Protein AF-A0A9Q9ARF6-F1 (afdb_monomer)

Nearest PDB structures (foldseek):
  6hs5-assembly1_A  TM=1.690E-01  e=2.768E+00  Burkholderia cenocepacia H111

Sequence (495 aa):
MATTNLDMEIDGASKISEETKAEQLQQVAVNGGATDEGCEKIATLNAEITPTTAHSSDMQTEQVEELLLDKALMSLKTQPISKFRRRFLKEGDVMVVLDRSDLSITCRLRSEDLRRSTGASFLLAPAVKRSDAEGVNYLCVLEVVDGEGMPRLAGRSLSTKLSGYGPLYAQNSIDAARLKSENAAVETQKMDWIRAYESFFHVLSHVEPKHQLINRKDVHAAVPHIEAISRIIAAEAANTARSALTTAFKVLFAEYSDLWAAVATEPTRWLAIGQNLRHEPVFKEAMVHLAAQYPTVDSRGILDGTNLAVVQRLATQKHYHRLSIDQELLILTIDAKRSALAYSLLHYVLDWIRDHLREHGVHHGKNIEPNALCSHDTGDCTQPAGFYRLLDKGGDSYLPEGQVFDALGRFMGSKLSSEQRDSTRNNLKILKAKISSIVEPLLKSPLQYEKRAELTYLTNIYIEAGDLPWLRGAATAGTDDIKGAESDSDEDMED

Mean predicted aligned error: 12.72 Å

Organism: NCBI:txid215465

Structure (mmCIF, N/CA/C/O backbone):
data_AF-A0A9Q9ARF6-F1
#
_entry.id   AF-A0A9Q9ARF6-F1
#
loop_
_atom_site.group_PDB
_atom_site.id
_atom_site.type_symbol
_atom_site.label_atom_id
_atom_site.label_alt_id
_atom_site.label_comp_id
_atom_site.label_asym_id
_atom_site.label_entity_id
_atom_site.label_seq_id
_atom_site.pdbx_PDB_ins_code
_atom_site.Cartn_x
_atom_site.Cartn_y
_atom_site.Cartn_z
_atom_site.occupancy
_atom_site.B_iso_or_equiv
_atom_site.auth_seq_id
_atom_site.auth_comp_id
_atom_site.auth_asym_id
_atom_site.auth_atom_id
_atom_site.pdbx_PDB_model_num
ATOM 1 N N . MET A 1 1 ? 55.235 -27.134 -18.856 1.00 33.59 1 MET A N 1
ATOM 2 C CA . MET A 1 1 ? 56.331 -27.063 -17.867 1.00 33.59 1 MET A CA 1
ATOM 3 C C . MET A 1 1 ? 56.473 -25.615 -17.428 1.00 33.59 1 MET A C 1
ATOM 5 O O . MET A 1 1 ? 56.516 -24.762 -18.300 1.00 33.59 1 MET A O 1
ATOM 9 N N . ALA A 1 2 ? 56.537 -25.410 -16.108 1.00 33.97 2 ALA A N 1
ATOM 10 C CA . ALA A 1 2 ? 56.808 -24.174 -15.360 1.00 33.97 2 ALA A CA 1
ATOM 11 C C . ALA A 1 2 ? 55.704 -23.093 -15.308 1.00 33.97 2 ALA A C 1
ATOM 13 O O . ALA A 1 2 ? 55.577 -22.229 -16.167 1.00 33.97 2 ALA A O 1
ATOM 14 N N . THR A 1 3 ? 54.942 -23.184 -14.218 1.00 34.50 3 THR A N 1
ATOM 15 C CA . THR A 1 3 ? 54.043 -22.212 -13.580 1.00 34.50 3 THR A CA 1
ATOM 16 C C . THR A 1 3 ? 54.801 -21.336 -12.572 1.00 34.50 3 THR A C 1
ATOM 18 O O . THR A 1 3 ? 55.610 -21.872 -11.818 1.00 34.50 3 THR A O 1
ATOM 21 N N . THR A 1 4 ? 54.457 -20.049 -12.472 1.00 43.12 4 THR A N 1
ATOM 22 C CA . THR A 1 4 ? 54.714 -19.149 -11.317 1.00 43.12 4 THR A CA 1
ATOM 23 C C . THR A 1 4 ? 53.578 -18.114 -11.311 1.00 43.12 4 THR A C 1
ATOM 25 O O . THR A 1 4 ? 53.482 -17.345 -12.263 1.00 43.12 4 THR A O 1
ATOM 28 N N . ASN A 1 5 ? 52.524 -18.239 -10.496 1.00 33.06 5 ASN A N 1
ATOM 29 C CA . ASN A 1 5 ? 52.385 -17.906 -9.066 1.00 33.06 5 ASN A CA 1
ATOM 30 C C . ASN A 1 5 ? 52.967 -16.542 -8.673 1.00 33.06 5 ASN A C 1
ATOM 32 O O . ASN A 1 5 ? 54.182 -16.367 -8.629 1.00 33.06 5 ASN A O 1
ATOM 36 N N . LEU A 1 6 ? 52.063 -15.612 -8.358 1.00 40.25 6 LEU A N 1
ATOM 37 C CA . LEU A 1 6 ? 52.320 -14.377 -7.631 1.00 40.25 6 LEU A CA 1
ATOM 38 C C . LEU A 1 6 ? 51.208 -14.249 -6.586 1.00 40.25 6 LEU A C 1
ATOM 40 O O . LEU A 1 6 ? 50.057 -13.962 -6.913 1.00 40.25 6 LEU A O 1
ATOM 44 N N . ASP A 1 7 ? 51.590 -14.580 -5.356 1.00 34.81 7 ASP A N 1
ATOM 45 C CA . ASP A 1 7 ? 50.838 -14.392 -4.125 1.00 34.81 7 ASP A CA 1
ATOM 46 C C . ASP A 1 7 ? 50.700 -12.898 -3.813 1.00 34.81 7 ASP A C 1
ATOM 48 O O . ASP A 1 7 ? 51.631 -12.117 -4.026 1.00 34.81 7 ASP A O 1
ATOM 52 N N . MET A 1 8 ? 49.551 -12.509 -3.264 1.00 40.72 8 MET A N 1
ATOM 53 C CA . MET A 1 8 ? 49.392 -11.225 -2.595 1.00 40.72 8 MET A CA 1
ATOM 54 C C . MET A 1 8 ? 48.696 -11.469 -1.256 1.00 40.72 8 MET A C 1
ATOM 56 O O . MET A 1 8 ? 47.570 -11.962 -1.196 1.00 40.72 8 MET A O 1
ATOM 60 N N . GLU A 1 9 ? 49.452 -11.180 -0.202 1.00 33.81 9 GLU A N 1
ATOM 61 C CA . GLU A 1 9 ? 49.146 -11.356 1.213 1.00 33.81 9 GLU A CA 1
ATOM 62 C C . GLU A 1 9 ? 47.907 -10.554 1.643 1.00 33.81 9 GLU A C 1
ATOM 64 O O . GLU A 1 9 ? 47.764 -9.373 1.321 1.00 33.81 9 GLU A O 1
ATOM 69 N N . ILE A 1 10 ? 47.034 -11.190 2.427 1.00 34.44 10 ILE A N 1
ATOM 70 C CA . ILE A 1 10 ? 46.049 -10.523 3.281 1.00 34.44 10 ILE A CA 1
ATOM 71 C C . ILE A 1 10 ? 46.390 -10.931 4.707 1.00 34.44 10 ILE A C 1
ATOM 73 O O . ILE A 1 10 ? 46.263 -12.101 5.064 1.00 34.44 10 ILE A O 1
ATOM 77 N N . ASP A 1 11 ? 46.797 -9.952 5.507 1.00 34.62 11 ASP A N 1
ATOM 78 C CA . ASP A 1 11 ? 47.017 -10.096 6.938 1.00 34.62 11 ASP A CA 1
ATOM 79 C C . ASP A 1 11 ? 46.176 -9.040 7.665 1.00 34.62 11 ASP A C 1
ATOM 81 O O . ASP A 1 11 ? 46.112 -7.880 7.249 1.00 34.62 11 ASP A O 1
ATOM 85 N N . GLY A 1 12 ? 45.472 -9.449 8.721 1.00 30.55 12 GLY A N 1
ATOM 86 C CA . GLY A 1 12 ? 44.569 -8.559 9.454 1.00 30.55 12 GLY A CA 1
ATOM 87 C C . GLY A 1 12 ? 43.529 -9.274 10.309 1.00 30.55 12 GLY A C 1
ATOM 88 O O . GLY A 1 12 ? 42.329 -9.094 10.124 1.00 30.55 12 GLY A O 1
ATOM 89 N N . ALA A 1 13 ? 43.992 -10.096 11.249 1.00 32.44 13 ALA A N 1
ATOM 90 C CA . ALA A 1 13 ? 43.168 -10.720 12.275 1.00 32.44 13 ALA A CA 1
ATOM 91 C C . ALA A 1 13 ? 42.713 -9.716 13.354 1.00 32.44 13 ALA A C 1
ATOM 93 O O . ALA A 1 13 ? 43.516 -8.951 13.885 1.00 32.44 13 ALA A O 1
ATOM 94 N N . SER A 1 14 ? 41.452 -9.813 13.787 1.00 33.19 14 SER A N 1
ATOM 95 C CA . SER A 1 14 ? 41.076 -9.513 15.173 1.00 33.19 14 SER A CA 1
ATOM 96 C C . SER A 1 14 ? 39.902 -10.400 15.596 1.00 33.19 14 SER A C 1
ATOM 98 O O . SER A 1 14 ? 38.785 -10.271 15.101 1.00 33.19 14 SER A O 1
ATOM 100 N N . LYS A 1 15 ? 40.204 -11.359 16.478 1.00 34.56 15 LYS A N 1
ATOM 101 C CA . LYS A 1 15 ? 39.276 -12.241 17.196 1.00 34.56 15 LYS A CA 1
ATOM 102 C C . LYS A 1 15 ? 39.286 -11.818 18.667 1.00 34.56 15 LYS A C 1
ATOM 104 O O . LYS A 1 15 ? 40.344 -11.855 19.285 1.00 34.56 15 LYS A O 1
ATOM 109 N N . ILE A 1 16 ? 38.121 -11.493 19.221 1.00 37.09 16 ILE A N 1
ATOM 110 C CA . ILE A 1 16 ? 37.831 -11.462 20.668 1.00 37.09 16 ILE A CA 1
ATOM 111 C C . ILE A 1 16 ? 36.426 -12.076 20.802 1.00 37.09 16 ILE A C 1
ATOM 113 O O . ILE A 1 16 ? 35.447 -11.438 20.443 1.00 37.09 16 ILE A O 1
ATOM 117 N N . SER A 1 17 ? 36.330 -13.406 20.859 1.00 34.62 17 SER A N 1
ATOM 118 C CA . SER A 1 17 ? 36.007 -14.226 22.043 1.00 34.62 17 SER A CA 1
ATOM 119 C C . SER A 1 17 ? 34.672 -13.885 22.730 1.00 34.62 17 SER A C 1
ATOM 121 O O . SER A 1 17 ? 34.635 -13.182 23.739 1.00 34.62 17 SER A O 1
ATOM 123 N N . GLU A 1 18 ? 33.588 -14.464 22.212 1.00 34.19 18 GLU A N 1
ATOM 124 C CA . GLU A 1 18 ? 32.394 -14.807 22.985 1.00 34.19 18 GLU A CA 1
ATOM 125 C C . GLU A 1 18 ? 32.463 -16.299 23.323 1.00 34.19 18 GLU A C 1
ATOM 127 O O . GLU A 1 18 ? 32.377 -17.122 22.421 1.00 34.19 18 GLU A O 1
ATOM 132 N N . GLU A 1 19 ? 32.637 -16.651 24.596 1.00 33.28 19 GLU A N 1
ATOM 133 C CA . GLU A 1 19 ? 32.134 -17.907 25.167 1.00 33.28 19 GLU A CA 1
ATOM 134 C C . GLU A 1 19 ? 32.353 -17.909 26.684 1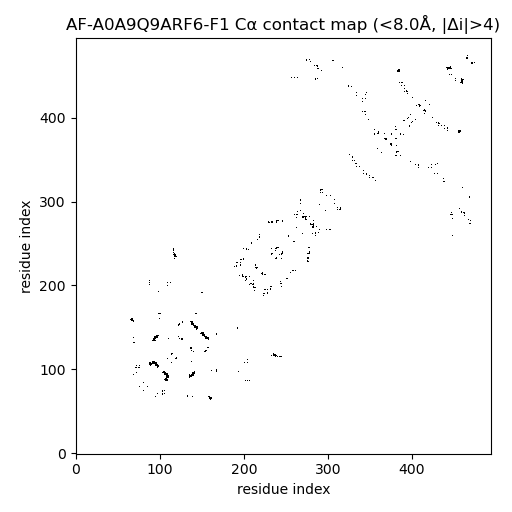.00 33.28 19 GLU A C 1
ATOM 136 O O . GLU A 1 19 ? 33.289 -17.287 27.175 1.00 33.28 19 GLU A O 1
ATOM 141 N N . THR A 1 20 ? 31.506 -18.641 27.413 1.00 33.31 20 THR A N 1
ATOM 142 C CA . THR A 1 20 ? 31.488 -18.875 28.877 1.00 33.31 20 THR A CA 1
ATOM 143 C C . THR A 1 20 ? 30.730 -17.880 29.769 1.00 33.31 20 THR A C 1
ATOM 145 O O . THR A 1 20 ? 31.305 -17.134 30.554 1.00 33.31 20 THR A O 1
ATOM 148 N N . LYS A 1 21 ? 29.392 -17.981 29.760 1.00 32.59 21 LYS A N 1
ATOM 149 C CA . LYS A 1 21 ? 28.548 -17.807 30.963 1.00 32.59 21 LYS A CA 1
ATOM 150 C C . LYS A 1 21 ? 27.341 -18.749 30.905 1.00 32.59 21 LYS A C 1
ATOM 152 O O . LYS A 1 21 ? 26.228 -18.349 30.585 1.00 32.59 21 LYS A O 1
ATOM 157 N N . ALA A 1 22 ? 27.578 -20.006 31.244 1.00 32.50 22 ALA A N 1
ATOM 158 C CA . ALA A 1 22 ? 26.554 -20.932 31.704 1.00 32.50 22 ALA A CA 1
ATOM 159 C C . ALA A 1 22 ? 27.199 -21.823 32.769 1.00 32.50 22 ALA A C 1
ATOM 161 O O . ALA A 1 22 ? 28.382 -22.123 32.666 1.00 32.50 22 ALA A O 1
ATOM 162 N N . GLU A 1 23 ? 26.403 -22.207 33.765 1.00 34.25 23 GLU A N 1
ATOM 163 C CA . GLU A 1 23 ? 26.751 -23.055 34.915 1.00 34.25 23 GLU A CA 1
ATOM 164 C C . GLU A 1 23 ? 27.473 -22.363 36.078 1.00 34.25 23 GLU A C 1
ATOM 166 O O . GLU A 1 23 ? 28.690 -22.235 36.112 1.00 34.25 23 GLU A O 1
ATOM 171 N N . GLN A 1 24 ? 26.688 -21.965 37.082 1.00 30.45 24 GLN A N 1
ATOM 172 C CA . GLN A 1 24 ? 26.865 -22.368 38.486 1.00 30.45 24 GLN A CA 1
ATOM 173 C C . GLN A 1 24 ? 25.902 -21.557 39.353 1.00 30.45 24 GLN A C 1
ATOM 175 O O . GLN A 1 24 ? 26.056 -20.346 39.464 1.00 30.45 24 GLN A O 1
ATOM 180 N N . LEU A 1 25 ? 24.925 -22.227 39.971 1.00 30.62 25 LEU A N 1
ATOM 181 C CA . LEU A 1 25 ? 24.462 -21.930 41.333 1.00 30.62 25 LEU A CA 1
ATOM 182 C C . LEU A 1 25 ? 23.437 -22.984 41.770 1.00 30.62 25 LEU A C 1
ATOM 184 O O . LEU A 1 25 ? 22.237 -22.859 41.538 1.00 30.62 25 LEU A O 1
ATOM 188 N N . GLN A 1 26 ? 23.934 -24.014 42.456 1.00 31.98 26 GLN A N 1
ATOM 189 C CA . GLN A 1 26 ? 23.144 -24.813 43.384 1.00 31.98 26 GLN A CA 1
ATOM 190 C C . GLN A 1 26 ? 23.972 -25.057 44.658 1.00 31.98 26 GLN A C 1
ATOM 192 O O . GLN A 1 26 ? 25.054 -25.624 44.599 1.00 31.98 26 GLN A O 1
ATOM 197 N N . GLN A 1 27 ? 23.425 -24.545 45.769 1.00 33.22 27 GLN A N 1
ATOM 198 C CA . GLN A 1 27 ? 23.538 -24.951 47.183 1.00 33.22 27 GLN A CA 1
ATOM 199 C C . GLN A 1 27 ? 24.902 -25.315 47.798 1.00 33.22 27 GLN A C 1
ATOM 201 O O . GLN A 1 27 ? 25.452 -26.350 47.461 1.00 33.22 27 GLN A O 1
ATOM 206 N N . VAL A 1 28 ? 25.279 -24.613 48.883 1.00 31.50 28 VAL A N 1
ATOM 207 C CA . VAL A 1 28 ? 25.649 -25.209 50.194 1.00 31.50 28 VAL A CA 1
ATOM 208 C C . VAL A 1 28 ? 25.276 -24.227 51.321 1.00 31.50 28 VAL A C 1
ATOM 210 O O . VAL A 1 28 ? 25.348 -23.012 51.161 1.00 31.50 28 VAL A O 1
ATOM 213 N N . ALA A 1 29 ? 24.821 -24.790 52.438 1.00 33.84 29 ALA A N 1
ATOM 214 C CA . ALA A 1 29 ? 24.241 -24.155 53.612 1.00 33.84 29 ALA A CA 1
ATOM 215 C C . ALA A 1 29 ? 25.240 -23.901 54.772 1.00 33.84 29 ALA A C 1
ATOM 217 O O . ALA A 1 29 ? 26.375 -24.365 54.747 1.00 33.84 29 ALA A O 1
ATOM 218 N N . VAL A 1 30 ? 24.686 -23.305 55.843 1.00 33.44 30 VAL A N 1
ATOM 219 C CA . VAL A 1 30 ? 25.049 -23.419 57.278 1.00 33.44 30 VAL A CA 1
ATOM 220 C C . VAL A 1 30 ? 26.064 -22.404 57.849 1.00 33.44 30 VAL A C 1
ATOM 222 O O . VAL A 1 30 ? 27.264 -22.557 57.663 1.00 33.44 30 VAL A O 1
ATOM 225 N N . ASN A 1 31 ? 25.591 -21.432 58.657 1.00 30.30 31 ASN A N 1
ATOM 226 C CA . ASN A 1 31 ? 25.861 -21.329 60.115 1.00 30.30 31 ASN A CA 1
ATOM 227 C C . ASN A 1 31 ? 25.426 -19.988 60.758 1.00 30.30 31 ASN A C 1
ATOM 229 O O . ASN A 1 31 ? 25.774 -18.932 60.246 1.00 30.30 31 ASN A O 1
ATOM 233 N N . GLY A 1 32 ? 24.793 -20.100 61.943 1.00 28.14 32 GLY A N 1
ATOM 234 C CA . GLY A 1 32 ? 24.821 -19.180 63.107 1.00 28.14 32 GLY A CA 1
ATOM 235 C C . GLY A 1 32 ? 24.090 -17.831 62.981 1.00 28.14 32 GLY A C 1
ATOM 236 O O . GLY A 1 32 ? 24.244 -17.137 61.994 1.00 28.14 32 GLY A O 1
ATOM 237 N N . GLY A 1 33 ? 23.311 -17.332 63.943 1.00 26.92 33 GLY A N 1
ATOM 238 C CA . GLY A 1 33 ? 22.983 -17.768 65.300 1.00 26.92 33 GLY A CA 1
ATOM 239 C C . GLY A 1 33 ? 22.526 -16.558 66.142 1.00 26.92 33 GLY A C 1
ATOM 240 O O . GLY A 1 33 ? 23.133 -15.502 66.014 1.00 26.92 33 GLY A O 1
ATOM 241 N N . ALA A 1 34 ? 21.523 -16.784 67.011 1.00 31.72 34 ALA A N 1
ATOM 242 C CA . ALA A 1 34 ? 21.160 -16.029 68.234 1.00 31.72 34 ALA A CA 1
ATOM 243 C C . ALA A 1 34 ? 20.613 -14.581 68.050 1.00 31.72 34 ALA A C 1
ATOM 245 O O . ALA A 1 34 ? 21.049 -13.874 67.154 1.00 31.72 34 ALA A O 1
ATOM 246 N N . THR A 1 35 ? 19.638 -14.032 68.789 1.00 33.78 35 THR A N 1
ATOM 247 C CA . THR A 1 35 ? 18.968 -14.254 70.100 1.00 33.78 35 THR A CA 1
ATOM 248 C C . THR A 1 35 ? 17.580 -13.559 70.028 1.00 33.78 35 THR A C 1
ATOM 250 O O . THR A 1 35 ? 17.468 -12.583 69.291 1.00 33.78 35 THR A O 1
ATOM 253 N N . ASP A 1 36 ? 16.481 -14.132 70.553 1.00 33.34 36 ASP A N 1
ATOM 254 C CA . ASP A 1 36 ? 15.867 -13.864 71.893 1.00 33.34 36 ASP A CA 1
ATOM 255 C C . ASP A 1 36 ? 15.242 -12.442 71.960 1.00 33.34 36 ASP A C 1
ATOM 257 O O . ASP A 1 36 ? 15.863 -11.498 71.493 1.00 33.34 36 ASP A O 1
ATOM 261 N N . GLU A 1 37 ? 14.023 -12.117 72.399 1.00 34.25 37 GLU A N 1
ATOM 262 C CA . GLU A 1 37 ? 13.020 -12.593 73.370 1.00 34.25 37 GLU A CA 1
ATOM 263 C C . GLU A 1 37 ? 11.661 -11.976 72.897 1.00 34.25 37 GLU A C 1
ATOM 265 O O . GLU A 1 37 ? 11.660 -11.033 72.110 1.00 34.25 37 GLU A O 1
ATOM 270 N N . GLY A 1 38 ? 10.438 -12.343 73.280 1.00 30.42 38 GLY A N 1
ATOM 271 C CA . GLY A 1 38 ? 9.916 -13.191 74.337 1.00 30.42 38 GLY A CA 1
ATOM 272 C C . GLY A 1 38 ? 8.382 -13.042 74.421 1.00 30.42 38 GLY A C 1
ATOM 273 O O . GLY A 1 38 ? 7.801 -12.151 73.804 1.00 30.42 38 GLY A O 1
ATOM 274 N N . CYS A 1 39 ? 7.791 -13.914 75.249 1.00 32.03 39 CYS A N 1
ATOM 275 C CA . CYS A 1 39 ? 6.516 -13.784 75.977 1.00 32.03 39 CYS A CA 1
ATOM 276 C C . CYS A 1 39 ? 5.201 -13.649 75.169 1.00 32.03 39 CYS A C 1
ATOM 278 O O . CYS A 1 39 ? 5.070 -12.826 74.282 1.00 32.03 39 CYS A O 1
ATOM 280 N N . GLU A 1 40 ? 4.099 -14.337 75.474 1.00 34.53 40 GLU A N 1
ATOM 281 C CA . GLU A 1 40 ? 3.732 -15.196 76.603 1.00 34.53 40 GLU A CA 1
ATOM 282 C C . GLU A 1 40 ? 2.325 -15.785 76.336 1.00 34.53 40 GLU A C 1
ATOM 284 O O . GLU A 1 40 ? 1.486 -15.093 75.765 1.00 34.53 40 GLU A O 1
ATOM 289 N N . LYS A 1 41 ? 2.060 -16.976 76.915 1.00 36.62 41 LYS A N 1
ATOM 290 C CA . LYS A 1 41 ? 0.769 -17.418 77.512 1.00 36.62 41 LYS A CA 1
ATOM 291 C C . LYS A 1 41 ? -0.396 -17.737 76.542 1.00 36.62 41 LYS A C 1
ATOM 293 O O . LYS A 1 41 ? -0.673 -16.996 75.620 1.00 36.62 41 LYS A O 1
ATOM 298 N N . ILE A 1 42 ? -1.193 -18.801 76.684 1.00 36.38 42 ILE A N 1
ATOM 299 C CA . ILE A 1 42 ? -1.510 -19.716 77.794 1.00 36.38 42 ILE A CA 1
ATOM 300 C C . ILE A 1 42 ? -2.108 -21.009 77.190 1.00 36.38 42 ILE A C 1
ATOM 302 O O . ILE A 1 42 ? -2.787 -20.974 76.165 1.00 36.38 42 ILE A O 1
ATOM 306 N N . ALA A 1 43 ? -1.839 -22.140 77.849 1.00 34.28 43 ALA A N 1
ATOM 307 C C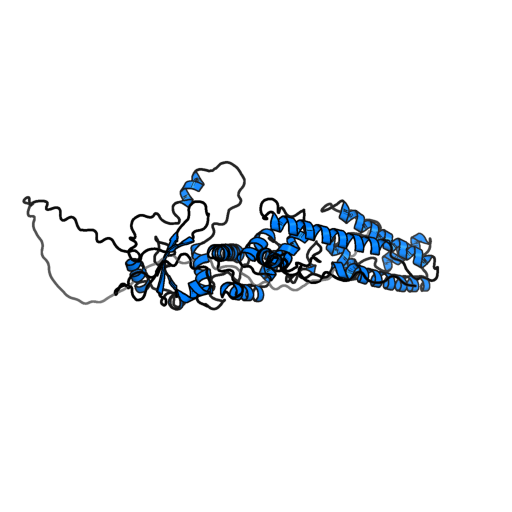A . ALA A 1 43 ? -2.449 -23.454 77.633 1.00 34.28 43 ALA A CA 1
ATOM 308 C C . ALA A 1 43 ? -3.988 -23.402 77.831 1.00 34.28 43 ALA A C 1
ATOM 310 O O . ALA A 1 43 ? -4.514 -22.488 78.449 1.00 34.28 43 ALA A O 1
ATOM 311 N N . THR A 1 44 ? -4.810 -24.351 77.397 1.00 33.03 44 THR A N 1
ATOM 312 C CA . THR A 1 44 ? -5.016 -25.617 78.110 1.00 33.03 44 THR A CA 1
ATOM 313 C C . THR A 1 44 ? -5.948 -26.508 77.286 1.00 33.03 44 THR A C 1
ATOM 315 O O . THR A 1 44 ? -6.919 -26.050 76.690 1.00 33.03 44 THR A O 1
ATOM 318 N N . LEU A 1 45 ? -5.615 -27.793 77.303 1.00 35.03 45 LEU A N 1
ATOM 319 C CA . LEU A 1 45 ? -6.385 -28.962 76.896 1.00 35.03 45 LEU A CA 1
ATOM 320 C C . LEU A 1 45 ? -7.784 -29.046 77.546 1.00 35.0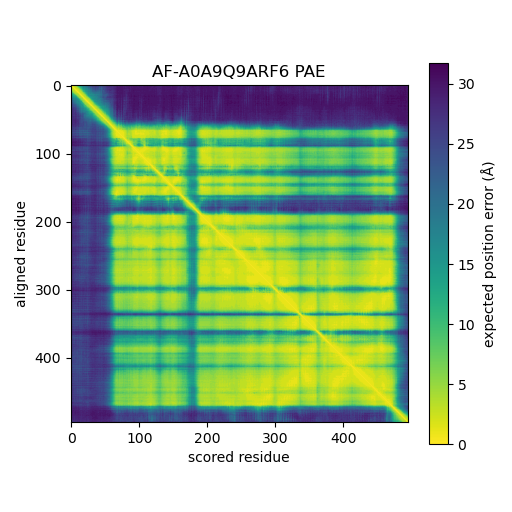3 45 LEU A C 1
ATOM 322 O O . LEU A 1 45 ? -7.910 -28.782 78.739 1.00 35.03 45 LEU A O 1
ATOM 326 N N . ASN A 1 46 ? -8.780 -29.536 76.797 1.00 32.97 46 ASN A N 1
ATOM 327 C CA . ASN A 1 46 ? -9.366 -30.890 76.910 1.00 32.97 46 ASN A CA 1
ATOM 328 C C . ASN A 1 46 ? -10.893 -30.972 76.712 1.00 32.97 46 ASN A C 1
ATOM 330 O O . ASN A 1 46 ? -11.652 -30.133 77.181 1.00 32.97 46 ASN A O 1
ATOM 334 N N . ALA A 1 47 ? -11.259 -32.136 76.161 1.00 35.66 47 ALA A N 1
ATOM 335 C CA . ALA A 1 47 ? -12.471 -32.928 76.386 1.00 35.66 47 ALA A CA 1
ATOM 336 C C . ALA A 1 47 ? -13.744 -32.611 75.577 1.00 35.66 47 ALA A C 1
ATOM 338 O O . ALA A 1 47 ? -14.533 -31.724 75.885 1.00 35.66 47 ALA A O 1
ATOM 339 N N . GLU A 1 48 ? -13.927 -33.453 74.553 1.00 40.28 48 GLU A N 1
ATOM 340 C CA . GLU A 1 48 ? -15.107 -34.299 74.314 1.00 40.28 48 GLU A CA 1
ATOM 341 C C . GLU A 1 48 ? -16.410 -33.930 75.040 1.00 40.28 48 GLU A C 1
ATOM 343 O O . GLU A 1 48 ? -16.590 -34.224 76.221 1.00 40.28 48 GLU A O 1
ATOM 348 N N . ILE A 1 49 ? -17.383 -33.452 74.259 1.00 36.88 49 ILE A N 1
ATOM 349 C CA . ILE A 1 49 ? -18.809 -33.679 74.505 1.00 36.88 49 ILE A CA 1
ATOM 350 C C . ILE A 1 49 ? -19.453 -34.088 73.174 1.00 36.88 49 ILE A C 1
ATOM 352 O O . ILE A 1 49 ? -19.296 -33.427 72.147 1.00 36.88 49 ILE A O 1
ATOM 356 N N . THR A 1 50 ? -20.137 -35.227 73.206 1.00 38.91 50 THR A N 1
ATOM 357 C CA . THR A 1 50 ? -20.929 -35.835 72.131 1.00 38.91 50 THR A CA 1
ATOM 358 C C . THR A 1 50 ? -22.172 -34.994 71.791 1.00 38.91 50 THR A C 1
ATOM 360 O O . THR A 1 50 ? -22.665 -34.253 72.641 1.00 38.91 50 THR A O 1
ATOM 363 N N . PRO A 1 51 ? -22.706 -35.085 70.558 1.00 40.62 51 PRO A N 1
ATOM 364 C CA . PRO A 1 51 ? -23.677 -34.129 70.048 1.00 40.62 51 PRO A CA 1
ATOM 365 C C . PRO A 1 51 ? -25.111 -34.514 70.421 1.00 40.62 51 PRO A C 1
ATOM 367 O O . PRO A 1 51 ? -25.575 -35.615 70.122 1.00 40.62 51 PRO A O 1
ATOM 370 N N . THR A 1 52 ? -25.843 -33.562 70.995 1.00 34.69 52 THR A N 1
ATOM 371 C CA . THR A 1 52 ? -27.300 -33.628 71.111 1.00 34.69 52 THR A CA 1
ATOM 372 C C . THR A 1 52 ? -27.909 -32.876 69.932 1.00 34.69 52 THR A C 1
ATOM 374 O O . THR A 1 52 ? -27.706 -31.677 69.763 1.00 34.69 52 THR A O 1
ATOM 377 N N . THR A 1 53 ? -28.635 -33.629 69.111 1.00 47.75 53 THR A N 1
ATOM 378 C CA . THR A 1 53 ? -29.604 -33.213 68.089 1.00 47.75 53 THR A CA 1
ATOM 379 C C . THR A 1 53 ? -30.217 -31.828 68.315 1.00 47.75 53 THR A C 1
ATOM 381 O O . THR A 1 53 ? -30.987 -31.637 69.257 1.00 47.75 53 THR A O 1
ATOM 384 N N . ALA A 1 54 ? -29.950 -30.902 67.392 1.00 39.22 54 ALA A N 1
ATOM 385 C CA . ALA A 1 54 ? -30.678 -29.647 67.247 1.00 39.22 54 ALA A CA 1
ATOM 386 C C . ALA A 1 54 ? -31.052 -29.433 65.775 1.00 39.22 54 ALA A C 1
ATOM 388 O O . ALA A 1 54 ? -30.270 -29.693 64.862 1.00 39.22 54 ALA A O 1
ATOM 389 N N . HIS A 1 55 ? -32.299 -29.017 65.586 1.00 46.00 55 HIS A N 1
ATOM 390 C CA . HIS A 1 55 ? -33.006 -28.864 64.327 1.00 46.00 55 HIS A CA 1
ATOM 391 C C . HIS A 1 55 ? -32.237 -28.079 63.254 1.00 46.00 55 HIS A C 1
ATOM 393 O O . HIS A 1 55 ? -31.848 -26.931 63.457 1.00 46.00 55 HIS A O 1
ATOM 399 N N . SER A 1 56 ? -32.123 -28.702 62.077 1.00 44.19 56 SER A N 1
ATOM 400 C CA . SER A 1 56 ? -31.892 -28.047 60.790 1.00 44.19 56 SER A CA 1
ATOM 401 C C . SER A 1 56 ? -33.003 -27.016 60.559 1.00 44.19 56 SER A C 1
ATOM 403 O O . SER A 1 56 ? -34.146 -27.351 60.258 1.00 44.19 56 SER A O 1
ATOM 405 N N . SER A 1 57 ? -32.660 -25.753 60.791 1.00 48.66 57 SER A N 1
ATOM 406 C CA . SER A 1 57 ? -33.348 -24.598 60.233 1.00 48.66 57 SER A CA 1
ATOM 407 C C . SER A 1 57 ? -32.551 -24.210 58.998 1.00 48.66 57 SER A C 1
ATOM 409 O O . SER A 1 57 ? -31.463 -23.648 59.131 1.00 48.66 57 SER A O 1
ATOM 411 N N . ASP A 1 58 ? -33.072 -24.544 57.818 1.00 49.97 58 ASP A N 1
ATOM 412 C CA . ASP A 1 58 ? -32.595 -24.048 56.527 1.00 49.97 58 ASP A CA 1
ATOM 413 C C . ASP A 1 58 ? -32.621 -22.510 56.529 1.00 49.97 58 ASP A C 1
ATOM 415 O O . ASP A 1 58 ? -33.599 -21.876 56.135 1.00 49.97 58 ASP A O 1
ATOM 419 N N . MET A 1 59 ? -31.535 -21.881 56.987 1.00 50.44 59 MET A N 1
ATOM 420 C CA . MET A 1 59 ? -31.212 -20.520 56.585 1.00 50.44 59 MET A CA 1
ATOM 421 C C . MET A 1 59 ? -30.722 -20.616 55.148 1.00 50.44 59 MET A C 1
ATOM 423 O O . MET A 1 59 ? -29.535 -20.818 54.895 1.00 50.44 59 MET A O 1
ATOM 427 N N . GLN A 1 60 ? -31.656 -20.511 54.204 1.00 53.34 60 GLN A N 1
ATOM 428 C CA . GLN A 1 60 ? -31.320 -20.148 52.837 1.00 53.34 60 GLN A CA 1
ATOM 429 C C . GLN A 1 60 ? -30.599 -18.803 52.919 1.00 53.34 60 GLN A C 1
ATOM 431 O O . GLN A 1 60 ? -31.220 -17.762 53.122 1.00 53.34 60 GLN A O 1
ATOM 436 N N . THR A 1 61 ? -29.270 -18.832 52.854 1.00 59.69 61 THR A N 1
ATOM 437 C CA . THR A 1 61 ? -28.458 -17.646 52.628 1.00 59.69 61 THR A CA 1
ATOM 438 C C . THR A 1 61 ? -28.947 -17.083 51.303 1.00 59.69 61 THR A C 1
ATOM 440 O O . THR A 1 61 ? -28.651 -17.658 50.255 1.00 59.69 61 THR A O 1
ATOM 443 N N . GLU A 1 62 ? -29.757 -16.020 51.340 1.00 66.12 62 GLU A N 1
ATOM 444 C CA . GLU A 1 62 ? -30.061 -15.228 50.153 1.00 66.12 62 GLU A CA 1
ATOM 445 C C . GLU A 1 62 ? -28.711 -14.856 49.542 1.00 66.12 62 GLU A C 1
ATOM 447 O O . GLU A 1 62 ? -27.963 -14.039 50.085 1.00 66.12 62 GLU A O 1
ATOM 452 N N . GLN A 1 63 ? -28.343 -15.540 48.457 1.00 73.88 63 GLN A N 1
ATOM 453 C CA . GLN A 1 63 ? -27.178 -15.178 47.674 1.00 73.88 63 GLN A CA 1
ATOM 454 C C . GLN A 1 63 ? -27.504 -13.818 47.080 1.00 73.88 63 GLN A C 1
ATOM 456 O O . GLN A 1 63 ? -28.231 -13.727 46.093 1.00 73.88 63 GLN A O 1
ATOM 461 N N . VAL A 1 64 ? -27.017 -12.764 47.735 1.00 81.94 64 VAL A N 1
ATOM 462 C CA . VAL A 1 64 ? -27.089 -11.399 47.228 1.00 81.94 64 VAL A CA 1
ATOM 463 C C . VAL A 1 64 ? -26.465 -11.433 45.841 1.00 81.94 64 VAL A C 1
ATOM 465 O O . VAL A 1 64 ? -25.263 -11.647 45.692 1.00 81.94 64 VAL A O 1
ATOM 468 N N . GLU A 1 65 ? -27.304 -11.321 44.815 1.00 85.06 65 GLU A N 1
ATOM 469 C CA . GLU A 1 65 ? -26.853 -11.422 43.437 1.00 85.06 65 GLU A CA 1
ATOM 470 C C . GLU A 1 65 ? -25.947 -10.234 43.129 1.00 85.06 65 GLU A C 1
ATOM 472 O O . GLU A 1 65 ? -26.388 -9.090 43.016 1.00 85.06 65 GLU A O 1
ATOM 477 N N . GLU A 1 66 ? -24.654 -10.510 43.000 1.00 91.31 66 GLU A N 1
ATOM 478 C CA . GLU A 1 66 ? -23.669 -9.471 42.749 1.00 91.31 66 GLU A CA 1
ATOM 479 C C . GLU A 1 66 ? -23.823 -8.914 41.328 1.00 91.31 66 GLU A C 1
ATOM 481 O O . GLU A 1 66 ? -23.772 -9.635 40.318 1.00 91.31 66 GLU A O 1
ATOM 486 N N . LEU A 1 67 ? -23.989 -7.595 41.250 1.00 93.56 67 LEU A N 1
ATOM 487 C CA . LEU A 1 67 ? -24.073 -6.881 39.987 1.00 93.56 67 LEU A CA 1
ATOM 488 C C . LEU A 1 67 ? -22.688 -6.781 39.344 1.00 93.56 67 LEU A C 1
ATOM 490 O O . LEU A 1 67 ? -21.673 -6.566 40.013 1.00 93.56 67 LEU A O 1
ATOM 494 N N . LEU A 1 68 ? -22.648 -6.894 38.015 1.00 94.50 68 LEU A N 1
ATOM 495 C CA . LEU A 1 68 ? -21.406 -6.817 37.243 1.00 94.50 68 LEU A CA 1
ATOM 496 C C . LEU A 1 68 ? -20.698 -5.468 37.447 1.00 94.50 68 LEU A C 1
ATOM 498 O O . LEU A 1 68 ? -19.477 -5.429 37.595 1.00 94.50 68 LEU A O 1
ATOM 502 N N . LEU A 1 69 ? -21.466 -4.375 37.487 1.00 94.56 69 LEU A N 1
ATOM 503 C CA . LEU A 1 69 ? -20.937 -3.026 37.686 1.00 94.56 69 LEU A CA 1
ATOM 504 C C . LEU A 1 69 ? -20.205 -2.891 39.028 1.00 94.56 69 LEU A C 1
ATOM 506 O O . LEU A 1 69 ? -19.114 -2.327 39.071 1.00 94.56 69 LEU A O 1
ATOM 510 N N . ASP A 1 70 ? -20.770 -3.443 40.100 1.00 94.44 70 ASP A N 1
ATOM 511 C CA . ASP A 1 70 ? -20.211 -3.309 41.446 1.00 94.44 70 ASP A CA 1
ATOM 512 C C . ASP A 1 70 ? -18.875 -4.056 41.549 1.00 94.44 70 ASP A C 1
ATOM 514 O O . ASP A 1 70 ? -17.889 -3.512 42.053 1.00 94.44 70 ASP A O 1
ATOM 518 N N . LYS A 1 71 ? -18.784 -5.259 40.964 1.00 94.31 71 LYS A N 1
ATOM 519 C CA . LYS A 1 71 ? -17.509 -5.990 40.868 1.00 94.31 71 LYS A CA 1
ATOM 520 C C . LYS A 1 71 ? -16.482 -5.284 39.998 1.00 94.31 71 LYS A C 1
ATOM 522 O O . LYS A 1 71 ? -15.307 -5.250 40.356 1.00 94.31 71 LYS A O 1
ATOM 527 N N . ALA A 1 72 ? -16.908 -4.725 38.869 1.00 93.44 72 ALA A N 1
ATOM 528 C CA . ALA A 1 72 ? -16.038 -3.971 37.978 1.00 93.44 72 ALA A CA 1
ATOM 529 C C . ALA A 1 72 ? -15.450 -2.738 38.690 1.00 93.44 72 ALA A C 1
ATOM 531 O O . ALA A 1 72 ? -14.239 -2.517 38.649 1.00 93.44 72 ALA A O 1
ATOM 532 N N . LEU A 1 73 ? -16.281 -1.986 39.421 1.00 92.88 73 LEU A N 1
ATOM 533 C CA . LEU A 1 73 ? -15.850 -0.851 40.242 1.00 92.88 73 LEU A CA 1
ATOM 534 C C . LEU A 1 73 ? -14.902 -1.285 41.366 1.00 92.88 73 LEU A C 1
ATOM 536 O O . LEU A 1 73 ? -13.879 -0.636 41.589 1.00 92.88 73 LEU A O 1
ATOM 540 N N . MET A 1 74 ? -15.200 -2.391 42.054 1.00 92.38 74 MET A N 1
ATOM 541 C CA . MET A 1 74 ? -14.307 -2.939 43.078 1.00 92.38 74 MET A CA 1
ATOM 542 C C . MET A 1 74 ? -12.952 -3.350 42.493 1.00 92.38 74 MET A C 1
ATOM 544 O O . MET A 1 74 ? -11.923 -2.960 43.040 1.00 92.38 74 MET A O 1
ATOM 548 N N . SER A 1 75 ? -12.935 -4.059 41.362 1.00 91.06 75 SER A N 1
ATOM 549 C CA . SER A 1 75 ? -11.712 -4.457 40.647 1.00 91.06 75 SER A CA 1
ATOM 550 C C . SER A 1 75 ? -10.848 -3.243 40.281 1.00 91.06 75 SER A C 1
ATOM 552 O O . SER A 1 75 ? -9.647 -3.211 40.553 1.00 91.06 75 SER A O 1
ATOM 554 N N . LEU A 1 76 ? -11.469 -2.180 39.760 1.00 88.12 76 LEU A N 1
ATOM 555 C CA . LEU A 1 76 ? -10.774 -0.946 39.381 1.00 88.12 76 LEU A CA 1
ATOM 556 C C . LEU A 1 76 ? -10.121 -0.228 40.581 1.00 88.12 76 LEU A C 1
ATOM 558 O O . LEU A 1 76 ? -9.117 0.474 40.425 1.00 88.12 76 LEU A O 1
ATOM 562 N N . LYS A 1 77 ? -10.694 -0.380 41.782 1.00 88.69 77 LYS A N 1
ATOM 563 C CA . LYS A 1 77 ? -10.173 0.206 43.028 1.00 88.69 77 LYS A CA 1
ATOM 564 C C . LYS A 1 77 ? -9.054 -0.623 43.645 1.00 88.69 77 LYS A C 1
ATOM 566 O O . LYS A 1 77 ? -8.089 -0.046 44.143 1.00 88.69 77 LYS A O 1
ATOM 571 N N . THR A 1 78 ? -9.201 -1.946 43.655 1.00 88.38 78 THR A N 1
ATOM 572 C CA . THR A 1 78 ? -8.293 -2.852 44.372 1.00 88.38 78 THR A CA 1
ATOM 573 C C . THR A 1 78 ? -7.026 -3.152 43.590 1.00 88.38 78 THR A C 1
ATOM 575 O O . THR A 1 78 ? -5.989 -3.435 44.190 1.00 88.38 78 THR A O 1
ATOM 578 N N . GLN A 1 79 ? -7.068 -3.079 42.262 1.00 77.94 79 GLN A N 1
ATOM 579 C CA . GLN A 1 79 ? -5.941 -3.538 41.475 1.00 77.94 79 GLN A CA 1
ATOM 580 C C . GLN A 1 79 ? -4.765 -2.558 41.436 1.00 77.94 79 GLN A C 1
ATOM 582 O O . GLN A 1 79 ? -4.944 -1.340 41.298 1.00 77.94 79 GLN A O 1
ATOM 587 N N . PRO A 1 80 ? -3.524 -3.082 41.448 1.00 74.62 80 PRO A N 1
ATOM 588 C CA . PRO A 1 80 ? -2.327 -2.316 41.146 1.00 74.62 80 PRO A CA 1
ATOM 589 C C . PRO A 1 80 ? -2.281 -2.018 39.641 1.00 74.62 80 PRO A C 1
ATOM 591 O O . PRO A 1 80 ? -1.468 -2.543 38.888 1.00 74.62 80 PRO A O 1
ATOM 594 N N . ILE A 1 81 ? -3.167 -1.136 39.188 1.00 68.06 81 ILE A N 1
ATOM 595 C CA . ILE A 1 81 ? -3.208 -0.672 37.807 1.00 68.06 81 ILE A CA 1
ATOM 596 C C . ILE A 1 81 ? -1.886 0.052 37.520 1.00 68.06 81 ILE A C 1
ATOM 598 O O . ILE A 1 81 ? -1.474 0.920 38.305 1.00 68.06 81 ILE A O 1
ATOM 602 N N . SER A 1 82 ? -1.222 -0.283 36.408 1.00 71.25 82 SER A N 1
ATOM 603 C CA . SER A 1 82 ? 0.003 0.405 35.989 1.00 71.25 82 SER A CA 1
ATOM 604 C C . SER A 1 82 ? -0.247 1.917 35.889 1.00 71.25 82 SER A C 1
ATOM 606 O O . SER A 1 82 ? -1.349 2.360 35.556 1.00 71.25 82 SER A O 1
ATOM 608 N N . LYS A 1 83 ? 0.761 2.745 36.202 1.00 67.88 83 LYS A N 1
ATOM 609 C CA . LYS A 1 83 ? 0.609 4.217 36.203 1.00 67.88 83 LYS A CA 1
ATOM 610 C C . LYS A 1 83 ? 0.029 4.748 34.884 1.00 67.88 83 LYS A C 1
ATOM 612 O O . LYS A 1 83 ? -0.730 5.712 34.909 1.00 67.88 83 LYS A O 1
ATOM 617 N N . PHE A 1 84 ? 0.361 4.099 33.767 1.00 60.53 84 PHE A N 1
ATOM 618 C CA . PHE A 1 84 ? -0.164 4.432 32.447 1.00 60.53 84 PHE A CA 1
ATOM 619 C C . PHE A 1 84 ? -1.644 4.101 32.314 1.00 60.53 84 PHE A C 1
ATOM 621 O O . PHE A 1 84 ? -2.427 5.000 32.028 1.00 60.53 84 PHE A O 1
ATOM 628 N N . ARG A 1 85 ? -2.058 2.867 32.625 1.00 67.75 85 ARG A N 1
ATOM 629 C CA . ARG A 1 85 ? -3.479 2.498 32.591 1.00 67.75 85 ARG A CA 1
ATOM 630 C C . ARG A 1 85 ? -4.313 3.390 33.532 1.00 67.75 85 ARG A C 1
ATOM 632 O O . ARG A 1 85 ? -5.405 3.806 33.173 1.00 67.75 85 ARG A O 1
ATOM 639 N N . ARG A 1 86 ? -3.799 3.796 34.704 1.00 67.56 86 ARG A N 1
ATOM 640 C CA . ARG A 1 86 ? -4.560 4.657 35.643 1.00 67.56 86 ARG A CA 1
ATOM 641 C C . ARG A 1 86 ? -5.015 5.989 35.055 1.00 67.56 86 ARG A C 1
ATOM 643 O O . ARG A 1 86 ? -6.064 6.468 35.470 1.00 67.56 86 ARG A O 1
ATOM 650 N N . ARG A 1 87 ? -4.236 6.598 34.154 1.00 64.94 87 ARG A N 1
ATOM 651 C CA . ARG A 1 87 ? -4.589 7.902 33.566 1.00 64.94 87 ARG A CA 1
ATOM 652 C C . ARG A 1 87 ? -5.762 7.809 32.595 1.00 64.94 87 ARG A C 1
ATOM 654 O O . ARG A 1 87 ? -6.473 8.789 32.437 1.00 64.94 87 ARG A O 1
ATOM 661 N N . PHE A 1 88 ? -5.974 6.642 31.993 1.00 64.94 88 PHE A N 1
ATOM 662 C CA . PHE A 1 88 ? -6.977 6.446 30.946 1.00 64.94 88 PHE A CA 1
ATOM 663 C C . PHE A 1 88 ? -8.232 5.725 31.439 1.00 64.94 88 PHE A C 1
ATOM 665 O O . PHE A 1 88 ? -9.271 5.838 30.809 1.00 64.94 88 PHE A O 1
ATOM 672 N N . LEU A 1 89 ? -8.148 4.999 32.561 1.00 66.25 89 LEU A N 1
ATOM 673 C CA . LEU A 1 89 ? -9.213 4.102 33.023 1.00 66.25 89 LEU A CA 1
ATOM 674 C C . LEU A 1 89 ? -10.071 4.641 34.181 1.00 66.25 89 LEU A C 1
ATOM 676 O O . LEU A 1 89 ? -10.981 3.941 34.621 1.00 66.25 89 LEU A O 1
ATOM 680 N N . LYS A 1 90 ? -9.765 5.817 34.745 1.00 69.31 90 LYS A N 1
ATOM 681 C CA . LYS A 1 90 ? -10.431 6.297 35.974 1.00 69.31 90 LYS A CA 1
ATOM 682 C C . LYS A 1 90 ? -11.515 7.343 35.758 1.00 69.31 90 LYS A C 1
ATOM 684 O O . LYS A 1 90 ? -12.360 7.504 36.634 1.00 69.31 90 LYS A O 1
ATOM 689 N N . GLU A 1 91 ? -11.506 8.031 34.626 1.00 83.31 91 GLU A N 1
ATOM 690 C CA . GLU A 1 91 ? -12.451 9.108 34.349 1.00 83.31 91 GLU A CA 1
ATOM 691 C C . GLU A 1 91 ? -13.415 8.708 33.239 1.00 83.31 91 GLU A C 1
ATOM 693 O O . GLU A 1 91 ? -13.031 8.054 32.275 1.00 83.31 91 GLU A O 1
ATOM 698 N N . GLY A 1 92 ? -14.671 9.124 33.374 1.00 91.88 92 GLY A N 1
ATOM 699 C CA . GLY A 1 92 ? -15.703 8.867 32.379 1.00 91.88 92 GLY A CA 1
ATOM 700 C C . GLY A 1 92 ? -16.950 8.230 32.966 1.00 91.88 92 GLY A C 1
ATOM 701 O O . GLY A 1 92 ? -16.932 7.633 34.041 1.00 91.88 92 GLY A O 1
ATOM 702 N N . ASP A 1 93 ? -18.054 8.387 32.260 1.00 94.00 93 ASP A N 1
ATOM 703 C CA . ASP A 1 93 ? -19.386 7.939 32.646 1.00 94.00 93 ASP A CA 1
ATOM 704 C C . ASP A 1 93 ? -19.810 6.631 31.961 1.00 94.00 93 ASP A C 1
ATOM 706 O O . ASP A 1 93 ? -20.900 6.128 32.222 1.00 94.00 93 ASP A O 1
ATOM 710 N N . VAL A 1 94 ? -18.957 6.050 31.118 1.00 94.69 94 VAL A N 1
ATOM 711 C CA . VAL A 1 94 ? -19.164 4.737 30.499 1.00 94.69 94 VAL A CA 1
ATOM 712 C C . VAL A 1 94 ? -18.198 3.741 31.118 1.00 94.69 94 VAL A C 1
ATOM 714 O O . VAL A 1 94 ? -16.987 3.921 31.021 1.00 94.69 94 VAL A O 1
ATOM 717 N N . MET A 1 95 ? -18.721 2.683 31.729 1.00 95.12 95 MET A N 1
ATOM 718 C CA . MET A 1 95 ? -17.940 1.523 32.152 1.00 95.12 95 MET A CA 1
ATOM 719 C C . MET A 1 95 ? -17.920 0.499 31.020 1.00 95.12 95 MET A C 1
ATOM 721 O O . MET A 1 95 ? -18.983 0.094 30.556 1.00 95.12 95 MET A O 1
ATOM 725 N N . VAL A 1 96 ? -16.739 0.060 30.590 1.00 95.31 96 VAL A N 1
ATOM 726 C CA . VAL A 1 96 ? -16.585 -0.961 29.550 1.00 95.31 96 VAL A CA 1
ATOM 727 C C . VAL A 1 96 ? -15.889 -2.189 30.121 1.00 95.31 96 VAL A C 1
ATOM 729 O O . VAL A 1 96 ? -14.731 -2.130 30.536 1.00 95.31 96 VAL A O 1
ATOM 732 N N . VAL A 1 97 ? -16.595 -3.316 30.106 1.00 95.06 97 VAL A N 1
ATOM 733 C CA . VAL A 1 97 ? -16.081 -4.625 30.521 1.00 95.06 97 VAL A CA 1
ATOM 734 C C . VAL A 1 97 ? -15.603 -5.378 29.282 1.00 95.06 97 VAL A C 1
ATOM 736 O O . VAL A 1 97 ? -16.422 -5.828 28.481 1.00 95.06 97 VAL A O 1
ATOM 739 N N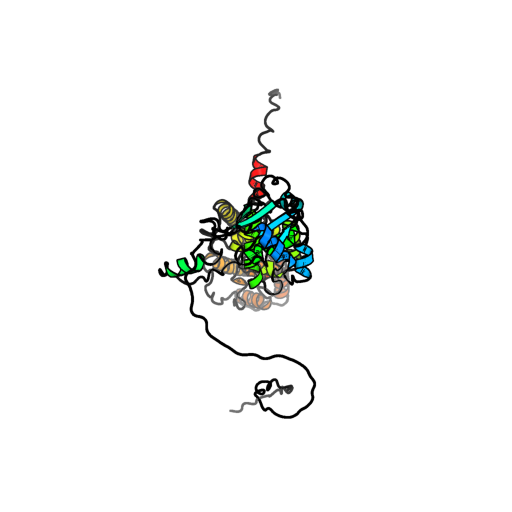 . LEU A 1 98 ? -14.283 -5.497 29.121 1.00 93.94 98 LEU A N 1
ATOM 740 C CA . LEU A 1 98 ? -13.653 -6.186 27.986 1.00 93.94 98 LEU A CA 1
ATOM 741 C C . LEU A 1 98 ? -13.612 -7.711 28.151 1.00 93.94 98 LEU A C 1
ATOM 743 O O . LEU A 1 98 ? -13.740 -8.434 27.169 1.00 93.94 98 LEU A O 1
ATOM 747 N N . ASP A 1 99 ? -13.472 -8.201 29.383 1.00 92.81 99 ASP A N 1
ATOM 748 C CA . ASP A 1 99 ? -13.581 -9.620 29.716 1.00 92.81 99 ASP A CA 1
ATOM 749 C C . ASP A 1 99 ? -14.345 -9.769 31.031 1.00 92.81 99 ASP A C 1
ATOM 751 O O . ASP A 1 99 ? -14.040 -9.121 32.030 1.00 92.81 99 ASP A O 1
ATOM 755 N N . ARG A 1 100 ? -15.374 -10.616 31.028 1.00 91.06 100 ARG A N 1
ATOM 756 C CA . ARG A 1 100 ? -16.174 -10.922 32.224 1.00 91.06 100 ARG A CA 1
ATOM 757 C C . ARG A 1 100 ? -15.428 -11.821 33.203 1.00 91.06 100 ARG A C 1
ATOM 759 O O . ARG A 1 100 ? -15.706 -11.781 34.398 1.00 91.06 100 ARG A O 1
ATOM 766 N N . SER A 1 101 ? -14.518 -12.634 32.678 1.00 90.12 101 SER A N 1
ATOM 767 C CA . SER A 1 101 ? -13.676 -13.572 33.424 1.00 90.12 101 SER A CA 1
ATOM 768 C C . SER A 1 101 ? -12.550 -12.830 34.139 1.00 90.12 101 SER A C 1
ATOM 770 O O . SER A 1 101 ? -12.168 -13.199 35.247 1.00 90.12 101 SER A O 1
ATOM 772 N N . ASP A 1 102 ? -12.055 -11.762 33.512 1.00 91.38 102 ASP A N 1
ATOM 773 C CA . ASP A 1 102 ? -11.003 -10.911 34.040 1.00 91.38 102 ASP A CA 1
ATOM 774 C C . ASP A 1 102 ? -11.449 -9.445 34.080 1.00 91.38 102 ASP A C 1
ATOM 776 O O . ASP A 1 102 ? -11.201 -8.649 33.179 1.00 91.38 102 ASP A O 1
ATOM 780 N N . LEU A 1 103 ? -12.066 -9.041 35.191 1.00 91.75 103 LEU A N 1
ATOM 781 C CA . LEU A 1 103 ? -12.458 -7.645 35.389 1.00 91.75 103 LEU A CA 1
ATOM 782 C C . LEU A 1 103 ? -11.252 -6.707 35.582 1.00 91.75 103 LEU A C 1
ATOM 784 O O . LEU A 1 103 ? -11.461 -5.500 35.753 1.00 91.75 103 LEU A O 1
ATOM 788 N N . SER A 1 104 ? -10.007 -7.210 35.562 1.00 87.75 104 SER A N 1
ATOM 789 C CA . SER A 1 104 ? -8.797 -6.381 35.627 1.00 87.75 104 SER A CA 1
ATOM 790 C C . SER A 1 104 ? -8.646 -5.444 34.445 1.00 87.75 104 SER A C 1
ATOM 792 O O . SER A 1 104 ? -8.016 -4.390 34.551 1.00 87.75 104 SER A O 1
ATOM 794 N N . ILE A 1 105 ? -9.221 -5.831 33.310 1.00 88.88 105 ILE A N 1
ATOM 795 C CA . ILE A 1 105 ? -9.079 -5.116 32.050 1.00 88.88 105 ILE A CA 1
ATOM 796 C C . ILE A 1 105 ? -10.234 -4.157 31.755 1.00 88.88 105 ILE A C 1
ATOM 798 O O . ILE A 1 105 ? -10.320 -3.591 30.671 1.00 88.88 105 ILE A O 1
ATOM 802 N N . THR A 1 106 ? -11.108 -3.943 32.736 1.00 91.75 106 THR A N 1
ATOM 803 C CA . THR A 1 106 ? -12.220 -2.995 32.638 1.00 91.75 106 THR A CA 1
ATOM 804 C C . THR A 1 106 ? -11.709 -1.554 32.528 1.00 91.75 106 THR A C 1
ATOM 806 O O . THR A 1 106 ? -10.773 -1.159 33.231 1.00 91.75 106 THR A O 1
ATOM 809 N N . CYS A 1 107 ? -12.353 -0.743 31.684 1.00 92.31 107 CYS A N 1
ATOM 810 C CA . CYS A 1 107 ? -12.035 0.672 31.505 1.00 92.31 107 CYS A CA 1
ATOM 811 C C . CYS A 1 107 ? -13.225 1.607 31.745 1.00 92.31 107 CYS A C 1
ATOM 813 O O . CYS A 1 107 ? -14.381 1.211 31.607 1.00 92.31 107 CYS A O 1
ATOM 815 N N . ARG A 1 108 ? -12.932 2.869 32.090 1.00 93.12 108 ARG A N 1
ATOM 816 C CA . ARG A 1 108 ? -13.901 3.972 32.033 1.00 93.12 108 ARG A CA 1
ATOM 817 C C . ARG A 1 108 ? -13.569 4.887 30.864 1.00 93.12 108 ARG A C 1
ATOM 819 O O . ARG A 1 108 ? -12.401 5.190 30.643 1.00 93.12 108 ARG A O 1
ATOM 826 N N . LEU A 1 109 ? -14.599 5.307 30.137 1.00 93.00 109 LEU A N 1
ATOM 827 C CA . LEU A 1 109 ? -14.517 6.234 29.008 1.00 93.00 109 LEU A CA 1
ATOM 828 C C . LEU A 1 109 ? -15.579 7.320 29.150 1.00 93.00 109 LEU A C 1
ATOM 830 O O . LEU A 1 109 ? -16.608 7.125 29.803 1.00 93.00 109 LEU A O 1
ATOM 834 N N . ARG A 1 110 ? -15.349 8.473 28.522 1.00 92.69 110 ARG A N 1
ATOM 835 C CA . ARG A 1 110 ? -16.359 9.530 28.431 1.00 92.69 110 ARG A CA 1
ATOM 836 C C . ARG A 1 110 ? -17.331 9.187 27.307 1.00 92.69 110 ARG A C 1
ATOM 838 O O . ARG A 1 110 ? -16.922 8.887 26.185 1.00 92.69 110 ARG A O 1
ATOM 845 N N . SER A 1 111 ? -18.627 9.253 27.593 1.00 93.00 111 SER A N 1
ATOM 846 C CA . SER A 1 111 ? -19.684 9.021 26.606 1.00 93.00 111 SER A CA 1
ATOM 847 C C . SER A 1 111 ? -19.602 10.018 25.450 1.00 93.00 111 SER A C 1
ATOM 849 O O . SER A 1 111 ? -19.909 9.661 24.315 1.00 93.00 111 SER A O 1
ATOM 851 N N . GLU A 1 112 ? -19.127 11.237 25.716 1.00 91.31 112 GLU A N 1
ATOM 852 C CA . GLU A 1 112 ? -18.858 12.259 24.704 1.00 91.31 112 GLU A CA 1
ATOM 853 C C . GLU A 1 112 ? -17.818 11.799 23.671 1.00 91.31 112 GLU A C 1
ATOM 855 O O . GLU A 1 112 ? -18.071 11.917 22.472 1.00 91.31 112 GLU A O 1
ATOM 860 N N . ASP A 1 113 ? -16.693 11.225 24.109 1.00 90.31 113 ASP A N 1
ATOM 861 C CA . ASP A 1 113 ? -15.610 10.788 23.216 1.00 90.31 113 ASP A CA 1
ATOM 862 C C . ASP A 1 113 ? -16.063 9.623 22.325 1.00 90.31 113 ASP A C 1
ATOM 864 O O . ASP A 1 113 ? -15.781 9.609 21.121 1.00 90.31 113 ASP A O 1
ATOM 868 N N . LEU A 1 114 ? -16.836 8.689 22.897 1.00 91.00 114 LEU A N 1
ATOM 869 C CA . LEU A 1 114 ? -17.463 7.594 22.155 1.00 91.00 114 LEU A CA 1
ATOM 870 C C . LEU A 1 114 ? -18.461 8.128 21.124 1.00 91.00 114 LEU A C 1
ATOM 872 O O . LEU A 1 114 ? -18.324 7.823 19.947 1.00 91.00 114 LEU A O 1
ATOM 876 N N . ARG A 1 115 ? -19.414 8.980 21.520 1.00 90.88 115 ARG A N 1
ATOM 877 C CA . ARG A 1 115 ? -20.426 9.544 20.603 1.00 90.88 115 ARG A CA 1
ATOM 878 C C . ARG A 1 115 ? -19.830 10.412 19.502 1.00 90.88 115 ARG A C 1
ATOM 880 O O . ARG A 1 115 ? -20.371 10.462 18.405 1.00 90.88 115 ARG A O 1
ATOM 887 N N . ARG A 1 116 ? -18.744 11.132 19.791 1.00 88.69 116 ARG A N 1
ATOM 888 C CA . ARG A 1 116 ? -18.053 11.963 18.798 1.00 88.69 116 ARG A CA 1
ATOM 889 C C . ARG A 1 116 ? -17.329 11.111 17.759 1.00 88.69 116 ARG A C 1
ATOM 891 O O . ARG A 1 116 ? -17.213 11.527 16.608 1.00 88.69 116 ARG A O 1
ATOM 898 N N . SER A 1 117 ? -16.798 9.966 18.177 1.00 87.00 117 SER A N 1
ATOM 899 C CA . SER A 1 117 ? -15.843 9.204 17.374 1.00 87.00 117 SER A CA 1
ATOM 900 C C . SER A 1 117 ? -16.412 7.932 16.769 1.00 87.00 117 SER A C 1
ATOM 902 O O . SER A 1 117 ? -15.817 7.426 15.825 1.00 87.00 117 SER A O 1
ATOM 904 N N . THR A 1 118 ? -17.521 7.414 17.292 1.00 88.75 118 THR A N 1
ATOM 905 C CA . THR A 1 118 ? -18.177 6.176 16.861 1.00 88.75 118 THR A CA 1
ATOM 906 C C . THR A 1 118 ? -19.658 6.438 16.587 1.00 88.75 118 THR A C 1
ATOM 908 O O . THR A 1 118 ? -20.197 7.479 16.963 1.00 88.75 118 THR A O 1
ATOM 911 N N . GLY A 1 119 ? -20.349 5.485 15.957 1.00 85.62 119 GLY A N 1
ATOM 912 C CA . GLY A 1 119 ? -21.808 5.549 15.828 1.00 85.62 119 GLY A CA 1
ATOM 913 C C . GLY A 1 119 ? -22.540 5.449 17.173 1.00 85.62 119 GLY A C 1
ATOM 914 O O . GLY A 1 119 ? -23.711 5.810 17.253 1.00 85.62 119 GLY A O 1
ATOM 915 N N . ALA A 1 120 ? -21.854 4.961 18.218 1.00 83.50 120 ALA A N 1
ATOM 916 C CA . ALA A 1 120 ? -22.311 4.827 19.602 1.00 83.50 120 ALA A CA 1
ATOM 917 C C . ALA A 1 120 ? -23.732 4.257 19.774 1.00 83.50 120 ALA A C 1
ATOM 919 O O . ALA A 1 120 ? -24.390 4.525 20.778 1.00 83.50 120 ALA A O 1
ATOM 920 N N . SER A 1 121 ? -24.200 3.439 18.826 1.00 84.50 121 SER A N 1
ATOM 921 C CA . SER A 1 121 ? -25.545 2.848 18.835 1.00 84.50 121 SER A CA 1
ATOM 922 C C . SER A 1 121 ? -25.762 1.905 20.020 1.00 84.50 121 SER A C 1
ATOM 924 O O . SER A 1 121 ? -26.893 1.698 20.451 1.00 84.50 121 SER A O 1
ATOM 926 N N . PHE A 1 122 ? -24.675 1.376 20.585 1.00 86.06 122 PHE A N 1
ATOM 927 C CA . PHE A 1 122 ? -24.683 0.553 21.789 1.00 86.06 122 PHE A CA 1
ATOM 928 C C . PHE A 1 122 ? -24.872 1.360 23.084 1.00 86.06 122 PHE A C 1
ATOM 930 O O . PHE A 1 122 ? -25.178 0.771 24.118 1.00 86.06 122 PHE A O 1
ATOM 937 N N . LEU A 1 123 ? -24.704 2.689 23.083 1.00 88.75 123 LEU A N 1
ATOM 938 C CA . LEU A 1 123 ? -24.990 3.503 24.267 1.00 88.75 123 LEU A CA 1
ATOM 939 C C . LEU A 1 123 ? -26.506 3.693 24.397 1.00 88.75 123 LEU A C 1
ATOM 941 O O . LEU A 1 123 ? -27.089 4.598 23.803 1.00 88.75 123 LEU A O 1
ATOM 945 N N . LEU A 1 124 ? -27.134 2.834 25.202 1.00 83.75 124 LEU A N 1
ATOM 946 C CA . LEU A 1 124 ? -28.548 2.944 25.572 1.00 83.75 124 LEU A CA 1
ATOM 947 C C . LEU A 1 124 ? -28.850 4.295 26.237 1.00 83.75 124 LEU A C 1
ATOM 949 O O . LEU A 1 124 ? -27.944 4.979 26.712 1.00 83.75 124 LEU A O 1
ATOM 953 N N . ALA A 1 125 ? -30.130 4.674 26.311 1.00 81.69 125 ALA A N 1
ATOM 954 C CA . ALA A 1 125 ? -30.539 5.850 27.076 1.00 81.69 125 ALA A CA 1
ATOM 955 C C . ALA A 1 125 ? -29.986 5.767 28.514 1.00 81.69 125 ALA A C 1
ATOM 957 O O . ALA A 1 125 ? -30.008 4.680 29.101 1.00 81.69 125 ALA A O 1
ATOM 958 N N . PRO A 1 126 ? -29.471 6.880 29.075 1.00 76.06 126 PRO A N 1
ATOM 959 C CA . PRO A 1 126 ? -28.872 6.866 30.401 1.00 76.06 126 PRO A CA 1
ATOM 960 C C . PRO A 1 126 ? -29.879 6.312 31.403 1.00 76.06 126 PRO A C 1
ATOM 962 O O . PRO A 1 126 ? -31.022 6.771 31.471 1.00 76.06 126 PRO A O 1
ATOM 965 N N . ALA A 1 127 ? -29.456 5.303 32.161 1.00 70.88 127 ALA A N 1
ATOM 966 C CA . ALA A 1 127 ? -30.291 4.735 33.204 1.00 70.88 127 ALA A CA 1
ATOM 967 C C . ALA A 1 127 ? -30.598 5.801 34.270 1.00 70.88 127 ALA A C 1
ATOM 969 O O . ALA A 1 127 ? -29.859 6.777 34.434 1.00 70.88 127 ALA A O 1
ATOM 970 N N . VAL A 1 128 ? -31.691 5.605 35.016 1.00 73.88 128 VAL A N 1
ATOM 971 C CA . VAL A 1 128 ? -32.008 6.437 36.185 1.00 73.88 128 VAL A CA 1
ATOM 972 C C . VAL A 1 128 ? -30.771 6.499 37.081 1.00 73.88 128 VAL A C 1
ATOM 974 O O . VAL A 1 128 ? -30.200 5.460 37.416 1.00 73.88 128 VAL A O 1
ATOM 977 N N . LYS A 1 129 ? -30.341 7.722 37.419 1.00 73.94 129 LYS A N 1
ATOM 978 C CA . LYS A 1 129 ? -29.112 7.971 38.179 1.00 73.94 129 LYS A CA 1
ATOM 979 C C . LYS A 1 129 ? -29.104 7.127 39.450 1.00 73.94 129 LYS A C 1
ATOM 981 O O . LYS A 1 129 ? -29.871 7.377 40.377 1.00 73.94 129 LYS A O 1
ATOM 986 N N . ARG A 1 130 ? -28.201 6.153 39.487 1.00 77.38 130 ARG A N 1
ATOM 987 C CA . ARG A 1 130 ? -27.847 5.411 40.689 1.00 77.38 130 ARG A CA 1
ATOM 988 C C . ARG A 1 130 ? -26.918 6.279 41.527 1.00 77.38 130 ARG A C 1
ATOM 990 O O . ARG A 1 130 ? -25.865 6.698 41.048 1.00 77.38 130 ARG A O 1
ATOM 997 N N . SER A 1 131 ? -27.314 6.588 42.760 1.00 73.62 131 SER A N 1
ATOM 998 C CA . SER A 1 131 ? -26.499 7.395 43.679 1.00 73.62 131 SER A CA 1
ATOM 999 C C . SER A 1 131 ? -25.168 6.722 44.035 1.00 73.62 131 SER A C 1
ATOM 1001 O O . SER A 1 131 ? -24.224 7.401 44.422 1.00 73.62 131 SER A O 1
ATOM 1003 N N . ASP A 1 132 ? -25.091 5.400 43.879 1.00 78.31 132 ASP A N 1
ATOM 1004 C CA . ASP A 1 132 ? -23.965 4.527 44.209 1.00 78.31 132 ASP A CA 1
ATOM 1005 C C . ASP A 1 132 ? -23.017 4.232 43.029 1.00 78.31 132 ASP A C 1
ATOM 1007 O O . ASP A 1 132 ? -21.922 3.721 43.242 1.00 78.31 132 ASP A O 1
ATOM 1011 N N . ALA A 1 133 ? -23.365 4.602 41.792 1.00 78.06 133 ALA A N 1
ATOM 1012 C CA . ALA A 1 133 ? -22.613 4.202 40.594 1.00 78.06 133 ALA A CA 1
ATOM 1013 C C . ALA A 1 133 ? -21.328 5.017 40.313 1.00 78.06 133 ALA A C 1
ATOM 1015 O O . ALA A 1 133 ? -20.784 4.943 39.215 1.00 78.06 133 ALA A O 1
ATOM 1016 N N . GLU A 1 134 ? -20.841 5.829 41.257 1.00 88.00 134 GLU A N 1
ATOM 1017 C CA . GLU A 1 134 ? -19.612 6.642 41.120 1.00 88.00 134 GLU A CA 1
ATOM 1018 C C . GLU A 1 134 ? -19.520 7.458 39.813 1.00 88.00 134 GLU A C 1
ATOM 1020 O O . GLU A 1 134 ? -18.452 7.598 39.203 1.00 88.00 134 GLU A O 1
ATOM 1025 N N . GLY A 1 135 ? -20.659 7.975 39.347 1.00 90.12 135 GLY A N 1
ATOM 1026 C CA . GLY A 1 135 ? -20.760 8.746 38.105 1.00 90.12 135 GLY A CA 1
ATOM 1027 C C . GLY A 1 135 ? -20.775 7.912 36.818 1.00 90.12 135 GLY A C 1
ATOM 1028 O O . GLY A 1 135 ? -20.673 8.489 35.739 1.00 90.12 135 GLY A O 1
ATOM 1029 N N . VAL A 1 136 ? -20.891 6.583 36.900 1.00 93.50 136 VAL A N 1
ATOM 1030 C CA . VAL A 1 136 ? -21.140 5.708 35.745 1.00 93.50 136 VAL A CA 1
ATOM 1031 C C . VAL A 1 136 ? -22.620 5.781 35.363 1.00 93.50 136 VAL A C 1
ATOM 1033 O O . VAL A 1 136 ? -23.497 5.432 36.149 1.00 93.50 136 VAL A O 1
ATOM 1036 N N . ASN A 1 137 ? -22.886 6.206 34.131 1.00 93.44 137 ASN A N 1
ATOM 1037 C CA . ASN A 1 137 ? -24.221 6.311 33.542 1.00 93.44 137 ASN A CA 1
ATOM 1038 C C . ASN A 1 137 ? -24.513 5.189 32.535 1.00 93.44 137 ASN A C 1
ATOM 1040 O O . ASN A 1 137 ? -25.679 4.890 32.275 1.00 93.44 137 ASN A O 1
ATOM 1044 N N . TYR A 1 138 ? -23.471 4.572 31.970 1.00 95.00 138 TYR A N 1
ATOM 1045 C CA . TYR A 1 138 ? -23.589 3.549 30.933 1.00 95.00 138 TYR A CA 1
ATOM 1046 C C . TYR A 1 138 ? -22.693 2.351 31.249 1.00 95.00 138 TYR A C 1
ATOM 1048 O O . TYR A 1 138 ? -21.567 2.518 31.719 1.00 95.00 138 TYR A O 1
ATOM 1056 N N . LEU A 1 139 ? -23.180 1.147 30.949 1.00 95.12 139 LEU A N 1
ATOM 1057 C CA . LEU A 1 139 ? -22.407 -0.089 31.012 1.00 95.12 139 LEU A CA 1
ATOM 1058 C C . LEU A 1 139 ? -22.362 -0.710 29.617 1.00 95.12 139 LEU A C 1
ATOM 1060 O O . LEU A 1 139 ? -23.401 -1.027 29.041 1.00 95.12 139 LEU A O 1
ATOM 1064 N N . CYS A 1 140 ? -21.156 -0.906 29.102 1.00 95.69 140 CYS A N 1
ATOM 1065 C CA . CYS A 1 140 ? -20.896 -1.637 27.873 1.00 95.69 140 CYS A CA 1
ATOM 1066 C C . CYS A 1 140 ? -20.144 -2.917 28.209 1.00 95.69 140 CYS A C 1
ATOM 1068 O O . CYS A 1 140 ? -19.244 -2.920 29.051 1.00 95.69 140 CYS A O 1
ATOM 1070 N N . VAL A 1 141 ? -20.488 -4.006 27.536 1.00 95.25 141 VAL A N 1
ATOM 1071 C CA . VAL A 1 141 ? -19.801 -5.281 27.709 1.00 95.25 141 VAL A CA 1
ATOM 1072 C C . VAL A 1 141 ? -19.414 -5.827 26.351 1.00 95.25 141 VAL A C 1
ATOM 1074 O O . VAL A 1 141 ? -20.224 -5.810 25.428 1.00 95.25 141 VAL A O 1
ATOM 1077 N N . LEU A 1 142 ? -18.172 -6.282 26.232 1.00 95.19 142 LEU A N 1
ATOM 1078 C CA . LEU A 1 142 ? -17.695 -6.944 25.034 1.00 95.19 142 LEU A CA 1
ATOM 1079 C C . LEU A 1 142 ? -18.285 -8.358 24.973 1.00 95.19 142 LEU A C 1
ATOM 1081 O O . LEU A 1 142 ? -18.150 -9.141 25.915 1.00 95.19 142 LEU A O 1
ATOM 1085 N N . GLU A 1 143 ? -18.973 -8.668 23.881 1.00 93.44 143 GLU A N 1
ATOM 1086 C CA . GLU A 1 143 ? -19.699 -9.923 23.701 1.00 93.44 143 GLU A CA 1
ATOM 1087 C C . GLU A 1 143 ? -19.396 -10.536 22.339 1.00 93.44 143 GLU A C 1
ATOM 1089 O O . GLU A 1 143 ? -19.303 -9.830 21.338 1.00 93.44 143 GLU A O 1
ATOM 1094 N N . VAL A 1 144 ? -19.253 -11.859 22.285 1.00 90.50 144 VAL A N 1
ATOM 1095 C CA . VAL A 1 144 ? -19.180 -12.573 21.007 1.00 90.50 144 VAL A CA 1
ATOM 1096 C C . VAL A 1 144 ? -20.590 -12.650 20.434 1.00 90.50 144 VAL A C 1
ATOM 1098 O O . VAL A 1 144 ? -21.491 -13.184 21.076 1.00 90.50 144 VAL A O 1
ATOM 1101 N N . VAL A 1 145 ? -20.771 -12.104 19.234 1.00 86.88 145 VAL A N 1
ATOM 1102 C CA . VAL A 1 145 ? -22.007 -12.252 18.464 1.00 86.88 145 VAL A CA 1
ATOM 1103 C C . VAL A 1 145 ? -21.874 -13.504 17.603 1.00 86.88 145 VAL A C 1
ATOM 1105 O O . VAL A 1 145 ? -20.885 -13.654 16.877 1.00 86.88 145 VAL A O 1
ATOM 1108 N N . ASP A 1 146 ? -22.852 -14.405 17.693 1.00 84.75 146 ASP A N 1
ATOM 1109 C CA . ASP A 1 146 ? -22.853 -15.655 16.934 1.00 84.75 146 ASP A CA 1
ATOM 1110 C C . ASP A 1 146 ? -22.704 -15.380 15.430 1.00 84.75 146 ASP A C 1
ATOM 1112 O O . ASP A 1 146 ? -23.458 -14.612 14.835 1.00 84.75 146 ASP A O 1
ATOM 1116 N N . GLY A 1 147 ? -21.700 -16.008 14.813 1.00 82.75 147 GLY A N 1
ATOM 1117 C CA . GLY A 1 147 ? -21.435 -15.919 13.374 1.00 82.75 147 GLY A CA 1
ATOM 1118 C C . GLY A 1 147 ? -20.562 -14.746 12.908 1.00 82.75 147 GLY A C 1
ATOM 1119 O O . GLY A 1 147 ? -20.083 -14.792 11.778 1.00 82.75 147 GLY A O 1
ATOM 1120 N N . GLU A 1 148 ? -20.279 -13.730 13.732 1.00 77.25 148 GLU A N 1
ATOM 1121 C CA . GLU A 1 148 ? -19.528 -12.545 13.266 1.00 77.25 148 GLU A CA 1
ATOM 1122 C C . GLU A 1 148 ? -17.996 -12.662 13.382 1.00 77.25 148 GLU A C 1
ATOM 1124 O O . GLU A 1 148 ? -17.260 -11.825 12.853 1.00 77.25 148 GLU A O 1
ATOM 1129 N N . GLY A 1 149 ? -17.472 -13.696 14.049 1.00 86.31 149 GLY A N 1
ATOM 1130 C CA . GLY A 1 149 ? -16.025 -13.946 14.179 1.00 86.31 149 GLY A CA 1
ATOM 1131 C C . GLY A 1 149 ? -15.228 -12.843 14.903 1.00 86.31 149 GLY A C 1
ATOM 1132 O O . GLY A 1 149 ? -14.007 -12.944 15.028 1.00 86.31 149 GLY A O 1
ATOM 1133 N N . MET A 1 150 ? -15.905 -11.796 15.378 1.00 92.19 150 MET A N 1
ATOM 1134 C CA . MET A 1 150 ? -15.370 -10.643 16.093 1.00 92.19 150 MET A CA 1
ATOM 1135 C C . MET A 1 150 ? -16.363 -10.252 17.196 1.00 92.19 150 MET A C 1
ATOM 1137 O O . MET A 1 150 ? -17.560 -10.158 16.920 1.00 92.19 150 MET A O 1
ATOM 1141 N N . PRO A 1 151 ? -15.906 -10.021 18.437 1.00 93.94 151 PRO A N 1
ATOM 1142 C CA . PRO A 1 151 ? -16.784 -9.561 19.499 1.00 93.94 151 PRO A CA 1
ATOM 1143 C C . PRO A 1 151 ? -17.184 -8.093 19.296 1.00 93.94 151 PRO A C 1
ATOM 1145 O O . PRO A 1 151 ? -16.438 -7.324 18.693 1.00 93.94 151 PRO A O 1
ATOM 1148 N N . ARG A 1 152 ? -18.348 -7.703 19.821 1.00 93.88 152 ARG A N 1
ATOM 1149 C CA . ARG A 1 152 ? -18.896 -6.343 19.744 1.00 93.88 152 ARG A CA 1
ATOM 1150 C C . ARG A 1 152 ? -19.240 -5.776 21.106 1.00 93.88 152 ARG A C 1
ATOM 1152 O O . ARG A 1 152 ? -19.540 -6.513 22.045 1.00 93.88 152 ARG A O 1
ATOM 1159 N N . LEU A 1 153 ? -19.227 -4.450 21.204 1.00 94.44 153 LEU A N 1
ATOM 1160 C CA . LEU A 1 153 ? -19.697 -3.758 22.396 1.00 94.44 153 LEU A CA 1
ATOM 1161 C C . LEU A 1 153 ? -21.225 -3.783 22.448 1.00 94.44 153 LEU A C 1
ATOM 1163 O O . LEU A 1 153 ? -21.904 -3.245 21.577 1.00 94.44 153 LEU A O 1
ATOM 1167 N N . ALA A 1 154 ? -21.764 -4.373 23.509 1.00 94.00 154 ALA A N 1
ATOM 1168 C CA . ALA A 1 154 ? -23.189 -4.392 23.795 1.00 94.00 154 ALA A CA 1
ATOM 1169 C C . ALA A 1 154 ? -23.508 -3.471 24.976 1.00 94.00 154 ALA A C 1
ATOM 1171 O O . ALA A 1 154 ? -22.928 -3.595 26.059 1.00 94.00 154 ALA A O 1
ATOM 1172 N N . GLY A 1 155 ? -24.466 -2.564 24.784 1.00 94.31 155 GLY A N 1
ATOM 1173 C CA . GLY A 1 155 ? -25.041 -1.777 25.870 1.00 94.31 155 GLY A CA 1
ATOM 1174 C C . GLY A 1 155 ? -25.850 -2.655 26.814 1.00 94.31 155 GLY A C 1
ATOM 1175 O O . GLY A 1 155 ? -26.697 -3.438 26.381 1.00 94.31 155 GLY A O 1
ATOM 1176 N N . ARG A 1 156 ? -25.611 -2.524 28.116 1.00 94.50 156 ARG A N 1
ATOM 1177 C CA . ARG A 1 156 ? -26.268 -3.310 29.161 1.00 94.50 156 ARG A CA 1
ATOM 1178 C C . ARG A 1 156 ? -26.835 -2.398 30.246 1.00 94.50 156 ARG A C 1
ATOM 1180 O O . ARG A 1 156 ? -26.358 -1.288 30.471 1.00 94.50 156 ARG A O 1
ATOM 1187 N N . SER A 1 157 ? -27.873 -2.876 30.931 1.00 92.75 157 SER A N 1
ATOM 1188 C CA . SER A 1 157 ? -28.424 -2.172 32.094 1.00 92.75 157 SER A CA 1
ATOM 1189 C C . SER A 1 157 ? -27.381 -2.106 33.214 1.00 92.75 157 SER A C 1
ATOM 1191 O O . SER A 1 157 ? -26.652 -3.075 33.430 1.00 92.75 157 SER A O 1
ATOM 1193 N N . LEU A 1 158 ? -27.359 -1.027 34.002 1.00 92.69 158 LEU A N 1
ATOM 1194 C CA . LEU A 1 158 ? -26.513 -0.941 35.203 1.00 92.69 158 LEU A CA 1
ATOM 1195 C C . LEU A 1 158 ? -26.870 -2.007 36.260 1.00 92.69 158 LEU A C 1
ATOM 1197 O O . LEU A 1 158 ? -26.078 -2.273 37.159 1.00 92.69 158 LEU A O 1
ATOM 1201 N N . SER A 1 159 ? -28.052 -2.623 36.152 1.00 91.81 159 SER A N 1
ATOM 1202 C CA . SER A 1 159 ? -28.508 -3.748 36.980 1.00 91.81 159 SER A CA 1
ATOM 1203 C C .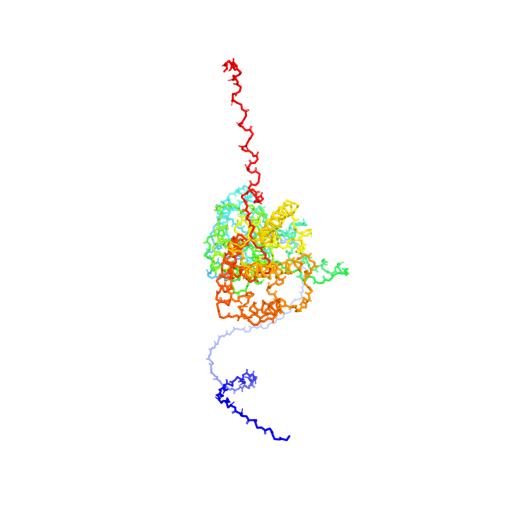 SER A 1 159 ? -28.158 -5.128 36.405 1.00 91.81 159 SER A C 1
ATOM 1205 O O . SER A 1 159 ? -28.709 -6.138 36.839 1.00 91.81 159 SER A O 1
ATOM 1207 N N . THR A 1 160 ? -27.271 -5.200 35.408 1.00 92.88 160 THR A N 1
ATOM 1208 C CA . THR A 1 160 ? -26.877 -6.479 34.802 1.00 92.88 160 THR A CA 1
ATOM 1209 C C . THR A 1 160 ? -26.138 -7.344 35.819 1.00 92.88 160 THR A C 1
ATOM 1211 O O . THR A 1 160 ? -25.110 -6.947 36.374 1.00 92.88 160 THR A O 1
ATOM 1214 N N . LYS A 1 161 ? -26.674 -8.543 36.052 1.00 92.19 161 LYS A N 1
ATOM 1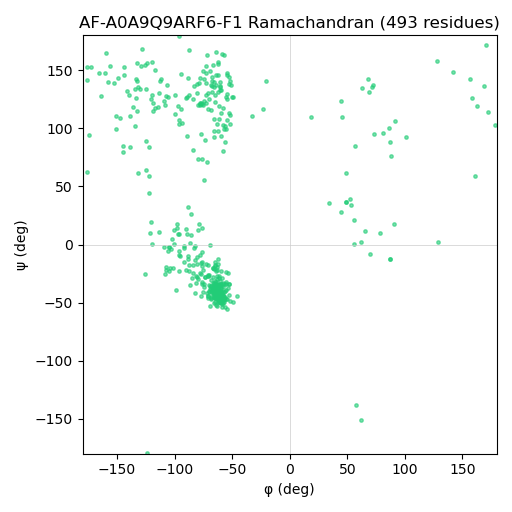215 C CA . LYS A 1 161 ? -26.089 -9.552 36.938 1.00 92.19 161 LYS A CA 1
ATOM 1216 C C . LYS A 1 161 ? -24.894 -10.220 36.260 1.00 92.19 161 LYS A C 1
ATOM 1218 O O . LYS A 1 161 ? -24.872 -10.365 35.039 1.00 92.19 161 LYS A O 1
ATOM 1223 N N . LEU A 1 162 ? -23.918 -10.655 37.054 1.00 86.56 162 LEU A N 1
ATOM 1224 C CA . LEU A 1 162 ? -22.764 -11.406 36.543 1.00 86.56 162 LEU A CA 1
ATOM 1225 C C . LEU A 1 162 ? -23.139 -12.833 36.089 1.00 86.56 162 LEU A C 1
ATOM 1227 O O . LEU A 1 162 ? -22.481 -13.406 35.226 1.00 86.56 162 LEU A O 1
ATOM 1231 N N . SER A 1 163 ? -24.192 -13.404 36.678 1.00 77.50 163 SER A N 1
ATOM 1232 C CA . SER A 1 163 ? -24.624 -14.785 36.446 1.00 77.50 163 SER A CA 1
ATOM 1233 C C . SER A 1 163 ? -25.264 -14.963 35.062 1.00 77.50 163 SER A C 1
ATOM 1235 O O . SER A 1 163 ? -26.181 -14.223 34.708 1.00 77.50 163 SER A O 1
ATOM 1237 N N . GLY A 1 164 ? -24.794 -15.955 34.293 1.00 66.38 164 GLY A N 1
ATOM 1238 C CA . GLY A 1 164 ? -25.469 -16.429 33.076 1.00 66.38 164 GLY A CA 1
ATOM 1239 C C . GLY A 1 164 ? -24.627 -16.533 31.802 1.00 66.38 164 GLY A C 1
ATOM 1240 O O . GLY A 1 164 ? -25.179 -16.888 30.766 1.00 66.38 164 GLY A O 1
ATOM 1241 N N . TYR A 1 165 ? -23.321 -16.244 31.836 1.00 61.06 165 TYR A N 1
ATOM 1242 C CA . TYR A 1 165 ? -22.508 -16.202 30.614 1.00 61.06 165 TYR A CA 1
ATOM 1243 C C . TYR A 1 165 ? -21.168 -16.922 30.773 1.00 61.06 165 TYR A C 1
ATOM 1245 O O . TYR A 1 165 ? -20.473 -16.741 31.771 1.00 61.06 165 TYR A O 1
ATOM 1253 N N . GLY A 1 166 ? -20.822 -17.746 29.780 1.00 62.44 166 GLY A N 1
ATOM 1254 C CA . GLY A 1 166 ? -19.547 -18.460 29.720 1.00 62.44 166 GLY A CA 1
ATOM 1255 C C . GLY A 1 166 ? -18.359 -17.536 29.402 1.00 62.44 166 GLY A C 1
ATOM 1256 O O . GLY A 1 166 ? -18.562 -16.416 28.926 1.00 62.44 166 GLY A O 1
ATOM 1257 N N . PRO A 1 167 ? -17.114 -17.984 29.652 1.00 63.22 167 PRO A N 1
ATOM 1258 C CA . PRO A 1 167 ? -15.913 -17.227 29.303 1.00 63.22 167 PRO A CA 1
ATOM 1259 C C . PRO A 1 167 ? -15.849 -16.982 27.790 1.00 63.22 167 PRO A C 1
ATOM 1261 O O . PRO A 1 167 ? -15.973 -17.936 27.020 1.00 63.22 167 PRO A O 1
ATOM 1264 N N . LEU A 1 168 ? -15.560 -15.743 27.364 1.00 59.62 168 LEU A N 1
ATOM 1265 C CA . LEU A 1 168 ? -15.451 -15.352 25.942 1.00 59.62 168 LEU A CA 1
ATOM 1266 C C . LEU A 1 168 ? -14.474 -16.239 25.144 1.00 59.62 168 LEU A C 1
ATOM 1268 O O . LEU A 1 168 ? -14.600 -16.375 23.930 1.00 59.62 168 LEU A O 1
ATOM 1272 N N . TYR A 1 169 ? -13.506 -16.862 25.824 1.00 58.16 169 TYR A N 1
ATOM 1273 C CA . TYR A 1 169 ? -12.443 -17.654 25.206 1.00 58.16 169 TYR A CA 1
ATOM 1274 C C . TYR A 1 169 ? -12.542 -19.167 25.426 1.00 58.16 169 TYR A C 1
ATOM 1276 O O . TYR A 1 169 ? -11.713 -19.894 24.877 1.00 58.16 169 TYR A O 1
ATOM 1284 N N . ALA A 1 170 ? -13.530 -19.664 26.180 1.00 50.59 170 ALA A N 1
ATOM 1285 C CA . ALA A 1 170 ? -13.673 -21.104 26.412 1.00 50.59 170 ALA A CA 1
ATOM 1286 C C . ALA A 1 170 ? -14.338 -21.836 25.230 1.00 50.59 170 ALA A C 1
ATOM 1288 O O . ALA A 1 170 ? -14.006 -22.992 24.970 1.00 50.59 170 ALA A O 1
ATOM 1289 N N . GLN A 1 171 ? -15.215 -21.166 24.471 1.00 46.50 171 GLN A N 1
ATOM 1290 C CA . GLN A 1 171 ? -15.967 -21.791 23.372 1.00 46.50 171 GLN A CA 1
ATOM 1291 C C . GLN A 1 171 ? -15.083 -22.195 22.173 1.00 46.50 171 GLN A C 1
ATOM 1293 O O . GLN A 1 171 ? -15.254 -23.275 21.614 1.00 46.50 171 GLN A O 1
ATOM 1298 N N . ASN A 1 172 ? -14.067 -21.399 21.821 1.00 45.41 172 ASN A N 1
ATOM 1299 C CA . ASN A 1 172 ? -13.283 -21.628 20.594 1.00 45.41 172 ASN A CA 1
ATOM 1300 C C . ASN A 1 172 ? -12.273 -22.790 20.693 1.00 45.41 172 ASN A C 1
ATOM 1302 O O . ASN A 1 172 ? -11.642 -23.140 19.699 1.00 45.41 172 ASN A O 1
ATOM 1306 N N . SER A 1 173 ? -12.096 -23.386 21.877 1.00 46.00 173 SER A N 1
ATOM 1307 C CA . SER A 1 173 ? -11.256 -24.579 22.067 1.00 46.00 173 SER A CA 1
ATOM 1308 C C . SER A 1 173 ? -11.988 -25.871 21.673 1.00 46.00 173 SER A C 1
ATOM 1310 O O . SER A 1 173 ? -11.364 -26.845 21.254 1.00 46.00 173 SER A O 1
ATOM 1312 N N . ILE A 1 174 ? -13.322 -25.886 21.771 1.00 46.59 174 ILE A N 1
ATOM 1313 C CA . ILE A 1 174 ? -14.116 -27.114 21.623 1.00 46.59 174 ILE A CA 1
ATOM 1314 C C . ILE A 1 174 ? -14.459 -27.387 20.148 1.00 46.59 174 ILE A C 1
ATOM 1316 O O . ILE A 1 174 ? -14.408 -28.539 19.716 1.00 46.59 174 ILE A O 1
ATOM 1320 N N . ASP A 1 175 ? -14.688 -26.351 19.335 1.00 43.47 175 ASP A N 1
ATOM 1321 C CA . ASP A 1 175 ? -15.008 -26.528 17.908 1.00 43.47 175 ASP A CA 1
ATOM 1322 C C . ASP A 1 175 ? -13.781 -26.839 17.034 1.00 43.47 175 ASP A C 1
ATOM 1324 O O . ASP A 1 175 ? -13.891 -27.544 16.028 1.00 43.47 175 ASP A O 1
ATOM 1328 N N . ALA A 1 176 ? -12.579 -26.444 17.468 1.00 44.94 176 ALA A N 1
ATOM 1329 C CA . ALA A 1 176 ? -11.323 -26.825 16.814 1.00 44.94 176 ALA A CA 1
ATOM 1330 C C . ALA A 1 176 ? -11.034 -28.340 16.903 1.00 44.94 176 ALA A C 1
ATOM 1332 O O . ALA A 1 176 ? -10.293 -28.890 16.087 1.00 44.94 176 ALA A O 1
ATOM 1333 N N . ALA A 1 177 ? -11.638 -29.043 17.867 1.00 43.38 177 ALA A N 1
ATOM 1334 C CA . ALA A 1 177 ? -11.489 -30.488 18.010 1.00 43.38 177 ALA A CA 1
ATOM 1335 C C . ALA A 1 177 ? -12.443 -31.292 17.106 1.00 43.38 177 ALA A C 1
ATOM 1337 O O . ALA A 1 177 ? -12.196 -32.477 16.879 1.00 43.38 177 ALA A O 1
ATOM 1338 N N . ARG A 1 178 ? -13.513 -30.680 16.570 1.00 44.78 178 ARG A N 1
ATOM 1339 C CA . ARG A 1 178 ? -14.592 -31.404 15.870 1.00 44.78 178 ARG A CA 1
ATOM 1340 C C . ARG A 1 178 ? -14.588 -31.263 14.342 1.00 44.78 178 ARG A C 1
ATOM 1342 O O . ARG A 1 178 ? -15.332 -31.976 13.678 1.00 44.78 178 ARG A O 1
ATOM 1349 N N . LEU A 1 179 ? -13.708 -30.429 13.786 1.00 43.97 179 LEU A N 1
ATOM 1350 C CA . LEU A 1 179 ? -13.526 -30.213 12.341 1.00 43.97 179 LEU A CA 1
ATOM 1351 C C . LEU A 1 179 ? -12.085 -30.507 11.886 1.00 43.97 179 LEU A C 1
ATOM 1353 O O . LEU A 1 179 ? -11.501 -29.784 11.086 1.00 43.97 179 LEU A O 1
ATOM 1357 N N . LYS A 1 180 ? -11.500 -31.615 12.359 1.00 42.78 180 LYS A N 1
ATOM 1358 C CA . LYS A 1 180 ? -10.338 -32.228 11.692 1.00 42.78 180 LYS A CA 1
ATOM 1359 C C . LYS A 1 180 ? -10.812 -32.976 10.442 1.00 42.78 180 LYS A C 1
ATOM 1361 O O . LYS A 1 180 ? -10.894 -34.198 10.435 1.00 42.78 180 LYS A O 1
ATOM 1366 N N . SER A 1 181 ? -11.167 -32.215 9.412 1.00 43.66 181 SER A N 1
ATOM 1367 C CA . SER A 1 181 ? -11.294 -32.685 8.034 1.00 43.66 181 SER A CA 1
ATOM 1368 C C . SER A 1 181 ? -10.223 -31.968 7.226 1.00 43.66 181 SER A C 1
ATOM 1370 O O . SER A 1 181 ? -10.195 -30.744 7.169 1.00 43.66 181 SER A O 1
ATOM 1372 N N . GLU A 1 182 ? -9.328 -32.773 6.672 1.00 45.25 182 GLU A N 1
ATOM 1373 C CA . GLU A 1 182 ? -8.166 -32.455 5.848 1.00 45.25 182 GLU A CA 1
ATOM 1374 C C . GLU A 1 182 ? -8.341 -31.216 4.955 1.00 45.25 182 GLU A C 1
ATOM 1376 O O . GLU A 1 182 ? -9.101 -31.239 3.992 1.00 45.25 182 GLU A O 1
ATOM 1381 N N . ASN A 1 183 ? -7.614 -30.140 5.274 1.00 39.62 183 ASN A N 1
ATOM 1382 C CA . ASN A 1 183 ? -6.926 -29.276 4.313 1.00 39.62 183 ASN A CA 1
ATOM 1383 C C . ASN A 1 183 ? -5.923 -28.369 5.047 1.00 39.62 183 ASN A C 1
ATOM 1385 O O . ASN A 1 183 ? -6.091 -28.043 6.219 1.00 39.62 183 ASN A O 1
ATOM 1389 N N . ALA A 1 184 ? -4.828 -28.068 4.354 1.00 36.50 184 ALA A N 1
ATOM 1390 C CA . ALA A 1 184 ? -3.549 -27.626 4.893 1.00 36.50 184 ALA A CA 1
ATOM 1391 C C . ALA A 1 184 ? -3.586 -26.391 5.814 1.00 36.50 184 ALA A C 1
ATOM 1393 O O . ALA A 1 184 ? -4.362 -25.456 5.637 1.00 36.50 184 ALA A O 1
ATOM 1394 N N . ALA A 1 185 ? -2.662 -26.413 6.776 1.00 37.28 185 ALA A N 1
ATOM 1395 C CA . ALA A 1 185 ? -2.407 -25.400 7.783 1.00 37.28 185 ALA A CA 1
ATOM 1396 C C . ALA A 1 185 ? -2.130 -24.009 7.185 1.00 37.28 185 ALA A C 1
ATOM 1398 O O . ALA A 1 185 ? -1.005 -23.681 6.818 1.00 37.28 185 ALA A O 1
ATOM 1399 N N . VAL A 1 186 ? -3.154 -23.161 7.176 1.00 41.72 186 VAL A N 1
ATOM 1400 C CA . VAL A 1 186 ? -2.970 -21.744 7.479 1.00 41.72 186 VAL A CA 1
ATOM 1401 C C . VAL A 1 186 ? -3.253 -21.639 8.968 1.00 41.72 186 VAL A C 1
ATOM 1403 O O . VAL A 1 186 ? -4.403 -21.761 9.387 1.00 41.72 186 VAL A O 1
ATOM 1406 N N . GLU A 1 187 ? -2.213 -21.492 9.790 1.00 42.03 187 GLU A N 1
ATOM 1407 C CA . GLU A 1 187 ? -2.403 -21.055 11.171 1.00 42.03 187 GLU A CA 1
ATOM 1408 C C . GLU A 1 187 ? -3.069 -19.679 11.110 1.00 42.03 187 GLU A C 1
ATOM 1410 O O . GLU A 1 187 ? -2.414 -18.653 10.941 1.00 42.03 187 GLU A O 1
ATOM 1415 N N . THR A 1 188 ? -4.400 -19.643 11.179 1.00 53.78 188 THR A N 1
ATOM 1416 C CA . THR A 1 188 ? -5.141 -18.402 11.366 1.00 53.78 188 THR A CA 1
ATOM 1417 C C . THR A 1 188 ? -4.709 -17.852 12.711 1.00 53.78 188 THR A C 1
ATOM 1419 O O . THR A 1 188 ? -5.162 -18.320 13.758 1.00 53.78 188 THR A O 1
ATOM 1422 N N . GLN A 1 189 ? -3.771 -16.908 12.676 1.00 64.50 189 GLN A N 1
ATOM 1423 C CA . GLN A 1 189 ? -3.252 -16.240 13.853 1.00 64.50 189 GLN A CA 1
ATOM 1424 C C . GLN A 1 189 ? -4.443 -15.702 14.645 1.00 64.50 189 GLN A C 1
ATOM 1426 O O . GLN A 1 189 ? -5.198 -14.852 14.168 1.00 64.50 189 GLN A O 1
ATOM 1431 N N . LYS A 1 190 ? -4.663 -16.267 15.835 1.00 80.62 190 LYS A N 1
ATOM 1432 C CA . LYS A 1 190 ? -5.801 -15.913 16.681 1.00 80.62 190 LYS A CA 1
ATOM 1433 C C . LYS A 1 190 ? -5.701 -14.424 17.011 1.00 80.62 190 LYS A C 1
ATOM 1435 O O . LYS A 1 190 ? -4.769 -14.010 17.695 1.00 80.62 190 LYS A O 1
ATOM 1440 N N . MET A 1 191 ? -6.647 -13.630 16.510 1.00 86.62 191 MET A N 1
ATOM 1441 C CA . MET A 1 191 ? -6.689 -12.195 16.784 1.00 86.62 191 MET A CA 1
ATOM 1442 C C . MET A 1 191 ? -6.948 -11.950 18.275 1.00 86.62 191 MET A C 1
ATOM 1444 O O . MET A 1 191 ? -7.899 -12.482 18.855 1.00 86.62 191 MET A O 1
ATOM 1448 N N . ASP A 1 192 ? -6.103 -11.125 18.890 1.00 92.62 192 ASP A N 1
ATOM 1449 C CA . ASP A 1 192 ? -6.279 -10.654 20.262 1.00 92.62 192 ASP A CA 1
ATOM 1450 C C . ASP A 1 192 ? -7.225 -9.445 20.277 1.00 92.62 192 ASP A C 1
ATOM 1452 O O . ASP A 1 192 ? -6.816 -8.280 20.270 1.00 92.62 192 ASP A O 1
ATOM 1456 N N . TRP A 1 193 ? -8.525 -9.741 20.242 1.00 93.50 193 TRP A N 1
ATOM 1457 C CA . TRP A 1 193 ? -9.576 -8.726 20.207 1.00 93.50 193 TRP A CA 1
ATOM 1458 C C . TRP A 1 193 ? -9.575 -7.807 21.427 1.00 93.50 193 TRP A C 1
ATOM 1460 O O . TRP A 1 193 ? -9.839 -6.617 21.272 1.00 93.50 193 TRP A O 1
ATOM 1470 N N . ILE A 1 194 ? -9.246 -8.323 22.618 1.00 93.38 194 ILE A N 1
ATOM 1471 C CA . ILE A 1 194 ? -9.156 -7.507 23.835 1.00 93.38 194 ILE A CA 1
ATOM 1472 C C . ILE A 1 194 ? -8.123 -6.411 23.624 1.00 93.38 194 ILE A C 1
ATOM 1474 O O . ILE A 1 194 ? -8.432 -5.227 23.762 1.00 93.38 194 ILE A O 1
ATOM 1478 N N . ARG A 1 195 ? -6.907 -6.795 23.231 1.00 92.75 195 ARG A N 1
ATOM 1479 C CA . ARG A 1 195 ? -5.822 -5.837 23.037 1.00 92.75 195 ARG A CA 1
ATOM 1480 C C . ARG A 1 195 ? -6.130 -4.857 21.904 1.00 92.75 195 ARG A C 1
ATOM 1482 O O . ARG A 1 195 ? -5.731 -3.696 21.972 1.00 92.75 195 ARG A O 1
ATOM 1489 N N . ALA A 1 196 ? -6.833 -5.298 20.859 1.00 94.94 196 ALA A N 1
ATOM 1490 C CA . ALA A 1 196 ? -7.273 -4.422 19.775 1.00 94.94 196 ALA A CA 1
ATOM 1491 C C . ALA A 1 196 ? -8.292 -3.373 20.261 1.00 94.94 196 ALA A C 1
ATOM 1493 O O . ALA A 1 196 ? -8.150 -2.193 19.935 1.00 94.94 196 ALA A O 1
ATOM 1494 N N . TYR A 1 197 ? -9.262 -3.763 21.099 1.00 94.69 197 TYR A N 1
ATOM 1495 C CA . TYR A 1 197 ? -10.194 -2.830 21.742 1.00 94.69 197 TYR A CA 1
ATOM 1496 C C . TYR A 1 197 ? -9.486 -1.873 22.712 1.00 94.69 197 TYR A C 1
ATOM 1498 O O . TYR A 1 197 ? -9.801 -0.685 22.732 1.00 94.69 197 TYR A O 1
ATOM 1506 N N . GLU A 1 198 ? -8.486 -2.338 23.466 1.00 92.44 198 GLU A N 1
ATOM 1507 C CA . GLU A 1 198 ? -7.666 -1.456 24.307 1.00 92.44 198 GLU A CA 1
ATOM 1508 C C . GLU A 1 198 ? -6.942 -0.388 23.479 1.00 92.44 198 GLU A C 1
ATOM 1510 O O . GLU A 1 198 ? -7.012 0.798 23.807 1.00 92.44 198 GLU A O 1
ATOM 1515 N N . SER A 1 199 ? -6.292 -0.781 22.377 1.00 92.69 199 SER A N 1
ATOM 1516 C CA . SER A 1 199 ? -5.678 0.161 21.434 1.00 92.69 199 SER A CA 1
ATOM 1517 C C . SER A 1 199 ? -6.696 1.146 20.869 1.00 92.69 199 SER A C 1
ATOM 1519 O O . SER A 1 199 ? -6.433 2.346 20.836 1.00 92.69 199 SER A O 1
ATOM 1521 N N . PHE A 1 200 ? -7.862 0.655 20.449 1.00 93.81 200 PHE A N 1
ATOM 1522 C CA . PHE A 1 200 ? -8.951 1.483 19.940 1.00 93.81 200 PHE A CA 1
ATOM 1523 C C . PHE A 1 200 ? -9.372 2.541 20.970 1.00 93.81 200 PHE A C 1
ATOM 1525 O O . PHE A 1 200 ? -9.417 3.729 20.651 1.00 93.81 200 PHE A O 1
ATOM 1532 N N . PHE A 1 201 ? -9.574 2.151 22.230 1.00 92.12 201 PHE A N 1
ATOM 1533 C CA . PHE A 1 201 ? -9.924 3.079 23.305 1.00 92.12 201 PHE A CA 1
ATOM 1534 C C . PHE A 1 201 ? -8.797 4.041 23.672 1.00 92.12 201 PHE A C 1
ATOM 1536 O O . PHE A 1 201 ? -9.067 5.207 23.943 1.00 92.12 201 PHE A O 1
ATOM 1543 N N . HIS A 1 202 ? -7.537 3.606 23.629 1.00 89.94 202 HIS A N 1
ATOM 1544 C CA . HIS A 1 202 ? -6.401 4.513 23.797 1.00 89.94 202 HIS A CA 1
ATOM 1545 C C . HIS A 1 202 ? -6.415 5.608 22.724 1.00 89.94 202 HIS A C 1
ATOM 1547 O O . HIS A 1 202 ? -6.205 6.784 23.014 1.00 89.94 202 HIS A O 1
ATOM 1553 N N . VAL A 1 203 ? -6.709 5.254 21.477 1.00 90.31 203 VAL A N 1
ATOM 1554 C CA . VAL A 1 203 ? -6.793 6.250 20.409 1.00 90.31 203 VAL A CA 1
ATOM 1555 C C . VAL A 1 203 ? -7.971 7.209 20.628 1.00 90.31 203 VAL A C 1
ATOM 1557 O O . VAL A 1 203 ? -7.808 8.416 20.446 1.00 90.31 203 VAL A O 1
ATOM 1560 N N . LEU A 1 204 ? -9.130 6.701 21.062 1.00 89.44 204 LEU A N 1
ATOM 1561 C CA . LEU A 1 204 ? -10.305 7.527 21.364 1.00 89.44 204 LEU A CA 1
ATOM 1562 C C . LEU A 1 204 ? -10.074 8.505 22.516 1.00 89.44 204 LEU A C 1
ATOM 1564 O O . LEU A 1 204 ? -10.472 9.660 22.421 1.00 89.44 204 LEU A O 1
ATOM 1568 N N . SER A 1 205 ? -9.377 8.074 23.564 1.00 86.19 205 SER A N 1
ATOM 1569 C CA . SER A 1 205 ? -9.048 8.908 24.725 1.00 86.19 205 SER A CA 1
ATOM 1570 C C . SER A 1 205 ? -7.870 9.861 24.477 1.00 86.19 205 SER A C 1
ATOM 1572 O O . SER A 1 205 ? -7.264 10.349 25.431 1.00 86.19 205 SER A O 1
ATOM 1574 N N . HIS A 1 206 ? -7.509 10.103 23.211 1.00 84.94 206 HIS A N 1
ATOM 1575 C CA . HIS A 1 206 ? -6.409 10.981 22.797 1.00 84.94 206 HIS A CA 1
ATOM 1576 C C . HIS A 1 206 ? -5.066 10.646 23.462 1.00 84.94 206 HIS A C 1
ATOM 1578 O O . HIS A 1 206 ? -4.244 11.524 23.738 1.00 84.94 206 HIS A O 1
ATOM 1584 N N . VAL A 1 207 ? -4.827 9.359 23.718 1.00 82.12 207 VAL A N 1
ATOM 1585 C CA . VAL A 1 207 ? -3.558 8.893 24.265 1.00 82.12 207 VAL A CA 1
ATOM 1586 C C . VAL A 1 207 ? -2.455 9.077 23.228 1.00 82.12 207 VAL A C 1
ATOM 1588 O O . VAL A 1 207 ? -2.633 8.770 22.047 1.00 82.12 207 VAL A O 1
ATOM 1591 N N . GLU A 1 208 ? -1.291 9.549 23.685 1.00 78.19 208 GLU A N 1
ATOM 1592 C CA . GLU A 1 208 ? -0.138 9.759 22.813 1.00 78.19 208 GLU A CA 1
ATOM 1593 C C . GLU A 1 208 ? 0.199 8.497 21.990 1.00 78.19 208 GLU A C 1
ATOM 1595 O O . GLU A 1 208 ? 0.192 7.385 22.537 1.00 78.19 208 GLU A O 1
ATOM 1600 N N . PRO A 1 209 ? 0.575 8.644 20.703 1.00 77.62 209 PRO A N 1
ATOM 1601 C CA . PRO A 1 209 ? 0.803 7.522 19.791 1.00 77.62 209 PRO A CA 1
ATOM 1602 C C . PRO A 1 209 ? 1.763 6.440 20.298 1.00 77.62 209 PRO A C 1
ATOM 1604 O O . PRO A 1 209 ? 1.552 5.248 20.066 1.00 77.62 209 PRO A O 1
ATOM 1607 N N . LYS A 1 210 ? 2.780 6.833 21.073 1.00 77.44 210 LYS A N 1
ATOM 1608 C CA . LYS A 1 210 ? 3.762 5.919 21.680 1.00 77.44 210 LYS A CA 1
ATOM 1609 C C . LYS A 1 210 ? 3.160 4.914 22.675 1.00 77.44 210 LYS A C 1
ATOM 1611 O O . LYS A 1 210 ? 3.830 3.964 23.067 1.00 77.44 210 LYS A O 1
ATOM 1616 N N . HIS A 1 211 ? 1.908 5.111 23.086 1.00 79.06 211 HIS A N 1
ATOM 1617 C CA . HIS A 1 211 ? 1.190 4.258 24.032 1.00 79.06 211 HIS A CA 1
ATOM 1618 C C . HIS A 1 211 ? 0.001 3.512 23.401 1.00 79.06 211 HIS A C 1
ATOM 1620 O O . HIS A 1 211 ? -0.781 2.899 24.125 1.00 79.06 211 HIS A O 1
ATOM 1626 N N . GLN A 1 212 ? -0.140 3.511 22.071 1.00 76.75 212 GLN A N 1
ATOM 1627 C CA . GLN A 1 212 ? -1.270 2.879 21.367 1.00 76.75 212 GLN A CA 1
ATOM 1628 C C . GLN A 1 212 ? -1.188 1.337 21.270 1.00 76.75 212 GLN A C 1
ATOM 1630 O O . GLN A 1 212 ? -1.938 0.727 20.518 1.00 76.75 212 GLN A O 1
ATOM 1635 N N . LEU A 1 213 ? -0.310 0.681 22.040 1.00 84.88 213 LEU A N 1
ATOM 1636 C CA . LEU A 1 213 ? -0.091 -0.782 22.123 1.00 84.88 213 LEU A CA 1
ATOM 1637 C C . LEU A 1 213 ? 0.228 -1.517 20.800 1.00 84.88 213 LEU A C 1
ATOM 1639 O O . LEU A 1 213 ? 0.460 -2.730 20.831 1.00 84.88 213 LEU A O 1
ATOM 1643 N N . ILE A 1 214 ? 0.299 -0.799 19.676 1.00 88.31 214 ILE A N 1
ATOM 1644 C CA . ILE A 1 214 ? 0.757 -1.289 18.372 1.00 88.31 214 ILE A CA 1
ATOM 1645 C C . ILE A 1 214 ? 2.270 -1.518 18.441 1.00 88.31 214 ILE A C 1
ATOM 1647 O O . ILE A 1 214 ? 3.020 -0.642 18.883 1.00 88.31 214 ILE A O 1
ATOM 1651 N N . ASN A 1 215 ? 2.727 -2.697 18.011 1.00 88.81 215 ASN A N 1
ATOM 1652 C CA . ASN A 1 215 ? 4.154 -2.989 17.932 1.00 88.81 215 ASN A CA 1
ATOM 1653 C C . ASN A 1 215 ? 4.789 -2.140 16.820 1.00 88.81 215 ASN A C 1
ATOM 1655 O O . ASN A 1 215 ? 4.445 -2.285 15.658 1.00 88.81 215 ASN A O 1
ATOM 1659 N N . ARG A 1 216 ? 5.702 -1.235 17.180 1.00 88.06 216 ARG A N 1
ATOM 1660 C CA . ARG A 1 216 ? 6.405 -0.357 16.225 1.00 88.06 216 ARG A CA 1
ATOM 1661 C C . ARG A 1 216 ? 7.776 -0.889 15.802 1.00 88.06 216 ARG A C 1
ATOM 1663 O O . ARG A 1 216 ? 8.454 -0.254 15.009 1.00 88.06 216 ARG A O 1
ATOM 1670 N N . LYS A 1 217 ? 8.227 -1.988 16.411 1.00 88.94 217 LYS A N 1
ATOM 1671 C CA . LYS A 1 217 ? 9.546 -2.581 16.150 1.00 88.94 217 LYS A CA 1
ATOM 1672 C C . LYS A 1 217 ? 9.482 -3.714 15.135 1.00 88.94 217 LYS A C 1
ATOM 1674 O O . LYS A 1 217 ? 10.500 -4.044 14.546 1.00 88.94 217 LYS A O 1
ATOM 1679 N N . ASP A 1 218 ? 8.312 -4.320 14.983 1.00 91.75 218 ASP A N 1
ATOM 1680 C CA . ASP A 1 218 ? 8.094 -5.474 14.125 1.00 91.75 218 ASP A CA 1
ATOM 1681 C C . ASP A 1 218 ? 6.764 -5.318 13.384 1.00 91.75 218 ASP A C 1
ATOM 1683 O O . ASP A 1 218 ? 5.689 -5.397 13.991 1.00 91.75 218 ASP A O 1
ATOM 1687 N N . VAL A 1 219 ? 6.854 -5.100 12.069 1.00 92.44 219 VAL A N 1
ATOM 1688 C CA . VAL A 1 219 ? 5.694 -4.939 11.188 1.00 92.44 219 VAL A CA 1
ATOM 1689 C C . VAL A 1 219 ? 4.847 -6.204 11.182 1.00 92.44 219 VAL A C 1
ATOM 1691 O O . VAL A 1 219 ? 3.624 -6.108 11.227 1.00 92.44 219 VAL A O 1
ATOM 1694 N N . HIS A 1 220 ? 5.460 -7.388 11.184 1.00 91.25 220 HIS A N 1
ATOM 1695 C CA . HIS A 1 220 ? 4.721 -8.648 11.118 1.00 91.25 220 HIS A CA 1
ATOM 1696 C C . HIS A 1 220 ? 3.852 -8.852 12.359 1.00 91.25 220 HIS A C 1
ATOM 1698 O O . HIS A 1 220 ? 2.718 -9.312 12.249 1.00 91.25 220 HIS A O 1
ATOM 1704 N N . ALA A 1 221 ? 4.329 -8.426 13.530 1.00 91.62 221 ALA A N 1
ATOM 1705 C CA . ALA A 1 221 ? 3.516 -8.384 14.742 1.00 91.62 221 ALA A CA 1
ATOM 1706 C C . ALA A 1 221 ? 2.481 -7.239 14.743 1.00 91.62 221 ALA A C 1
ATOM 1708 O O . ALA A 1 221 ? 1.446 -7.346 15.401 1.00 91.62 221 ALA A O 1
ATOM 1709 N N . ALA A 1 222 ? 2.747 -6.133 14.041 1.00 92.88 222 ALA A N 1
ATOM 1710 C CA . ALA A 1 222 ? 1.866 -4.967 13.982 1.00 92.88 222 ALA A CA 1
ATOM 1711 C C . ALA A 1 222 ? 0.640 -5.184 13.086 1.00 92.88 222 ALA A C 1
ATOM 1713 O O . ALA A 1 222 ? -0.459 -4.765 13.449 1.00 92.88 222 ALA A O 1
ATOM 1714 N N . VAL A 1 223 ? 0.817 -5.826 11.925 1.00 93.44 223 VAL A N 1
ATOM 1715 C CA . VAL A 1 223 ? -0.223 -5.948 10.888 1.00 93.44 223 VAL A CA 1
ATOM 1716 C C . VAL A 1 223 ? -1.495 -6.631 11.409 1.00 93.44 223 VAL A C 1
ATOM 1718 O O . VAL A 1 223 ? -2.559 -6.029 11.261 1.00 93.44 223 VAL A O 1
ATOM 1721 N N . PRO A 1 224 ? -1.449 -7.809 12.071 1.00 93.88 224 PRO A N 1
ATOM 1722 C CA . PRO A 1 224 ? -2.659 -8.449 12.597 1.00 93.88 224 PRO A CA 1
ATOM 1723 C C . PRO A 1 224 ? -3.400 -7.568 13.606 1.00 93.88 224 PRO A C 1
ATOM 1725 O O . PRO A 1 224 ? -4.629 -7.560 13.660 1.00 93.88 224 PRO A O 1
ATOM 1728 N N . HIS A 1 225 ? -2.651 -6.788 14.387 1.00 93.94 225 HIS A N 1
ATOM 1729 C CA . HIS A 1 225 ? -3.206 -5.872 15.377 1.00 93.94 225 HIS A CA 1
ATOM 1730 C C . HIS A 1 225 ? -3.889 -4.667 14.719 1.00 93.94 225 HIS A C 1
ATOM 1732 O O . HIS A 1 225 ? -5.006 -4.307 15.083 1.00 93.94 225 HIS A O 1
ATOM 1738 N N . ILE A 1 226 ? -3.248 -4.069 13.710 1.00 95.38 226 ILE A N 1
ATOM 1739 C CA . ILE A 1 226 ? -3.811 -2.984 12.891 1.00 95.38 226 ILE A CA 1
ATOM 1740 C C . ILE A 1 226 ? -5.072 -3.458 12.165 1.00 95.38 226 ILE A C 1
ATOM 1742 O O . ILE A 1 226 ? -6.070 -2.739 12.126 1.00 95.38 226 ILE A O 1
ATOM 1746 N N . GLU A 1 227 ? -5.050 -4.675 11.628 1.00 95.25 227 GLU A N 1
ATOM 1747 C CA . GLU A 1 227 ? -6.200 -5.286 10.977 1.00 95.25 227 GLU A CA 1
ATOM 1748 C C . GLU A 1 227 ? -7.378 -5.431 11.942 1.00 95.25 227 GLU A C 1
ATOM 1750 O O . GLU A 1 227 ? -8.478 -4.967 11.629 1.00 95.25 227 GLU A O 1
ATOM 1755 N N . ALA A 1 228 ? -7.146 -5.991 13.132 1.00 95.12 228 ALA A N 1
ATOM 1756 C CA . ALA A 1 228 ? -8.170 -6.126 14.163 1.00 95.12 228 ALA A CA 1
ATOM 1757 C C . ALA A 1 228 ? -8.761 -4.761 14.558 1.00 95.12 228 ALA A C 1
ATOM 1759 O O . ALA A 1 228 ? -9.983 -4.602 14.577 1.00 95.12 228 ALA A O 1
ATOM 1760 N N . ILE A 1 229 ? -7.915 -3.745 14.777 1.00 95.44 229 ILE A N 1
ATOM 1761 C CA . ILE A 1 229 ? -8.370 -2.375 15.064 1.00 95.44 229 ILE A CA 1
ATOM 1762 C C . ILE A 1 229 ? -9.204 -1.822 13.901 1.00 95.44 229 ILE A C 1
ATOM 1764 O O . ILE A 1 229 ? -10.254 -1.229 14.137 1.00 95.44 229 ILE A O 1
ATOM 1768 N N . SER A 1 230 ? -8.787 -2.027 12.646 1.00 95.25 230 SER A N 1
ATOM 1769 C CA . SER A 1 230 ? -9.538 -1.547 11.478 1.00 95.25 230 SER A CA 1
ATOM 1770 C C . SER A 1 230 ? -10.947 -2.143 11.427 1.00 95.25 230 SER A C 1
ATOM 1772 O O . SER A 1 230 ? -11.913 -1.421 11.185 1.00 95.25 230 SER A O 1
ATOM 1774 N N . ARG A 1 231 ? -11.089 -3.437 11.738 1.00 94.81 231 ARG A N 1
ATOM 1775 C CA . ARG A 1 231 ? -12.385 -4.125 11.769 1.00 94.81 231 ARG A CA 1
ATOM 1776 C C . ARG A 1 231 ? -13.285 -3.576 12.871 1.00 94.81 231 ARG A C 1
ATOM 1778 O O . ARG A 1 231 ? -14.452 -3.311 12.598 1.00 94.81 231 ARG A O 1
ATOM 1785 N N . ILE A 1 232 ? -12.735 -3.323 14.062 1.00 94.88 232 ILE A N 1
ATOM 1786 C CA . ILE A 1 232 ? -13.457 -2.654 15.157 1.00 94.88 232 ILE A CA 1
ATOM 1787 C C . ILE A 1 232 ? -13.928 -1.268 14.702 1.00 94.88 232 ILE A C 1
ATOM 1789 O O . ILE A 1 232 ? -15.098 -0.931 14.842 1.00 94.88 232 ILE A O 1
ATOM 1793 N N . ILE A 1 233 ? -13.047 -0.477 14.087 1.00 93.94 233 ILE A N 1
ATOM 1794 C CA . ILE A 1 233 ? -13.378 0.863 13.589 1.00 93.94 233 ILE A CA 1
ATOM 1795 C C . ILE A 1 233 ? -14.535 0.816 12.585 1.00 93.94 233 ILE A C 1
ATOM 1797 O O . ILE A 1 233 ? -15.447 1.637 12.668 1.00 93.94 233 ILE A O 1
ATOM 1801 N N . ALA A 1 234 ? -14.517 -0.127 11.643 1.00 92.88 234 ALA A N 1
ATOM 1802 C CA . ALA A 1 234 ? -15.598 -0.286 10.677 1.00 92.88 234 ALA A CA 1
ATOM 1803 C C . ALA A 1 234 ? -16.910 -0.718 11.354 1.00 92.88 234 ALA A C 1
ATOM 1805 O O . ALA A 1 234 ? -17.961 -0.141 11.077 1.00 92.88 234 ALA A O 1
ATOM 1806 N N . ALA A 1 235 ? -16.843 -1.689 12.268 1.00 92.06 235 ALA A N 1
ATOM 1807 C CA . ALA A 1 235 ? -18.000 -2.242 12.967 1.00 92.06 235 ALA A CA 1
ATOM 1808 C C . ALA A 1 235 ? -18.691 -1.233 13.893 1.00 92.06 235 ALA A C 1
ATOM 1810 O O . ALA A 1 235 ? -19.918 -1.221 13.971 1.00 92.06 235 ALA A O 1
ATOM 1811 N N . GLU A 1 236 ? -17.912 -0.369 14.543 1.00 91.19 236 GLU A N 1
ATOM 1812 C CA . GLU A 1 236 ? -18.398 0.690 15.434 1.00 91.19 236 GLU A CA 1
ATOM 1813 C C . GLU A 1 236 ? -18.674 2.013 14.685 1.00 91.19 236 GLU A C 1
ATOM 1815 O O . GLU A 1 236 ? -18.919 3.050 15.308 1.00 91.19 236 GLU A O 1
ATOM 1820 N N . ALA A 1 237 ? -18.622 2.006 13.344 1.00 90.75 237 ALA A N 1
ATOM 1821 C CA . ALA A 1 237 ? -18.807 3.177 12.480 1.00 90.75 237 ALA A CA 1
ATOM 1822 C C . ALA A 1 237 ? -17.906 4.377 12.854 1.00 90.75 237 ALA A C 1
ATOM 1824 O O . ALA A 1 237 ? -18.318 5.535 12.803 1.00 90.75 237 ALA A O 1
ATOM 1825 N N . ALA A 1 238 ? -16.657 4.098 13.236 1.00 89.31 238 ALA A N 1
ATOM 1826 C CA . ALA A 1 238 ? -15.697 5.068 13.762 1.00 89.31 238 ALA A CA 1
ATOM 1827 C C . ALA A 1 238 ? -14.701 5.618 12.713 1.00 89.31 238 ALA A C 1
ATOM 1829 O O . ALA A 1 238 ? -13.737 6.323 13.028 1.00 89.31 238 ALA A O 1
ATOM 1830 N N . ASN A 1 239 ? -14.929 5.308 11.436 1.00 86.88 239 ASN A N 1
ATOM 1831 C CA . ASN A 1 239 ? -14.082 5.680 10.296 1.00 86.88 239 ASN A CA 1
ATOM 1832 C C . ASN A 1 239 ? -14.426 7.045 9.680 1.00 86.88 239 ASN A C 1
ATOM 1834 O O . ASN A 1 239 ? -14.289 7.251 8.474 1.00 86.88 239 ASN A O 1
ATOM 1838 N N . THR A 1 240 ? -14.892 8.007 10.479 1.00 84.94 240 THR A N 1
ATOM 1839 C CA . THR A 1 240 ? -15.164 9.355 9.964 1.00 84.94 240 THR A CA 1
ATOM 1840 C C . THR A 1 240 ? -13.857 10.104 9.675 1.00 84.94 240 THR A C 1
ATOM 1842 O O . THR A 1 240 ? -12.850 9.940 10.365 1.00 84.94 240 THR A O 1
ATOM 1845 N N . ALA A 1 241 ? -13.858 10.977 8.662 1.00 76.25 241 ALA A N 1
ATOM 1846 C CA . ALA A 1 241 ? -12.653 11.704 8.238 1.00 76.25 241 ALA A CA 1
ATOM 1847 C C . ALA A 1 241 ? -12.041 12.593 9.343 1.00 76.25 241 ALA A C 1
ATOM 1849 O O . ALA A 1 241 ? -10.855 12.918 9.292 1.00 76.25 241 ALA A O 1
ATOM 1850 N N . ARG A 1 242 ? -12.854 12.985 10.334 1.00 78.38 242 ARG A N 1
ATOM 1851 C CA . ARG A 1 242 ? -12.461 13.817 11.480 1.00 78.38 242 ARG A CA 1
ATOM 1852 C C . ARG A 1 242 ? -12.250 13.017 12.769 1.00 78.38 242 ARG A C 1
ATOM 1854 O O . ARG A 1 242 ? -12.034 13.630 13.811 1.00 78.38 242 ARG A O 1
ATOM 1861 N N . SER A 1 243 ? -12.328 11.684 12.737 1.00 82.62 243 SER A N 1
ATOM 1862 C CA . SER A 1 243 ? -12.152 10.894 13.956 1.00 82.62 243 SER A CA 1
ATOM 1863 C C . SER A 1 243 ? -10.704 10.950 14.456 1.00 82.62 243 SER A C 1
ATOM 1865 O O . SER A 1 243 ? -9.740 11.055 13.683 1.00 82.62 243 SER A O 1
ATOM 1867 N N . ALA A 1 244 ? -10.544 10.848 15.778 1.00 84.25 244 ALA A N 1
ATOM 1868 C CA . ALA A 1 244 ? -9.238 10.696 16.417 1.00 84.25 244 ALA A CA 1
ATOM 1869 C C . ALA A 1 244 ? -8.477 9.482 15.855 1.00 84.25 244 ALA A C 1
ATOM 1871 O O . ALA A 1 244 ? -7.260 9.528 15.697 1.00 84.25 244 ALA A O 1
ATOM 1872 N N . LEU A 1 245 ? -9.217 8.436 15.470 1.00 85.50 245 LEU A N 1
ATOM 1873 C CA . LEU A 1 245 ? -8.698 7.208 14.873 1.00 85.50 245 LEU A CA 1
ATOM 1874 C C . LEU A 1 245 ? -8.044 7.471 13.523 1.00 85.50 245 LEU A C 1
ATOM 1876 O O . LEU A 1 245 ? -6.872 7.148 13.344 1.00 85.50 245 LEU A O 1
ATOM 1880 N N . THR A 1 246 ? -8.747 8.141 12.611 1.00 81.81 246 THR A N 1
ATOM 1881 C CA . THR A 1 246 ? -8.188 8.527 11.309 1.00 81.81 246 THR A CA 1
ATOM 1882 C C . THR A 1 246 ? -6.909 9.353 11.478 1.00 81.81 246 THR A C 1
ATOM 1884 O O . THR A 1 246 ? -5.935 9.151 10.756 1.00 81.81 246 THR A O 1
ATOM 1887 N N . THR A 1 247 ? -6.877 10.255 12.463 1.00 85.06 247 THR A N 1
ATOM 1888 C CA . THR A 1 247 ? -5.695 11.083 12.756 1.00 85.06 247 THR A CA 1
ATOM 1889 C C . THR A 1 247 ? -4.535 10.256 13.310 1.00 85.06 247 THR A C 1
ATOM 1891 O O . THR A 1 247 ? -3.405 10.403 12.850 1.00 85.06 247 THR A O 1
ATOM 1894 N N . ALA A 1 248 ? -4.798 9.349 14.252 1.00 88.44 248 ALA A N 1
ATOM 1895 C CA . ALA A 1 248 ? -3.779 8.472 14.819 1.00 88.44 248 ALA A CA 1
ATOM 1896 C C . ALA A 1 248 ? -3.160 7.548 13.765 1.00 88.44 248 ALA A C 1
ATOM 1898 O O . ALA A 1 248 ? -1.942 7.398 13.734 1.00 88.44 248 ALA A O 1
ATOM 1899 N N . PHE A 1 249 ? -3.970 6.987 12.862 1.00 88.56 249 PHE A N 1
ATOM 1900 C CA . PHE A 1 249 ? -3.458 6.163 11.767 1.00 88.56 249 PHE A CA 1
ATOM 1901 C C . PHE A 1 249 ? -2.636 6.977 10.764 1.00 88.56 249 PHE A C 1
ATOM 1903 O O . PHE A 1 249 ? -1.579 6.511 10.352 1.00 88.56 249 PHE A O 1
ATOM 1910 N N . LYS A 1 250 ? -3.027 8.219 10.444 1.00 86.94 250 LYS A N 1
ATOM 1911 C CA . LYS A 1 250 ? -2.182 9.112 9.628 1.00 86.94 250 LYS A CA 1
ATOM 1912 C C . LYS A 1 250 ? -0.796 9.306 10.247 1.00 86.94 250 LYS A C 1
ATOM 1914 O O . LYS A 1 250 ? 0.203 9.198 9.545 1.00 86.94 250 LYS A O 1
ATOM 1919 N N . VAL A 1 251 ? -0.737 9.553 11.558 1.00 89.19 251 VAL A N 1
ATOM 1920 C CA . VAL A 1 251 ? 0.535 9.687 12.288 1.00 89.19 251 VAL A CA 1
ATOM 1921 C C . VAL A 1 251 ? 1.308 8.369 12.290 1.00 89.19 251 VAL A C 1
ATOM 1923 O O . VAL A 1 251 ? 2.506 8.376 12.038 1.00 89.19 251 VAL A O 1
ATOM 1926 N N . LEU A 1 252 ? 0.636 7.234 12.503 1.00 90.31 252 LEU A N 1
ATOM 1927 C CA . LEU A 1 252 ? 1.268 5.913 12.483 1.00 90.31 252 LEU A CA 1
ATOM 1928 C C . LEU A 1 252 ? 1.973 5.634 11.147 1.00 90.31 252 LEU A C 1
ATOM 1930 O O . LEU A 1 252 ? 3.125 5.215 11.154 1.00 90.31 252 LEU A O 1
ATOM 1934 N N . PHE A 1 253 ? 1.310 5.897 10.019 1.00 89.62 253 PHE A N 1
ATOM 1935 C CA . PHE A 1 253 ? 1.890 5.703 8.684 1.00 89.62 253 PHE A CA 1
ATOM 1936 C C . PHE A 1 253 ? 2.982 6.718 8.333 1.00 89.62 253 PHE A C 1
ATOM 1938 O O . PHE A 1 253 ? 3.862 6.409 7.533 1.00 89.62 253 PHE A O 1
ATOM 1945 N N . ALA A 1 254 ? 2.941 7.915 8.921 1.00 88.81 254 ALA A N 1
ATOM 1946 C CA . ALA A 1 254 ? 4.005 8.904 8.769 1.00 88.81 254 ALA A CA 1
ATOM 1947 C C . ALA A 1 254 ? 5.255 8.541 9.591 1.00 88.81 254 ALA A C 1
ATOM 1949 O O . ALA A 1 254 ? 6.372 8.784 9.148 1.00 88.81 254 ALA A O 1
ATOM 1950 N N . GLU A 1 255 ? 5.076 7.964 10.783 1.00 89.12 255 GLU A N 1
ATOM 1951 C CA . GLU A 1 255 ? 6.176 7.576 11.675 1.00 89.12 255 GLU A CA 1
ATOM 1952 C C . GLU A 1 255 ? 6.776 6.206 11.333 1.00 89.12 255 GLU A C 1
ATOM 1954 O O . GLU A 1 255 ? 7.927 5.953 11.689 1.00 89.12 255 GLU A O 1
ATOM 1959 N N . TYR A 1 256 ? 6.014 5.316 10.686 1.00 89.00 256 TYR A N 1
ATOM 1960 C CA . TYR A 1 256 ? 6.432 3.939 10.427 1.00 89.00 256 TYR A CA 1
ATOM 1961 C C . TYR A 1 256 ? 6.427 3.592 8.935 1.00 89.00 256 TYR A C 1
ATOM 1963 O O . TYR A 1 256 ? 5.478 3.008 8.411 1.00 89.00 256 TYR A O 1
ATOM 1971 N N . SER A 1 257 ? 7.521 3.945 8.253 1.00 89.06 257 SER A N 1
ATOM 1972 C CA . SER A 1 257 ? 7.681 3.768 6.804 1.00 89.06 257 SER A CA 1
ATOM 1973 C C . SER A 1 257 ? 7.625 2.305 6.349 1.00 89.06 257 SER A C 1
ATOM 1975 O O . SER A 1 257 ? 7.141 2.029 5.250 1.00 89.06 257 SER A O 1
ATOM 1977 N N . ASP A 1 258 ? 8.029 1.356 7.198 1.00 93.19 258 ASP A N 1
ATOM 1978 C CA . ASP A 1 258 ? 7.994 -0.077 6.877 1.00 93.19 258 ASP A CA 1
ATOM 1979 C C . ASP A 1 258 ? 6.566 -0.606 6.643 1.00 93.19 258 ASP A C 1
ATOM 1981 O O . ASP A 1 258 ? 6.381 -1.631 5.982 1.00 93.19 258 ASP A O 1
ATOM 1985 N N . LEU A 1 259 ? 5.529 0.104 7.112 1.00 95.00 259 LEU A N 1
ATOM 1986 C CA . LEU A 1 259 ? 4.142 -0.247 6.799 1.00 95.00 259 LEU A CA 1
ATOM 1987 C C . LEU A 1 259 ? 3.861 -0.174 5.296 1.00 95.00 259 LEU A C 1
ATOM 1989 O O . LEU A 1 259 ? 3.121 -1.011 4.787 1.00 95.00 259 LEU A O 1
ATOM 1993 N N . TRP A 1 260 ? 4.479 0.760 4.566 1.00 96.12 260 TRP A N 1
ATOM 1994 C CA . TRP A 1 260 ? 4.328 0.846 3.109 1.00 96.12 260 TRP A CA 1
ATOM 1995 C C . TRP A 1 260 ? 4.921 -0.377 2.404 1.00 96.12 260 TRP A C 1
ATOM 1997 O O . TRP A 1 260 ? 4.338 -0.880 1.446 1.00 96.12 260 TRP A O 1
ATOM 2007 N N . ALA A 1 261 ? 6.023 -0.925 2.930 1.00 95.38 261 ALA A N 1
ATOM 2008 C CA . ALA A 1 261 ? 6.576 -2.187 2.443 1.00 95.38 261 ALA A CA 1
ATOM 2009 C C . ALA A 1 261 ? 5.597 -3.350 2.668 1.00 95.38 261 ALA A C 1
ATOM 2011 O O . ALA A 1 261 ? 5.403 -4.182 1.785 1.00 95.38 261 ALA A O 1
ATOM 2012 N N . ALA A 1 262 ? 4.931 -3.392 3.826 1.00 95.94 262 ALA A N 1
ATOM 2013 C CA . ALA A 1 262 ? 3.907 -4.400 4.088 1.00 95.94 262 ALA A CA 1
ATOM 2014 C C . ALA A 1 262 ? 2.678 -4.252 3.180 1.00 95.94 262 ALA A C 1
ATOM 2016 O O . ALA A 1 262 ? 2.110 -5.272 2.789 1.00 95.94 262 ALA A O 1
ATOM 2017 N N . VAL A 1 263 ? 2.294 -3.025 2.800 1.00 97.00 263 VAL A N 1
ATOM 2018 C CA . VAL A 1 263 ? 1.233 -2.791 1.803 1.00 97.00 263 VAL A CA 1
ATOM 2019 C C . VAL A 1 263 ? 1.610 -3.390 0.450 1.00 97.00 263 VAL A C 1
ATOM 2021 O O . VAL A 1 263 ? 0.777 -4.052 -0.164 1.00 97.00 263 VAL A O 1
ATOM 2024 N N . ALA A 1 264 ? 2.858 -3.226 0.007 1.00 95.44 264 ALA A N 1
ATOM 2025 C CA . ALA A 1 264 ? 3.336 -3.816 -1.242 1.00 95.44 264 ALA A CA 1
ATOM 2026 C C . ALA A 1 264 ? 3.342 -5.358 -1.215 1.00 95.44 264 ALA A C 1
ATOM 2028 O O . ALA A 1 264 ? 3.058 -5.987 -2.237 1.00 95.44 264 ALA A O 1
ATOM 2029 N N . THR A 1 265 ? 3.641 -5.957 -0.056 1.00 94.06 265 THR A N 1
ATOM 2030 C CA . THR A 1 265 ? 3.712 -7.417 0.138 1.00 94.06 265 THR A CA 1
ATOM 2031 C C . THR A 1 265 ? 2.334 -8.076 0.240 1.00 94.06 265 THR A C 1
ATOM 2033 O O . THR A 1 265 ? 2.102 -9.104 -0.391 1.00 94.06 265 THR A O 1
ATOM 2036 N N . GLU A 1 266 ? 1.403 -7.497 1.006 1.00 94.44 266 GLU A N 1
ATOM 2037 C CA . GLU A 1 266 ? 0.057 -8.054 1.234 1.00 94.44 266 GLU A CA 1
ATOM 2038 C C . GLU A 1 266 ? -1.057 -7.074 0.806 1.00 94.44 266 GLU A C 1
ATOM 2040 O O . GLU A 1 266 ? -1.907 -6.691 1.622 1.00 94.44 266 GLU A O 1
ATOM 2045 N N . PRO A 1 267 ? -1.110 -6.643 -0.467 1.00 96.00 267 PRO A N 1
ATOM 2046 C CA . PRO A 1 267 ? -1.950 -5.518 -0.865 1.00 96.00 267 PRO A CA 1
ATOM 2047 C C . PRO A 1 267 ? -3.447 -5.806 -0.703 1.00 96.00 267 PRO A C 1
ATOM 2049 O O . PRO A 1 267 ? -4.204 -4.910 -0.348 1.00 96.00 267 PRO A O 1
ATOM 2052 N N . THR A 1 268 ? -3.895 -7.055 -0.862 1.00 94.12 268 THR A N 1
ATOM 2053 C CA . THR A 1 268 ? -5.301 -7.436 -0.646 1.00 94.12 268 THR A CA 1
ATOM 2054 C C . THR A 1 268 ? -5.747 -7.198 0.799 1.00 94.12 268 THR A C 1
ATOM 2056 O O . THR A 1 268 ? -6.809 -6.625 1.046 1.00 94.12 268 THR A O 1
ATOM 2059 N N . ARG A 1 269 ? -4.910 -7.594 1.764 1.00 93.75 269 ARG A N 1
ATOM 2060 C CA . ARG A 1 269 ? -5.167 -7.409 3.196 1.00 93.75 269 ARG A CA 1
ATOM 2061 C C . ARG A 1 269 ? -5.197 -5.925 3.549 1.00 93.75 269 ARG A C 1
ATOM 2063 O O . ARG A 1 269 ? -6.113 -5.451 4.219 1.00 93.75 269 ARG A O 1
ATOM 2070 N N . TRP A 1 270 ? -4.227 -5.173 3.037 1.00 96.31 270 TRP A N 1
ATOM 2071 C CA . TRP A 1 270 ? -4.133 -3.736 3.265 1.00 96.31 270 TRP A CA 1
ATOM 2072 C C . TRP A 1 270 ? -5.216 -2.922 2.564 1.00 96.31 270 TRP A C 1
ATOM 2074 O O . TRP A 1 270 ? -5.597 -1.871 3.079 1.00 96.31 270 TRP A O 1
ATOM 2084 N N . LEU A 1 271 ? -5.781 -3.415 1.460 1.00 96.31 271 LEU A N 1
ATOM 2085 C CA . LEU A 1 271 ? -6.955 -2.809 0.842 1.00 96.31 271 LEU A CA 1
ATOM 2086 C C . LEU A 1 271 ? -8.150 -2.842 1.803 1.00 96.31 271 LEU A C 1
ATOM 2088 O O . LEU A 1 271 ? -8.791 -1.811 2.016 1.00 96.31 271 LEU A O 1
ATOM 2092 N N . ALA A 1 272 ? -8.405 -3.992 2.438 1.00 94.38 272 ALA A N 1
ATOM 2093 C CA . ALA A 1 272 ? -9.470 -4.134 3.431 1.00 94.38 272 ALA A CA 1
ATOM 2094 C C . ALA A 1 272 ? -9.233 -3.228 4.651 1.00 94.38 272 ALA A C 1
ATOM 2096 O O . ALA A 1 272 ? -10.151 -2.540 5.096 1.00 94.38 272 ALA A O 1
ATOM 2097 N N . ILE A 1 273 ? -7.991 -3.154 5.145 1.00 95.12 273 ILE A N 1
ATOM 2098 C CA . ILE A 1 273 ? -7.605 -2.229 6.224 1.00 95.12 273 ILE A CA 1
ATOM 2099 C C . ILE A 1 273 ? -7.870 -0.777 5.807 1.00 95.12 273 ILE A C 1
ATOM 2101 O O . ILE A 1 273 ? -8.543 -0.038 6.526 1.00 95.12 273 ILE A O 1
ATOM 2105 N N . GLY A 1 274 ? -7.387 -0.364 4.633 1.00 95.31 274 GLY A N 1
ATOM 2106 C CA . GLY A 1 274 ? -7.577 0.984 4.097 1.00 95.31 274 GLY A CA 1
ATOM 2107 C C . GLY A 1 274 ? -9.054 1.347 3.939 1.00 95.31 274 GLY A C 1
ATOM 2108 O O . GLY A 1 274 ? -9.448 2.460 4.286 1.00 95.31 274 GLY A O 1
ATOM 2109 N N . GLN A 1 275 ? -9.882 0.398 3.497 1.00 94.25 275 GLN A N 1
ATOM 2110 C CA . GLN A 1 275 ? -11.330 0.560 3.366 1.00 94.25 275 GLN A CA 1
ATOM 2111 C C . GLN A 1 275 ? -12.031 0.686 4.717 1.00 94.25 275 GLN A C 1
ATOM 2113 O O . GLN A 1 275 ? -12.819 1.613 4.916 1.00 94.25 275 GLN A O 1
ATOM 2118 N N . ASN A 1 276 ? -11.707 -0.190 5.665 1.00 93.88 276 ASN A N 1
ATOM 2119 C CA . ASN A 1 276 ? -12.262 -0.161 7.013 1.00 93.88 276 ASN A CA 1
ATOM 2120 C C . ASN A 1 276 ? -11.945 1.157 7.729 1.00 93.88 276 ASN A C 1
ATOM 2122 O O . ASN A 1 276 ? -12.831 1.759 8.335 1.00 93.88 276 ASN A O 1
ATOM 2126 N N . LEU A 1 277 ? -10.703 1.634 7.599 1.00 93.06 277 LEU A N 1
ATOM 2127 C CA . LEU A 1 277 ? -10.239 2.904 8.160 1.00 93.06 277 LEU A CA 1
ATOM 2128 C C . LEU A 1 277 ? -10.704 4.134 7.366 1.00 93.06 277 LEU A C 1
ATOM 2130 O O . LEU A 1 277 ? -10.578 5.249 7.866 1.00 93.06 277 LEU A O 1
ATOM 2134 N N . ARG A 1 278 ? -11.181 3.954 6.125 1.00 93.00 278 ARG A N 1
ATOM 2135 C CA . ARG A 1 278 ? -11.329 5.020 5.112 1.00 93.00 278 ARG A CA 1
ATOM 2136 C C . ARG A 1 278 ? -10.058 5.867 4.962 1.00 93.00 278 ARG A C 1
ATOM 2138 O O . ARG A 1 278 ? -10.109 7.082 4.759 1.00 93.00 278 ARG A O 1
ATOM 2145 N N . HIS A 1 279 ? -8.900 5.221 5.080 1.00 93.25 279 HIS A N 1
ATOM 2146 C CA . HIS A 1 279 ? -7.600 5.870 4.981 1.00 93.25 279 HIS A CA 1
ATOM 2147 C C . HIS A 1 279 ? -7.134 5.871 3.522 1.00 93.25 279 HIS A C 1
ATOM 2149 O O . HIS A 1 279 ? -6.518 4.916 3.045 1.00 93.25 279 HIS A O 1
ATOM 2155 N N . GLU A 1 280 ? -7.446 6.959 2.815 1.00 94.38 280 GLU A N 1
ATOM 2156 C CA . GLU A 1 280 ? -7.219 7.102 1.373 1.00 94.38 280 GLU A CA 1
ATOM 2157 C C . GLU A 1 280 ? -5.795 6.729 0.919 1.00 94.38 280 GLU A C 1
ATOM 2159 O O . GLU A 1 280 ? -5.699 5.909 0.008 1.00 94.38 280 GLU A O 1
ATOM 2164 N N . PRO A 1 281 ? -4.698 7.216 1.535 1.00 95.69 281 PRO A N 1
ATOM 2165 C CA . PRO A 1 281 ? -3.351 6.858 1.086 1.00 95.69 281 PRO A CA 1
ATOM 2166 C C . PRO A 1 281 ? -3.078 5.349 1.084 1.00 95.69 281 PRO A C 1
ATOM 2168 O O . PRO A 1 281 ? -2.511 4.829 0.133 1.00 95.69 281 PRO A O 1
ATOM 2171 N N . VAL A 1 282 ? -3.542 4.632 2.112 1.00 96.19 282 VAL A N 1
ATOM 2172 C CA . VAL A 1 282 ? -3.316 3.180 2.254 1.00 96.19 282 VAL A CA 1
ATOM 2173 C C . VAL A 1 282 ? -4.151 2.407 1.249 1.00 96.19 282 VAL A C 1
ATOM 2175 O O . VAL A 1 282 ? -3.663 1.475 0.617 1.00 96.19 282 VAL A O 1
ATOM 2178 N N . PHE A 1 283 ? -5.404 2.825 1.066 1.00 96.81 283 PHE A N 1
ATOM 2179 C CA . PHE A 1 283 ? -6.280 2.228 0.069 1.00 96.81 283 PHE A CA 1
ATOM 2180 C C . PHE A 1 283 ? -5.730 2.420 -1.349 1.00 96.81 283 PHE A C 1
ATOM 2182 O O . PHE A 1 283 ? -5.686 1.465 -2.120 1.00 96.81 283 PHE A O 1
ATOM 2189 N N . LYS A 1 284 ? -5.279 3.635 -1.690 1.00 97.69 284 LYS A N 1
ATOM 2190 C CA . LYS A 1 284 ? -4.696 3.940 -3.002 1.00 97.69 284 LYS A CA 1
ATOM 2191 C C . LYS A 1 284 ? -3.422 3.141 -3.252 1.00 97.69 284 LYS A C 1
ATOM 2193 O O . LYS A 1 284 ? -3.306 2.542 -4.316 1.00 97.69 284 LYS A O 1
ATOM 2198 N N . GLU A 1 285 ? -2.520 3.085 -2.274 1.00 97.88 285 GLU A N 1
ATOM 2199 C CA . GLU A 1 285 ? -1.292 2.287 -2.345 1.00 97.88 285 GLU A CA 1
ATOM 2200 C C . GLU A 1 285 ? -1.613 0.817 -2.663 1.00 97.88 285 GLU A C 1
ATOM 2202 O O . GLU A 1 285 ? -1.174 0.278 -3.680 1.00 97.88 285 GLU A O 1
ATOM 2207 N N . ALA A 1 286 ? -2.467 0.191 -1.846 1.00 97.56 286 ALA A N 1
ATOM 2208 C CA . ALA A 1 286 ? -2.886 -1.197 -2.015 1.00 97.56 286 ALA A CA 1
ATOM 2209 C C . ALA A 1 286 ? -3.552 -1.447 -3.380 1.00 97.56 286 ALA A C 1
ATOM 2211 O O . ALA A 1 286 ? -3.245 -2.428 -4.060 1.00 97.56 286 ALA A O 1
ATOM 2212 N N . MET A 1 287 ? -4.432 -0.539 -3.813 1.00 97.69 287 MET A N 1
ATOM 2213 C CA . MET A 1 287 ? -5.130 -0.639 -5.096 1.00 97.69 287 MET A CA 1
ATOM 2214 C C . MET A 1 287 ? -4.163 -0.584 -6.285 1.00 97.69 287 MET A C 1
ATOM 2216 O O . MET A 1 287 ? -4.313 -1.360 -7.231 1.00 97.69 287 MET A O 1
ATOM 2220 N N . VAL A 1 288 ? -3.148 0.287 -6.234 1.00 98.12 288 VAL A N 1
ATOM 2221 C CA . VAL A 1 288 ? -2.108 0.359 -7.270 1.00 98.12 288 VAL A CA 1
ATOM 2222 C C . VAL A 1 288 ? -1.347 -0.959 -7.348 1.00 98.12 288 VAL A C 1
ATOM 2224 O O . VAL A 1 288 ? -1.192 -1.484 -8.446 1.00 98.12 288 VAL A O 1
ATOM 2227 N N . HIS A 1 289 ? -0.932 -1.542 -6.219 1.00 97.38 289 HIS A N 1
ATOM 2228 C CA . HIS A 1 289 ? -0.241 -2.837 -6.213 1.00 97.38 289 HIS A CA 1
ATOM 2229 C C . HIS A 1 289 ? -1.099 -3.977 -6.780 1.00 97.38 289 HIS A C 1
ATOM 2231 O O . HIS A 1 289 ? -0.584 -4.805 -7.535 1.00 97.38 289 HIS A O 1
ATOM 2237 N N . LEU A 1 290 ? -2.400 -4.008 -6.469 1.00 96.75 290 LEU A N 1
ATOM 2238 C CA . LEU A 1 290 ? -3.334 -5.004 -7.008 1.00 96.75 290 LEU A CA 1
ATOM 2239 C C . LEU A 1 290 ? -3.521 -4.851 -8.521 1.00 96.75 290 LEU A C 1
ATOM 2241 O O . LEU A 1 290 ? -3.364 -5.818 -9.264 1.00 96.75 290 LEU A O 1
ATOM 2245 N N . ALA A 1 291 ? -3.806 -3.640 -9.004 1.00 96.44 291 ALA A N 1
ATOM 2246 C CA . ALA A 1 291 ? -3.980 -3.373 -10.435 1.00 96.44 291 ALA A CA 1
ATOM 2247 C C . ALA A 1 291 ? -2.668 -3.518 -11.230 1.00 96.44 291 ALA A C 1
ATOM 2249 O O . ALA A 1 291 ? -2.661 -3.920 -12.400 1.00 96.44 291 ALA A O 1
ATOM 2250 N N . ALA A 1 292 ? -1.526 -3.237 -10.603 1.00 95.94 292 ALA A N 1
ATOM 2251 C CA . ALA A 1 292 ? -0.217 -3.412 -11.214 1.00 95.94 292 ALA A CA 1
ATOM 2252 C C . ALA A 1 292 ? 0.115 -4.888 -11.473 1.00 95.94 292 ALA A C 1
ATOM 2254 O O . ALA A 1 292 ? 0.750 -5.190 -12.485 1.00 95.94 292 ALA A O 1
ATOM 2255 N N . GLN A 1 293 ? -0.356 -5.787 -10.612 1.00 93.50 293 GLN A N 1
ATOM 2256 C CA . GLN A 1 293 ? -0.061 -7.218 -10.678 1.00 93.50 293 GLN A CA 1
ATOM 2257 C C . GLN A 1 293 ? -1.230 -8.057 -11.213 1.00 93.50 293 GLN A C 1
ATOM 2259 O O . GLN A 1 293 ? -1.103 -9.261 -11.381 1.00 93.50 293 GLN A O 1
ATOM 2264 N N . TYR A 1 294 ? -2.384 -7.468 -11.518 1.00 92.38 294 TYR A N 1
ATOM 2265 C CA . TYR A 1 294 ? -3.504 -8.219 -12.083 1.00 92.38 294 TYR A CA 1
ATOM 2266 C C . TYR A 1 294 ? -3.135 -8.864 -13.440 1.00 92.38 294 TYR A C 1
ATOM 2268 O O . TYR A 1 294 ? -2.557 -8.172 -14.286 1.00 92.38 294 TYR A O 1
ATOM 2276 N N . PRO A 1 295 ? -3.483 -10.147 -13.699 1.00 89.50 295 PRO A N 1
ATOM 2277 C CA . PRO A 1 295 ? -4.292 -11.064 -12.881 1.00 89.50 295 PRO A CA 1
ATOM 2278 C C . PRO A 1 295 ? -3.484 -12.057 -12.014 1.00 89.50 295 PRO A C 1
ATOM 2280 O O . PRO A 1 295 ? -4.039 -13.078 -11.613 1.00 89.50 295 PRO A O 1
ATOM 2283 N N . THR A 1 296 ? -2.188 -11.827 -11.772 1.00 85.56 296 THR A N 1
ATOM 2284 C CA . THR A 1 296 ? -1.302 -12.806 -11.109 1.00 85.56 296 THR A CA 1
ATOM 2285 C C . THR A 1 296 ? -1.544 -12.926 -9.608 1.00 85.56 296 THR A C 1
ATOM 2287 O O . THR A 1 296 ? -1.431 -14.023 -9.067 1.00 85.56 296 THR A O 1
ATOM 2290 N N . VAL A 1 297 ? -1.902 -11.830 -8.933 1.00 80.81 297 VAL A N 1
ATOM 2291 C CA . VAL A 1 297 ? -2.274 -11.858 -7.512 1.00 80.81 297 VAL A CA 1
ATOM 2292 C C . VAL A 1 297 ? -3.645 -12.509 -7.377 1.00 80.81 297 VAL A C 1
ATOM 2294 O O . VAL A 1 297 ? -4.625 -12.018 -7.954 1.00 80.81 297 VAL A O 1
ATOM 2297 N N . ASP A 1 298 ? -3.712 -13.593 -6.596 1.00 73.44 298 ASP A N 1
ATOM 2298 C CA . ASP A 1 298 ? -4.973 -14.256 -6.280 1.00 73.44 298 ASP A CA 1
ATOM 2299 C C . ASP A 1 298 ? -5.849 -13.325 -5.440 1.00 73.44 298 ASP A C 1
ATOM 2301 O O . ASP A 1 298 ? -5.733 -13.177 -4.226 1.00 73.44 298 ASP A O 1
ATOM 2305 N N . SER A 1 299 ? -6.681 -12.598 -6.164 1.00 68.75 299 SER A N 1
ATOM 2306 C CA . SER A 1 299 ? -7.640 -11.628 -5.656 1.00 68.75 299 SER A CA 1
ATOM 2307 C C . SER A 1 299 ? -9.059 -12.193 -5.706 1.00 68.75 299 SER A C 1
ATOM 2309 O O . SER A 1 299 ? -10.008 -11.528 -5.278 1.00 68.75 299 SER A O 1
ATOM 2311 N N . ARG A 1 300 ? -9.227 -13.419 -6.228 1.00 63.38 300 ARG A N 1
ATOM 2312 C CA . ARG A 1 300 ? -10.535 -14.036 -6.444 1.00 63.38 300 ARG A CA 1
ATOM 2313 C C . ARG A 1 300 ? -11.075 -14.529 -5.106 1.00 63.38 300 ARG A C 1
ATOM 2315 O O . ARG A 1 300 ? -10.446 -15.320 -4.421 1.00 63.38 300 ARG A O 1
ATOM 2322 N N . GLY A 1 301 ? -12.251 -14.036 -4.729 1.00 66.62 301 GLY A N 1
ATOM 2323 C CA . GLY A 1 301 ? -12.922 -14.406 -3.479 1.00 66.62 301 GLY A CA 1
ATOM 2324 C C . GLY A 1 301 ? -12.526 -13.576 -2.254 1.00 66.62 301 GLY A C 1
ATOM 2325 O O . GLY A 1 301 ? -13.239 -13.634 -1.259 1.00 66.62 301 GLY A O 1
ATOM 2326 N N . ILE A 1 302 ? -11.456 -12.773 -2.327 1.00 74.88 302 ILE A N 1
ATOM 2327 C CA . ILE A 1 302 ? -11.051 -11.874 -1.230 1.00 74.88 302 ILE A CA 1
ATOM 2328 C C . ILE A 1 302 ? -11.542 -10.443 -1.475 1.00 74.88 302 ILE A C 1
ATOM 2330 O O . ILE A 1 302 ? -11.973 -9.763 -0.546 1.00 74.88 302 ILE A O 1
ATOM 2334 N N . LEU A 1 303 ? -11.493 -9.977 -2.727 1.00 82.88 303 LEU A N 1
ATOM 2335 C CA . LEU A 1 303 ? -12.021 -8.665 -3.090 1.00 82.88 303 LEU A CA 1
ATOM 2336 C C . LEU A 1 303 ? -13.537 -8.724 -3.277 1.00 82.88 303 LEU A C 1
ATOM 2338 O O . LEU A 1 303 ? -14.055 -9.635 -3.927 1.00 82.88 303 LEU A O 1
ATOM 2342 N N . ASP A 1 304 ? -14.240 -7.709 -2.774 1.00 86.06 304 ASP A N 1
ATOM 2343 C CA . ASP A 1 304 ? -15.629 -7.495 -3.169 1.00 86.06 304 ASP A CA 1
ATOM 2344 C C . ASP A 1 304 ? -15.725 -7.211 -4.684 1.00 86.06 304 ASP A C 1
ATOM 2346 O O . ASP A 1 304 ? -14.767 -6.766 -5.330 1.00 86.06 304 ASP A O 1
ATOM 2350 N N . GLY A 1 305 ? -16.890 -7.494 -5.279 1.00 86.94 305 GLY A N 1
ATOM 2351 C CA . GLY A 1 305 ? -17.083 -7.352 -6.729 1.00 86.94 305 GLY A CA 1
ATOM 2352 C C . GLY A 1 305 ? -16.840 -5.925 -7.237 1.00 86.94 305 GLY A C 1
ATOM 2353 O O . GLY A 1 305 ? -16.387 -5.730 -8.364 1.00 86.94 305 GLY A O 1
ATOM 2354 N N . THR A 1 306 ? -17.077 -4.929 -6.385 1.00 90.75 306 THR A N 1
ATOM 2355 C CA . THR A 1 306 ? -16.916 -3.507 -6.696 1.00 90.75 306 THR A CA 1
ATOM 2356 C C . THR A 1 306 ? -15.446 -3.114 -6.830 1.00 90.75 306 THR A C 1
ATOM 2358 O O . THR A 1 306 ? -15.074 -2.419 -7.778 1.00 90.75 306 THR A O 1
ATOM 2361 N N . ASN A 1 307 ? -14.599 -3.553 -5.902 1.00 93.06 307 ASN A N 1
ATOM 2362 C CA . ASN A 1 307 ? -13.159 -3.330 -5.918 1.00 93.06 307 ASN A CA 1
ATOM 2363 C C . ASN A 1 307 ? -12.492 -4.145 -7.024 1.00 93.06 307 ASN A C 1
ATOM 2365 O O . ASN A 1 307 ? -11.635 -3.615 -7.730 1.00 93.06 307 ASN A O 1
ATOM 2369 N N . LEU A 1 308 ? -12.925 -5.391 -7.243 1.00 93.31 308 LEU A N 1
ATOM 2370 C CA . LEU A 1 308 ? -12.413 -6.217 -8.337 1.00 93.31 308 LEU A CA 1
ATOM 2371 C C . LEU A 1 308 ? -12.648 -5.560 -9.706 1.00 93.31 308 LEU A C 1
ATOM 2373 O O . LEU A 1 308 ? -11.726 -5.508 -10.521 1.00 93.31 308 LEU A O 1
ATOM 2377 N N . ALA A 1 309 ? -13.839 -4.999 -9.940 1.00 93.50 309 ALA A N 1
ATOM 2378 C CA . ALA A 1 309 ? -14.142 -4.279 -11.177 1.00 93.50 309 ALA A CA 1
ATOM 2379 C C . ALA A 1 309 ? -13.209 -3.071 -11.395 1.00 93.50 309 ALA A C 1
ATOM 2381 O O . ALA A 1 309 ? -12.788 -2.794 -12.520 1.00 93.50 309 ALA A O 1
ATOM 2382 N N . VAL A 1 310 ? -12.832 -2.370 -10.321 1.00 95.44 310 VAL A N 1
ATOM 2383 C CA . VAL A 1 310 ? -11.887 -1.243 -10.392 1.00 95.44 310 VAL A CA 1
ATOM 2384 C C . VAL A 1 310 ? -10.469 -1.712 -10.675 1.00 95.44 310 VAL A C 1
ATOM 2386 O O . VAL A 1 310 ? -9.827 -1.158 -11.565 1.00 95.44 310 VAL A O 1
ATOM 2389 N N . VAL A 1 311 ? -10.005 -2.769 -10.004 1.00 95.94 311 VAL A N 1
ATOM 2390 C CA . VAL A 1 311 ? -8.703 -3.393 -10.289 1.00 95.94 311 VAL A CA 1
ATOM 2391 C C . VAL A 1 311 ? -8.608 -3.783 -11.765 1.00 95.94 311 VAL A C 1
ATOM 2393 O O . VAL A 1 311 ? -7.629 -3.441 -12.424 1.00 95.94 311 VAL A O 1
ATOM 2396 N N . GLN A 1 312 ? -9.639 -4.434 -12.311 1.00 95.50 312 GLN A N 1
ATOM 2397 C CA . GLN A 1 312 ? -9.693 -4.840 -13.720 1.00 95.50 312 GLN A CA 1
ATOM 2398 C C . GLN A 1 312 ? -9.645 -3.646 -14.678 1.00 95.50 312 GLN A C 1
ATOM 2400 O O . GLN A 1 312 ? -8.874 -3.660 -15.643 1.00 95.50 312 GLN A O 1
ATOM 2405 N N . ARG A 1 313 ? -10.434 -2.598 -14.407 1.00 97.00 313 ARG A N 1
ATOM 2406 C CA . ARG A 1 313 ? -10.449 -1.365 -15.206 1.00 97.00 313 ARG A CA 1
ATOM 2407 C C . ARG A 1 313 ? -9.070 -0.702 -15.230 1.00 97.00 313 ARG A C 1
ATOM 2409 O O . ARG A 1 313 ? -8.552 -0.415 -16.307 1.00 97.00 313 ARG A O 1
ATOM 2416 N N . LEU A 1 314 ? -8.459 -0.506 -14.062 1.00 97.38 314 LEU A N 1
ATOM 2417 C CA . LEU A 1 314 ? -7.149 0.138 -13.923 1.00 97.38 314 LEU A CA 1
ATOM 2418 C C . LEU A 1 314 ? -6.025 -0.698 -14.547 1.00 97.38 314 LEU A C 1
ATOM 2420 O O . LEU A 1 314 ? -5.158 -0.157 -15.232 1.00 97.38 314 LEU A O 1
ATOM 2424 N N . ALA A 1 315 ? -6.056 -2.021 -14.368 1.00 95.94 315 ALA A N 1
ATOM 2425 C CA . ALA A 1 315 ? -5.101 -2.930 -14.996 1.00 95.94 315 ALA A CA 1
ATOM 2426 C C . ALA A 1 315 ? -5.188 -2.874 -16.529 1.00 95.94 315 ALA A C 1
ATOM 2428 O O . ALA A 1 315 ? -4.159 -2.832 -17.204 1.00 95.94 315 ALA A O 1
ATOM 2429 N N . THR A 1 316 ? -6.408 -2.809 -17.069 1.00 96.50 316 THR A N 1
ATOM 2430 C CA . THR A 1 316 ? -6.671 -2.665 -18.508 1.00 96.50 316 THR A CA 1
ATOM 2431 C C . THR A 1 316 ? -6.161 -1.324 -19.034 1.00 96.50 316 THR A C 1
ATOM 2433 O O . THR A 1 316 ? -5.455 -1.283 -20.040 1.00 96.50 316 THR A O 1
ATOM 2436 N N . GLN A 1 317 ? -6.437 -0.224 -18.329 1.00 97.12 317 GLN A N 1
ATOM 2437 C CA . GLN A 1 317 ? -5.933 1.105 -18.689 1.00 97.12 317 GLN A CA 1
ATOM 2438 C C . GLN A 1 317 ? -4.399 1.146 -18.699 1.00 97.12 317 GLN A C 1
ATOM 2440 O O . GLN A 1 317 ? -3.802 1.613 -19.668 1.00 97.12 317 GLN A O 1
ATOM 2445 N N . LYS A 1 318 ? -3.751 0.600 -17.660 1.00 95.81 318 LYS A N 1
ATOM 2446 C CA . LYS A 1 318 ? -2.288 0.462 -17.589 1.00 95.81 318 LYS A CA 1
ATOM 2447 C C . LYS A 1 318 ? -1.748 -0.353 -18.765 1.00 95.81 318 LYS A C 1
ATOM 2449 O O . LYS A 1 318 ? -0.743 0.024 -19.359 1.00 95.81 318 LYS A O 1
ATOM 2454 N N . HIS A 1 319 ? -2.407 -1.462 -19.104 1.00 95.12 319 HIS A N 1
ATOM 2455 C CA . HIS A 1 319 ? -2.013 -2.309 -20.226 1.00 95.12 319 HIS A CA 1
ATOM 2456 C C . HIS A 1 319 ? -2.050 -1.549 -21.558 1.00 95.12 319 HIS A C 1
ATOM 2458 O O . HIS A 1 319 ? -1.058 -1.565 -22.282 1.00 95.12 319 HIS A O 1
ATOM 2464 N N . TYR A 1 320 ? -3.134 -0.825 -21.852 1.00 96.62 320 TYR A N 1
ATOM 2465 C CA . TYR A 1 320 ? -3.224 -0.014 -23.070 1.00 96.62 320 TYR A CA 1
ATOM 2466 C C . TYR A 1 320 ? -2.228 1.146 -23.093 1.00 96.62 320 TYR A C 1
ATOM 2468 O O . TYR A 1 320 ? -1.634 1.410 -24.135 1.00 96.62 320 TYR A O 1
ATOM 2476 N N . HIS A 1 321 ? -1.994 1.804 -21.955 1.00 96.81 321 HIS A N 1
ATOM 2477 C CA . HIS A 1 321 ? -0.975 2.848 -21.863 1.00 96.81 321 HIS A CA 1
ATOM 2478 C C . HIS A 1 321 ? 0.419 2.287 -22.177 1.00 96.81 321 HIS A C 1
ATOM 2480 O O . HIS A 1 321 ? 1.143 2.869 -22.979 1.00 96.81 321 HIS A O 1
ATOM 2486 N N . ARG A 1 322 ? 0.760 1.110 -21.635 1.00 96.19 322 ARG A N 1
ATOM 2487 C CA . ARG A 1 322 ? 2.003 0.407 -21.978 1.00 96.19 322 ARG A CA 1
ATOM 2488 C C . ARG A 1 322 ? 2.087 0.104 -23.476 1.00 96.19 322 ARG A C 1
ATOM 2490 O O . ARG A 1 322 ? 3.093 0.429 -24.085 1.00 96.19 322 ARG A O 1
ATOM 2497 N N . LEU A 1 323 ? 1.028 -0.452 -24.074 1.00 95.56 323 LEU A N 1
ATOM 2498 C CA . LEU A 1 323 ? 0.999 -0.756 -25.511 1.00 95.56 323 LEU A CA 1
ATOM 2499 C C . LEU A 1 323 ? 1.195 0.488 -26.389 1.00 95.56 323 LEU A C 1
ATOM 2501 O O . LEU A 1 323 ? 1.862 0.399 -27.416 1.00 95.56 323 LEU A O 1
ATOM 2505 N N . SER A 1 324 ? 0.643 1.638 -25.990 1.00 97.50 324 SER A N 1
ATOM 2506 C CA . SER A 1 324 ? 0.868 2.911 -26.688 1.00 97.50 324 SER A CA 1
ATOM 2507 C C . SER A 1 324 ? 2.350 3.283 -26.690 1.00 97.50 324 SER A C 1
ATOM 2509 O O . SER A 1 324 ? 2.910 3.588 -27.740 1.00 97.50 324 SER A O 1
ATOM 2511 N N . ILE A 1 325 ? 3.007 3.184 -25.532 1.00 97.81 325 ILE A N 1
ATOM 2512 C CA . ILE A 1 325 ? 4.443 3.450 -25.401 1.00 97.81 325 ILE A CA 1
ATOM 2513 C C . ILE A 1 325 ? 5.274 2.430 -26.190 1.00 97.81 325 ILE A C 1
ATOM 2515 O O . ILE A 1 325 ? 6.211 2.813 -26.886 1.00 97.81 325 ILE A O 1
ATOM 2519 N N . ASP A 1 326 ? 4.907 1.148 -26.156 1.00 96.81 326 ASP A N 1
ATOM 2520 C CA . ASP A 1 326 ? 5.563 0.104 -26.951 1.00 96.81 326 ASP A CA 1
ATOM 2521 C C . ASP A 1 326 ? 5.483 0.418 -28.451 1.00 96.81 326 ASP A C 1
ATOM 2523 O O . ASP A 1 326 ? 6.474 0.302 -29.174 1.00 96.81 326 ASP A O 1
ATOM 2527 N N . GLN A 1 327 ? 4.321 0.872 -28.927 1.00 97.06 327 GLN A N 1
ATOM 2528 C CA . GLN A 1 327 ? 4.139 1.293 -30.311 1.00 97.06 327 GLN A CA 1
ATOM 2529 C C . GLN A 1 327 ? 5.013 2.506 -30.652 1.00 97.06 327 GLN A C 1
ATOM 2531 O O . GLN A 1 327 ? 5.672 2.490 -31.692 1.00 97.06 327 GLN A O 1
ATOM 2536 N N . GLU A 1 328 ? 5.056 3.524 -29.789 1.00 97.81 328 GLU A N 1
ATOM 2537 C CA . GLU A 1 328 ? 5.904 4.711 -29.969 1.00 97.81 328 GLU A CA 1
ATOM 2538 C C . GLU A 1 328 ? 7.397 4.362 -30.039 1.00 97.81 328 GLU A C 1
ATOM 2540 O O . GLU A 1 328 ? 8.119 4.884 -30.893 1.00 97.81 328 GLU A O 1
ATOM 2545 N N . LEU A 1 329 ? 7.855 3.427 -29.202 1.00 97.31 329 LEU A N 1
ATOM 2546 C CA . LEU A 1 329 ? 9.220 2.903 -29.245 1.00 97.31 329 LEU A CA 1
ATOM 2547 C C . LEU A 1 329 ? 9.515 2.175 -30.562 1.00 97.31 329 LEU A C 1
ATOM 2549 O O . LEU A 1 329 ? 10.601 2.326 -31.120 1.00 97.31 329 LEU A O 1
ATOM 2553 N N . LEU A 1 330 ? 8.564 1.395 -31.082 1.00 96.19 330 LEU A N 1
ATOM 2554 C CA . LEU A 1 330 ? 8.752 0.602 -32.302 1.00 96.19 330 LEU A CA 1
ATOM 2555 C C . LEU A 1 330 ? 8.720 1.433 -33.592 1.00 96.19 330 LEU A C 1
ATOM 2557 O O . LEU A 1 330 ? 9.275 0.997 -34.602 1.00 96.19 330 LEU A O 1
ATOM 2561 N N . ILE A 1 331 ? 8.113 2.622 -33.568 1.00 95.81 331 ILE A N 1
ATOM 2562 C CA . ILE A 1 331 ? 8.109 3.576 -34.692 1.00 95.81 331 ILE A CA 1
ATOM 2563 C C . ILE A 1 331 ? 9.178 4.667 -34.545 1.00 95.81 331 ILE A C 1
ATOM 2565 O O . ILE A 1 331 ? 9.127 5.683 -35.243 1.00 95.81 331 ILE A O 1
ATOM 2569 N N . LEU A 1 332 ? 10.140 4.483 -33.635 1.00 94.56 332 LEU A N 1
ATOM 2570 C CA . LEU A 1 332 ? 11.205 5.446 -33.390 1.00 94.56 332 LEU A CA 1
ATOM 2571 C C . LEU A 1 332 ? 11.949 5.785 -34.688 1.00 94.56 332 LEU A C 1
ATOM 2573 O O . LEU A 1 332 ? 12.418 4.918 -35.422 1.00 94.56 332 LEU A O 1
ATOM 2577 N N . THR A 1 333 ? 12.097 7.081 -34.940 1.00 91.00 333 THR A N 1
ATOM 2578 C CA . THR A 1 333 ? 12.842 7.621 -36.079 1.00 91.00 333 THR A CA 1
ATOM 2579 C C . THR A 1 333 ? 14.034 8.446 -35.614 1.00 91.00 333 THR A C 1
ATOM 2581 O O . THR A 1 333 ? 13.984 9.090 -34.557 1.00 91.00 333 THR A O 1
ATOM 2584 N N . ILE A 1 334 ? 15.086 8.459 -36.437 1.00 86.88 334 ILE A N 1
ATOM 2585 C CA . ILE A 1 334 ? 16.244 9.343 -36.293 1.00 86.88 334 ILE A CA 1
ATOM 2586 C C . ILE A 1 334 ? 16.293 10.321 -37.465 1.00 86.88 334 ILE A C 1
ATOM 2588 O O . ILE A 1 334 ? 16.223 9.909 -38.623 1.00 86.88 334 ILE A O 1
ATOM 2592 N N . ASP A 1 335 ? 16.440 11.613 -37.169 1.00 78.56 335 ASP A N 1
ATOM 2593 C CA . ASP A 1 335 ? 16.760 12.620 -38.182 1.00 78.56 335 ASP A CA 1
ATOM 2594 C C . ASP A 1 335 ? 18.261 12.561 -38.477 1.00 78.56 335 ASP A C 1
ATOM 2596 O O . ASP A 1 335 ? 19.072 13.357 -38.004 1.00 78.56 335 ASP A O 1
ATOM 2600 N N . ALA A 1 336 ? 18.657 11.511 -39.184 1.00 65.88 336 ALA A N 1
ATOM 2601 C CA . ALA A 1 336 ? 19.996 11.407 -39.717 1.00 65.88 336 ALA A CA 1
ATOM 2602 C C . ALA A 1 336 ? 19.941 11.804 -41.184 1.00 65.88 336 ALA A C 1
ATOM 2604 O O . ALA A 1 336 ? 19.157 11.248 -41.953 1.00 65.88 336 ALA A O 1
ATOM 2605 N N . LYS A 1 337 ? 20.816 12.730 -41.591 1.00 66.88 337 LYS A N 1
ATOM 2606 C CA . LYS A 1 337 ? 21.080 13.074 -42.994 1.00 66.88 337 LYS A CA 1
ATOM 2607 C C . LYS A 1 337 ? 21.539 11.825 -43.760 1.00 66.88 337 LYS A C 1
ATOM 2609 O O . LYS A 1 337 ? 22.732 11.609 -43.920 1.00 66.88 337 LYS A O 1
ATOM 2614 N N . ARG A 1 338 ? 20.589 10.975 -44.161 1.00 64.88 338 ARG A N 1
ATOM 2615 C CA . ARG A 1 338 ? 20.701 9.749 -44.967 1.00 64.88 338 ARG A CA 1
ATOM 2616 C C . ARG A 1 338 ? 21.983 8.916 -44.781 1.00 64.88 338 ARG A C 1
ATOM 2618 O O . ARG A 1 338 ? 22.473 8.344 -45.752 1.00 64.88 338 ARG A O 1
ATOM 2625 N N . SER A 1 339 ? 22.554 8.829 -43.579 1.00 84.31 339 SER A N 1
ATOM 2626 C CA . SER A 1 339 ? 23.759 8.020 -43.384 1.00 84.31 339 SER A CA 1
ATOM 2627 C C . SER A 1 339 ? 23.355 6.564 -43.168 1.00 84.31 339 SER A C 1
ATOM 2629 O O . SER A 1 339 ? 22.557 6.254 -42.282 1.00 84.31 339 SER A O 1
ATOM 2631 N N . ALA A 1 340 ? 23.901 5.655 -43.980 1.00 88.88 340 ALA A N 1
ATOM 2632 C CA . ALA A 1 340 ? 23.641 4.219 -43.846 1.00 88.88 340 ALA A CA 1
ATOM 2633 C C . ALA A 1 340 ? 23.940 3.723 -42.418 1.00 88.88 340 ALA A C 1
ATOM 2635 O O . ALA A 1 340 ? 23.176 2.946 -41.858 1.00 88.88 340 ALA A O 1
ATOM 2636 N N . LEU A 1 341 ? 24.991 4.269 -41.796 1.00 90.69 341 LEU A N 1
ATOM 2637 C CA . LEU A 1 341 ? 25.381 3.973 -40.419 1.00 90.69 341 LEU A CA 1
ATOM 2638 C C . LEU A 1 341 ? 24.299 4.337 -39.389 1.00 90.69 341 LEU A C 1
ATOM 2640 O O . LEU A 1 341 ? 24.062 3.566 -38.464 1.00 90.69 341 LEU A O 1
ATOM 2644 N N . ALA A 1 342 ? 23.622 5.481 -39.540 1.00 91.94 342 ALA A N 1
ATOM 2645 C CA . ALA A 1 342 ? 22.552 5.867 -38.621 1.00 91.94 342 ALA A CA 1
ATOM 2646 C C . ALA A 1 342 ? 21.312 4.979 -38.771 1.00 91.94 342 ALA A C 1
ATOM 2648 O O . ALA A 1 342 ? 20.685 4.647 -37.767 1.00 91.94 342 ALA A O 1
ATOM 2649 N N . TYR A 1 343 ? 20.987 4.551 -39.995 1.00 92.12 343 TYR A N 1
ATOM 2650 C CA . TYR A 1 343 ? 19.921 3.572 -40.218 1.00 92.12 343 TYR A CA 1
ATOM 2651 C C . TYR A 1 343 ? 20.265 2.214 -39.604 1.00 92.12 343 TYR A C 1
ATOM 2653 O O . TYR A 1 343 ? 19.439 1.654 -38.890 1.00 92.12 343 TYR A O 1
ATOM 2661 N N . SER A 1 344 ? 21.484 1.705 -39.808 1.00 93.69 344 SER A N 1
ATOM 2662 C CA . SER A 1 344 ? 21.933 0.456 -39.178 1.00 93.69 344 SER A CA 1
ATOM 2663 C C . SER A 1 344 ? 21.894 0.534 -37.651 1.00 93.69 344 SER A C 1
ATOM 2665 O O . SER A 1 344 ? 21.449 -0.411 -37.005 1.00 93.69 344 SER A O 1
ATOM 2667 N N . LEU A 1 345 ? 22.297 1.669 -37.069 1.00 95.00 345 LEU A N 1
ATOM 2668 C CA . LEU A 1 345 ? 22.187 1.911 -35.631 1.00 95.00 345 LEU A CA 1
ATOM 2669 C C . LEU A 1 345 ? 20.728 1.892 -35.160 1.00 95.00 345 LEU A C 1
ATOM 2671 O O . LEU A 1 345 ? 20.422 1.232 -34.171 1.00 95.00 345 LEU A O 1
ATOM 2675 N N . LEU A 1 346 ? 19.833 2.596 -35.859 1.00 95.25 346 LEU A N 1
ATOM 2676 C CA . LEU A 1 346 ? 18.411 2.616 -35.521 1.00 95.25 346 LEU A CA 1
ATOM 2677 C C . LEU A 1 346 ? 17.814 1.205 -35.565 1.00 95.25 346 LEU A C 1
ATOM 2679 O O . LEU A 1 346 ? 17.133 0.810 -34.624 1.00 95.25 346 LEU A O 1
ATOM 2683 N N . HIS A 1 347 ? 18.105 0.432 -36.615 1.00 94.19 347 HIS A N 1
ATOM 2684 C CA . HIS A 1 347 ? 17.666 -0.959 -36.717 1.00 94.19 347 HIS A CA 1
ATOM 2685 C C . HIS A 1 347 ? 18.179 -1.804 -35.553 1.00 94.19 347 HIS A C 1
ATOM 2687 O O . HIS A 1 347 ? 17.389 -2.513 -34.944 1.00 94.19 347 HIS A O 1
ATOM 2693 N N . TYR A 1 348 ? 19.454 -1.669 -35.183 1.00 95.12 348 TYR A N 1
ATOM 2694 C CA . TYR A 1 348 ? 20.025 -2.395 -34.049 1.00 95.12 348 TYR A CA 1
ATOM 2695 C C . TYR A 1 348 ? 19.320 -2.068 -32.721 1.00 95.12 348 TYR A C 1
ATOM 2697 O O . TYR A 1 348 ? 19.001 -2.969 -31.948 1.00 95.12 348 TYR A O 1
ATOM 2705 N N . VAL A 1 349 ? 19.021 -0.788 -32.470 1.00 95.75 349 VAL A N 1
ATOM 2706 C CA . VAL A 1 349 ? 18.267 -0.351 -31.280 1.00 95.75 349 VAL A CA 1
ATOM 2707 C C . VAL A 1 349 ? 16.836 -0.900 -31.297 1.00 95.75 349 VAL A C 1
ATOM 2709 O O . VAL A 1 349 ? 16.366 -1.419 -30.287 1.00 95.75 349 VAL A O 1
ATOM 2712 N N . LEU A 1 350 ? 16.144 -0.812 -32.436 1.00 96.25 350 LEU A N 1
ATOM 2713 C CA . LEU A 1 350 ? 14.777 -1.317 -32.590 1.00 96.25 350 LEU A CA 1
ATOM 2714 C C . LEU A 1 350 ? 14.700 -2.838 -32.455 1.00 96.25 350 LEU A C 1
ATOM 2716 O O . LEU A 1 350 ? 13.738 -3.346 -31.884 1.00 96.25 350 LEU A O 1
ATOM 2720 N N . ASP A 1 351 ? 15.692 -3.564 -32.964 1.00 94.75 351 ASP A N 1
ATOM 2721 C CA . ASP A 1 351 ? 15.781 -5.013 -32.819 1.00 94.75 351 ASP A CA 1
ATOM 2722 C C . ASP A 1 351 ? 15.986 -5.391 -31.350 1.00 94.75 351 ASP A C 1
ATOM 2724 O O . ASP A 1 351 ? 15.269 -6.258 -30.858 1.00 94.75 351 ASP A O 1
ATOM 2728 N N . TRP A 1 352 ? 16.857 -4.676 -30.623 1.00 94.69 352 TRP A N 1
ATOM 2729 C CA . TRP A 1 352 ? 17.030 -4.852 -29.177 1.00 94.69 352 TRP A CA 1
ATOM 2730 C C . TRP A 1 352 ? 15.725 -4.616 -28.405 1.00 94.69 352 TRP A C 1
ATOM 2732 O O . TRP A 1 352 ? 15.342 -5.443 -27.582 1.00 94.69 352 TRP A O 1
ATOM 2742 N N . ILE A 1 353 ? 15.001 -3.530 -28.697 1.00 95.94 353 ILE A N 1
ATOM 2743 C CA . ILE A 1 353 ? 13.704 -3.232 -28.062 1.00 95.94 353 ILE A CA 1
ATOM 2744 C C . ILE A 1 353 ? 12.680 -4.326 -28.381 1.00 95.94 353 ILE A C 1
ATOM 2746 O O . ILE A 1 353 ? 12.024 -4.843 -27.479 1.00 95.94 353 ILE A O 1
ATOM 2750 N N . ARG A 1 354 ? 12.540 -4.697 -29.659 1.00 94.25 354 ARG A N 1
ATOM 2751 C CA . ARG A 1 354 ? 11.554 -5.688 -30.112 1.00 94.25 354 ARG A CA 1
ATOM 2752 C C . ARG A 1 354 ? 11.774 -7.043 -29.454 1.00 94.25 354 ARG A C 1
ATOM 2754 O O . ARG A 1 354 ? 10.801 -7.714 -29.126 1.00 94.25 354 ARG A O 1
ATOM 2761 N N . ASP A 1 355 ? 13.029 -7.437 -29.303 1.00 91.06 355 ASP A N 1
ATOM 2762 C CA . ASP A 1 355 ? 13.412 -8.688 -28.666 1.00 91.06 355 ASP A CA 1
ATOM 2763 C C . ASP A 1 355 ? 12.929 -8.741 -27.206 1.00 91.06 355 ASP A C 1
ATOM 2765 O O . ASP A 1 355 ? 12.175 -9.636 -26.838 1.00 91.06 355 ASP A O 1
ATOM 2769 N N . HIS A 1 356 ? 13.191 -7.695 -26.418 1.00 91.75 356 HIS A N 1
ATOM 2770 C CA . HIS A 1 356 ? 12.740 -7.624 -25.022 1.00 91.75 356 HIS A CA 1
ATOM 2771 C C . HIS A 1 356 ? 11.214 -7.524 -24.879 1.00 91.75 356 HIS A C 1
ATOM 2773 O O . HIS A 1 356 ? 10.629 -8.158 -24.002 1.00 91.75 356 HIS A O 1
ATOM 2779 N N . LEU A 1 357 ? 10.543 -6.773 -25.759 1.00 92.06 357 LEU A N 1
ATOM 2780 C CA . LEU A 1 357 ? 9.079 -6.673 -25.740 1.00 92.06 357 LEU A CA 1
ATOM 2781 C C . LEU A 1 357 ? 8.395 -8.019 -26.031 1.00 92.06 357 LEU A C 1
ATOM 2783 O O . LEU A 1 357 ? 7.317 -8.286 -25.496 1.00 92.06 357 LEU A O 1
ATOM 2787 N N . ARG A 1 358 ? 9.005 -8.886 -26.854 1.00 88.62 358 ARG A N 1
ATOM 2788 C CA . ARG A 1 358 ? 8.487 -10.242 -27.113 1.00 88.62 358 ARG A CA 1
ATOM 2789 C C . ARG A 1 358 ? 8.521 -11.101 -25.853 1.00 88.62 358 ARG A C 1
ATOM 2791 O O . ARG A 1 358 ? 7.538 -11.785 -25.568 1.00 88.62 358 ARG A O 1
ATOM 2798 N N . GLU A 1 359 ? 9.596 -11.009 -25.078 1.00 84.00 359 GLU A N 1
ATOM 2799 C CA . GLU A 1 359 ? 9.758 -11.772 -23.837 1.00 84.00 359 GLU A CA 1
ATOM 2800 C C . GLU A 1 359 ? 8.700 -11.407 -22.783 1.00 84.00 359 GLU A C 1
ATOM 2802 O O . GLU A 1 359 ? 8.141 -12.283 -22.115 1.00 84.00 359 GLU A O 1
ATOM 2807 N N . HIS A 1 360 ? 8.317 -10.128 -22.697 1.00 82.69 360 HIS A N 1
ATOM 2808 C CA . HIS A 1 360 ? 7.299 -9.659 -21.745 1.00 82.69 360 HIS A CA 1
ATOM 2809 C C . HIS A 1 360 ? 5.886 -10.185 -22.029 1.00 82.69 360 HIS A C 1
ATOM 2811 O O . HIS A 1 360 ? 5.033 -10.134 -21.142 1.00 82.69 360 HIS A O 1
ATOM 2817 N N . GLY A 1 361 ? 5.606 -10.640 -23.254 1.00 67.38 361 GLY A N 1
ATOM 2818 C CA . GLY A 1 361 ? 4.285 -11.124 -23.664 1.00 67.38 361 GLY A CA 1
ATOM 2819 C C . GLY A 1 361 ? 4.053 -12.622 -23.450 1.00 67.38 361 GLY A C 1
ATOM 2820 O O . GLY A 1 361 ? 2.900 -13.044 -23.381 1.00 67.38 361 GLY A O 1
ATOM 2821 N N . VAL A 1 362 ? 5.117 -13.431 -23.363 1.00 58.97 362 VAL A N 1
ATOM 2822 C CA . VAL A 1 362 ? 5.024 -14.903 -23.486 1.00 58.97 362 VAL A CA 1
ATOM 2823 C C . VAL A 1 362 ? 5.646 -15.646 -22.294 1.00 58.97 362 VAL A C 1
ATOM 2825 O O . VAL A 1 362 ? 5.247 -16.775 -21.991 1.00 58.97 362 VAL A O 1
ATOM 2828 N N . HIS A 1 363 ? 6.602 -15.042 -21.581 1.00 54.62 363 HIS A N 1
ATOM 2829 C CA . HIS A 1 363 ? 7.462 -15.759 -20.635 1.00 54.62 363 HIS A CA 1
ATOM 2830 C C . HIS A 1 363 ? 7.579 -15.064 -19.273 1.00 54.62 363 HIS A C 1
ATOM 2832 O O . HIS A 1 363 ? 8.666 -14.736 -18.808 1.00 54.62 363 HIS A O 1
ATOM 2838 N N . HIS A 1 364 ? 6.459 -14.912 -18.561 1.00 58.03 364 HIS A N 1
ATOM 2839 C CA . HIS A 1 364 ? 6.526 -14.599 -17.132 1.00 58.03 364 HIS A CA 1
ATOM 2840 C C . HIS A 1 364 ? 7.203 -15.755 -16.370 1.00 58.03 364 HIS A C 1
ATOM 2842 O O . HIS A 1 364 ? 6.590 -16.795 -16.137 1.00 58.03 364 HIS A O 1
ATOM 2848 N N . GLY A 1 365 ? 8.472 -15.573 -15.989 1.00 55.66 365 GLY A N 1
ATOM 2849 C CA . GLY A 1 365 ? 9.168 -16.434 -15.025 1.00 55.66 365 GLY A CA 1
ATOM 2850 C C . GLY A 1 365 ? 9.933 -17.636 -15.590 1.00 55.66 365 GLY A C 1
ATOM 2851 O O . GLY A 1 365 ? 10.249 -18.545 -14.826 1.00 55.66 365 GLY A O 1
ATOM 2852 N N . LYS A 1 366 ? 10.248 -17.673 -16.891 1.00 63.75 366 LYS A N 1
ATOM 2853 C CA . LYS A 1 366 ? 11.223 -18.641 -17.428 1.00 63.75 366 LYS A CA 1
ATOM 2854 C C . LYS A 1 366 ? 12.613 -18.010 -17.483 1.00 63.75 366 LYS A C 1
ATOM 2856 O O . LYS A 1 366 ? 12.728 -16.814 -17.725 1.00 63.75 366 LYS A O 1
ATOM 2861 N N . ASN A 1 367 ? 13.654 -18.818 -17.271 1.00 68.19 367 ASN A N 1
ATOM 2862 C CA . ASN A 1 367 ? 15.033 -18.400 -17.519 1.00 68.19 367 ASN A CA 1
ATOM 2863 C C . ASN A 1 367 ? 15.166 -18.059 -19.006 1.00 68.19 367 ASN A C 1
ATOM 2865 O O . ASN A 1 367 ? 15.099 -18.955 -19.846 1.00 68.19 367 ASN A O 1
ATOM 2869 N N . ILE A 1 368 ? 15.295 -16.771 -19.314 1.00 78.81 368 ILE A N 1
ATOM 2870 C CA . ILE A 1 368 ? 15.553 -16.298 -20.672 1.00 78.81 368 ILE A CA 1
ATOM 2871 C C . ILE A 1 368 ? 17.034 -16.529 -20.940 1.00 78.81 368 ILE A C 1
ATOM 2873 O O . ILE A 1 368 ? 17.888 -16.078 -20.174 1.00 78.81 368 ILE A O 1
ATOM 2877 N N . GLU A 1 369 ? 17.330 -17.298 -21.985 1.00 81.69 369 GLU A N 1
ATOM 2878 C CA . GLU A 1 369 ? 18.709 -17.568 -22.367 1.00 81.69 369 GLU A CA 1
ATOM 2879 C C . GLU A 1 369 ? 19.373 -16.282 -22.886 1.00 81.69 369 GLU A C 1
ATOM 2881 O O . GLU A 1 369 ? 18.736 -15.515 -23.614 1.00 81.69 369 GLU A O 1
ATOM 2886 N N . PRO A 1 370 ? 20.653 -16.042 -22.547 1.00 84.19 370 PRO A N 1
ATOM 2887 C CA . PRO A 1 370 ? 21.438 -14.971 -23.143 1.00 84.19 370 PRO A CA 1
ATOM 2888 C C . PRO A 1 370 ? 21.371 -15.025 -24.668 1.00 84.19 370 PRO A C 1
ATOM 2890 O O . PRO A 1 370 ? 21.512 -16.091 -25.271 1.00 84.19 370 PRO A O 1
ATOM 2893 N N . ASN A 1 371 ? 21.223 -13.871 -25.304 1.00 83.81 371 ASN A N 1
ATOM 2894 C CA . ASN A 1 371 ? 21.200 -13.773 -26.755 1.00 83.81 371 ASN A CA 1
ATOM 2895 C C . ASN A 1 371 ? 22.272 -12.803 -27.270 1.00 83.81 371 ASN A C 1
ATOM 2897 O O . ASN A 1 371 ? 23.068 -12.240 -26.518 1.00 83.81 371 ASN A O 1
ATOM 2901 N N . ALA A 1 372 ? 22.330 -12.624 -28.591 1.00 81.75 372 ALA A N 1
ATOM 2902 C CA . ALA A 1 372 ? 23.347 -11.781 -29.222 1.00 81.75 372 ALA A CA 1
ATO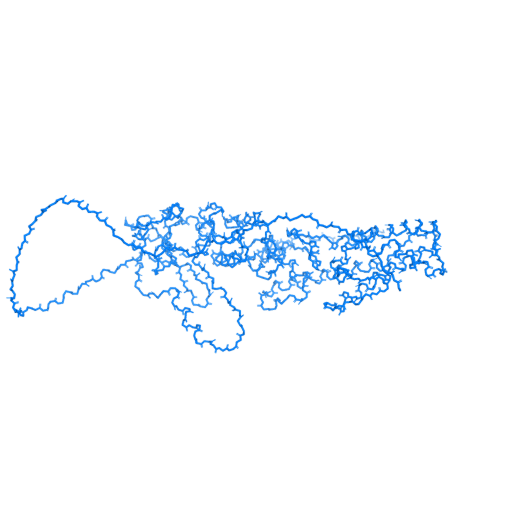M 2903 C C . ALA A 1 372 ? 23.245 -10.287 -28.846 1.00 81.75 372 ALA A C 1
ATOM 2905 O O . ALA A 1 372 ? 24.182 -9.534 -29.114 1.00 81.75 372 ALA A O 1
ATOM 2906 N N . LEU A 1 373 ? 22.115 -9.864 -28.271 1.00 83.62 373 LEU A N 1
ATOM 2907 C CA . LEU A 1 373 ? 21.754 -8.482 -27.961 1.00 83.62 373 LEU A CA 1
ATOM 2908 C C . LEU A 1 373 ? 21.785 -8.182 -26.451 1.00 83.62 373 LEU A C 1
ATOM 2910 O O . LEU A 1 373 ? 21.972 -7.023 -26.072 1.00 83.62 373 LEU A O 1
ATOM 2914 N N . CYS A 1 374 ? 21.615 -9.187 -25.587 1.00 85.88 374 CYS A N 1
ATOM 2915 C CA . CYS A 1 374 ? 21.653 -9.037 -24.135 1.00 85.88 374 CYS A CA 1
ATOM 2916 C C . CYS A 1 374 ? 22.101 -10.327 -23.429 1.00 85.88 374 CYS A C 1
ATOM 2918 O O . CYS A 1 374 ? 21.659 -11.422 -23.769 1.00 85.88 374 CYS A O 1
ATOM 2920 N N . SER A 1 375 ? 22.947 -10.190 -22.402 1.00 84.50 375 SER A N 1
ATOM 2921 C CA . SER A 1 375 ? 23.344 -11.302 -21.527 1.00 84.50 375 SER A CA 1
ATOM 2922 C C . SER A 1 375 ? 22.311 -11.623 -20.442 1.00 84.50 375 SER A C 1
ATOM 2924 O O . SER A 1 375 ? 22.359 -12.698 -19.858 1.00 84.50 375 SER A O 1
ATOM 2926 N N . HIS A 1 376 ? 21.379 -10.703 -20.170 1.00 85.19 376 HIS A N 1
ATOM 2927 C CA . HIS A 1 376 ? 20.366 -10.800 -19.113 1.00 85.19 376 HIS A CA 1
ATOM 2928 C C . HIS A 1 376 ? 20.918 -11.029 -17.689 1.00 85.19 376 HIS A C 1
ATOM 2930 O O . HIS A 1 376 ? 20.160 -11.432 -16.810 1.00 85.19 376 HIS A O 1
ATOM 2936 N N . ASP A 1 377 ? 22.192 -10.705 -17.423 1.00 82.88 377 ASP A N 1
ATOM 2937 C CA . ASP A 1 377 ? 22.885 -11.046 -16.164 1.00 82.88 377 ASP A CA 1
ATOM 2938 C C . ASP A 1 377 ? 22.172 -10.553 -14.890 1.00 82.88 377 ASP A C 1
ATOM 2940 O O . ASP A 1 377 ? 22.211 -11.226 -13.863 1.00 82.88 377 ASP A O 1
ATOM 2944 N N . THR A 1 378 ? 21.508 -9.390 -14.934 1.00 81.06 378 THR A N 1
ATOM 2945 C CA . THR A 1 378 ? 20.770 -8.847 -13.776 1.00 81.06 378 THR A CA 1
ATOM 2946 C C . THR A 1 378 ? 19.301 -9.263 -13.734 1.00 81.06 378 THR A C 1
ATOM 2948 O O . THR A 1 378 ? 18.638 -9.073 -12.721 1.00 81.06 378 THR A O 1
ATOM 2951 N N . GLY A 1 379 ? 18.755 -9.784 -14.836 1.00 84.75 379 GLY A N 1
ATOM 2952 C CA . GLY A 1 379 ? 17.324 -10.054 -14.988 1.00 84.75 379 GLY A CA 1
ATOM 2953 C C . GLY A 1 379 ? 16.426 -8.810 -15.087 1.00 84.75 379 GLY A C 1
ATOM 2954 O O . GLY A 1 379 ? 15.255 -8.949 -15.425 1.00 84.75 379 GLY A O 1
ATOM 2955 N N . ASP A 1 380 ? 16.927 -7.588 -14.878 1.00 85.88 380 ASP A N 1
ATOM 2956 C CA . ASP A 1 380 ? 16.081 -6.381 -14.883 1.00 85.88 380 ASP A CA 1
ATOM 2957 C C . ASP A 1 380 ? 15.402 -6.150 -16.236 1.00 85.88 380 ASP A C 1
ATOM 2959 O O . ASP A 1 380 ? 14.231 -5.793 -16.309 1.00 85.88 380 ASP A O 1
ATOM 2963 N N . CYS A 1 381 ? 16.124 -6.400 -17.326 1.00 88.81 381 CYS A N 1
ATOM 2964 C CA . CYS A 1 381 ? 15.625 -6.244 -18.691 1.00 88.81 381 CYS A CA 1
ATOM 2965 C C . CYS A 1 381 ? 14.506 -7.237 -19.054 1.00 88.81 381 CYS A C 1
ATOM 2967 O O . CYS A 1 381 ? 13.735 -6.976 -19.980 1.00 88.81 381 CYS A O 1
ATOM 2969 N N . THR A 1 382 ? 14.378 -8.347 -18.321 1.00 87.69 382 THR A N 1
ATOM 2970 C CA . THR A 1 382 ? 13.322 -9.342 -18.554 1.00 87.69 382 THR A CA 1
ATOM 2971 C C . THR A 1 382 ? 12.037 -9.018 -17.801 1.00 87.69 382 THR A C 1
ATOM 2973 O O . THR A 1 382 ? 10.953 -9.438 -18.206 1.00 87.69 382 THR A O 1
ATOM 2976 N N . GLN A 1 383 ? 12.135 -8.234 -16.726 1.00 89.06 383 GLN A N 1
ATOM 2977 C CA . GLN A 1 383 ? 10.975 -7.737 -16.002 1.00 89.06 383 GLN A CA 1
ATOM 2978 C C . GLN A 1 383 ? 10.435 -6.480 -16.691 1.00 89.06 383 GLN A C 1
ATOM 2980 O O . GLN A 1 383 ? 11.219 -5.581 -17.003 1.00 89.06 383 GLN A O 1
ATOM 2985 N N . PRO A 1 384 ? 9.107 -6.341 -16.869 1.00 91.69 384 PRO A N 1
ATOM 2986 C CA . PRO A 1 384 ? 8.537 -5.172 -17.529 1.00 91.69 384 PRO A CA 1
ATOM 2987 C C . PRO A 1 384 ? 9.023 -3.851 -16.927 1.00 91.69 384 PRO A C 1
ATOM 2989 O O . PRO A 1 384 ? 9.494 -2.985 -17.654 1.00 91.69 384 PRO A O 1
ATOM 2992 N N . ALA A 1 385 ? 8.986 -3.693 -15.600 1.00 94.56 385 ALA A N 1
ATOM 2993 C CA . ALA A 1 385 ? 9.415 -2.441 -14.977 1.00 94.56 385 ALA A CA 1
ATOM 2994 C C . ALA A 1 385 ? 10.923 -2.196 -15.091 1.00 94.56 385 ALA A C 1
ATOM 2996 O O . ALA A 1 385 ? 11.338 -1.063 -15.331 1.00 94.56 385 ALA A O 1
ATOM 2997 N N . GLY A 1 386 ? 11.737 -3.244 -14.936 1.00 94.31 386 GLY A N 1
ATOM 2998 C CA . GLY A 1 386 ? 13.187 -3.126 -15.054 1.00 94.31 386 GLY A CA 1
ATOM 2999 C C . GLY A 1 386 ? 13.605 -2.714 -16.467 1.00 94.31 386 GLY A C 1
ATOM 3000 O O . GLY A 1 386 ? 14.415 -1.803 -16.614 1.00 94.31 386 GLY A O 1
ATOM 3001 N N . PHE A 1 387 ? 12.965 -3.260 -17.503 1.00 95.62 387 PHE A N 1
ATOM 3002 C CA . PHE A 1 387 ? 13.177 -2.854 -18.894 1.00 95.62 387 PHE A CA 1
ATOM 3003 C C . PHE A 1 387 ? 12.942 -1.357 -19.129 1.00 95.62 387 PHE A C 1
ATOM 3005 O O . PHE A 1 387 ? 13.843 -0.670 -19.610 1.00 95.62 387 PHE A O 1
ATOM 3012 N N . TYR A 1 388 ? 11.777 -0.815 -18.754 1.00 97.56 388 TYR A N 1
ATOM 3013 C CA . TYR A 1 388 ? 11.511 0.615 -18.971 1.00 97.56 388 TYR A CA 1
ATOM 3014 C C . TYR A 1 388 ? 12.429 1.509 -18.124 1.00 97.56 388 TYR A C 1
ATOM 3016 O O . TYR A 1 388 ? 12.838 2.568 -18.591 1.00 97.56 388 TYR A O 1
ATOM 3024 N N . ARG A 1 389 ? 12.826 1.078 -16.917 1.00 96.88 389 ARG A N 1
ATOM 3025 C CA . ARG A 1 389 ? 13.821 1.802 -16.102 1.00 96.88 389 ARG A CA 1
ATOM 3026 C C . ARG A 1 389 ? 15.205 1.813 -16.749 1.00 96.88 389 ARG A C 1
ATOM 3028 O O . ARG A 1 389 ? 15.890 2.829 -16.681 1.00 96.88 389 ARG A O 1
ATOM 3035 N N . LEU A 1 390 ? 15.625 0.715 -17.383 1.00 95.94 390 LEU A N 1
ATOM 3036 C CA . LEU A 1 390 ? 16.873 0.678 -18.151 1.00 95.94 390 LEU A CA 1
ATOM 3037 C C . LEU A 1 390 ? 16.817 1.662 -19.321 1.00 95.94 390 LEU A C 1
ATOM 3039 O O . LEU A 1 390 ? 17.768 2.422 -19.518 1.00 95.94 390 LEU A O 1
ATOM 3043 N N . LEU A 1 391 ? 15.697 1.674 -20.053 1.00 97.38 391 LEU A N 1
ATOM 3044 C CA . LEU A 1 391 ? 15.469 2.593 -21.166 1.00 97.38 391 LEU A CA 1
ATOM 3045 C C . LEU A 1 391 ? 15.552 4.063 -20.737 1.00 97.38 391 LEU A C 1
ATOM 3047 O O . LEU A 1 391 ? 16.211 4.849 -21.420 1.00 97.38 391 LEU A O 1
ATOM 3051 N N . ASP A 1 392 ? 14.945 4.405 -19.602 1.00 97.88 392 ASP A N 1
ATOM 3052 C CA . ASP A 1 392 ? 14.969 5.754 -19.032 1.00 97.88 392 ASP A CA 1
ATOM 3053 C C . ASP A 1 392 ? 16.352 6.169 -18.528 1.00 97.88 392 ASP A C 1
ATOM 3055 O O . ASP A 1 392 ? 16.848 7.241 -18.870 1.00 97.88 392 ASP A O 1
ATOM 3059 N N . LYS A 1 393 ? 17.030 5.287 -17.782 1.00 96.50 393 LYS A N 1
ATOM 3060 C CA . LYS A 1 393 ? 18.368 5.558 -17.239 1.00 96.50 393 LYS A CA 1
ATOM 3061 C C . LYS A 1 393 ? 19.381 5.885 -18.339 1.00 96.50 393 LYS A C 1
ATOM 3063 O O . LYS A 1 393 ? 20.306 6.667 -18.113 1.00 96.50 393 LYS A O 1
ATOM 3068 N N . GLY A 1 394 ? 19.233 5.286 -19.523 1.00 95.06 394 GLY A N 1
ATOM 3069 C CA . GLY A 1 394 ? 20.117 5.559 -20.651 1.00 95.06 394 GLY A CA 1
ATOM 3070 C C . GLY A 1 394 ? 21.576 5.187 -20.364 1.00 95.06 394 GLY A C 1
ATOM 3071 O O . GLY A 1 394 ? 21.878 4.273 -19.585 1.00 95.06 394 GLY A O 1
ATOM 3072 N N . GLY A 1 395 ? 22.498 5.901 -21.018 1.00 92.81 395 GLY A N 1
ATOM 3073 C CA . GLY A 1 395 ? 23.941 5.685 -20.862 1.00 92.81 395 GLY A CA 1
ATOM 3074 C C . GLY A 1 395 ? 24.345 4.246 -21.190 1.00 92.81 395 GLY A C 1
ATOM 3075 O O . GLY A 1 395 ? 23.816 3.665 -22.133 1.00 92.81 395 GLY A O 1
ATOM 3076 N N . ASP A 1 396 ? 25.237 3.657 -20.397 1.00 93.44 396 ASP A N 1
ATOM 3077 C CA . ASP A 1 396 ? 25.695 2.269 -20.570 1.00 93.44 396 ASP A CA 1
ATOM 3078 C C . ASP A 1 396 ? 24.790 1.222 -19.897 1.00 93.44 396 ASP A C 1
ATOM 3080 O O . ASP A 1 396 ? 25.128 0.043 -19.865 1.00 93.44 396 ASP A O 1
ATOM 3084 N N . SER A 1 397 ? 23.624 1.624 -19.376 1.00 91.88 397 SER A N 1
ATOM 3085 C CA . SER A 1 397 ? 22.685 0.699 -18.713 1.00 91.88 397 SER A CA 1
ATOM 3086 C C . SER A 1 397 ? 22.080 -0.319 -19.684 1.00 91.88 397 SER A C 1
ATOM 3088 O O . SER A 1 397 ? 21.731 -1.424 -19.290 1.00 91.88 397 SER A O 1
ATOM 3090 N N . TYR A 1 398 ? 21.967 0.053 -20.958 1.00 94.31 398 TYR A N 1
ATOM 3091 C CA . TYR A 1 398 ? 21.640 -0.837 -22.068 1.00 94.31 398 TYR A CA 1
ATOM 3092 C C . TYR A 1 398 ? 22.414 -0.390 -23.303 1.00 94.31 398 TYR A C 1
ATOM 3094 O O . TYR A 1 398 ? 22.724 0.797 -23.439 1.00 94.31 398 TYR A O 1
ATOM 3102 N N . LEU A 1 399 ? 22.707 -1.320 -24.217 1.00 94.31 399 LEU A N 1
ATOM 3103 C CA . LEU A 1 399 ? 23.433 -1.045 -25.463 1.00 94.31 399 LEU A CA 1
ATOM 3104 C C . LEU A 1 399 ? 24.717 -0.216 -25.227 1.00 94.31 399 LEU A C 1
ATOM 3106 O O . LEU A 1 399 ? 24.797 0.923 -25.709 1.00 94.31 399 LEU A O 1
ATOM 3110 N N . PRO A 1 400 ? 25.690 -0.727 -24.449 1.00 94.81 400 PRO A N 1
ATOM 3111 C CA . PRO A 1 400 ? 26.934 -0.010 -24.182 1.00 94.81 400 PRO A CA 1
ATOM 3112 C C . PRO A 1 400 ? 27.711 0.219 -25.483 1.00 94.81 400 PRO A C 1
ATOM 3114 O O . PRO A 1 400 ? 27.688 -0.616 -26.394 1.00 94.81 400 PRO A O 1
ATOM 3117 N N . GLU A 1 401 ? 28.415 1.350 -25.575 1.00 95.31 401 GLU A N 1
ATOM 3118 C CA . GLU A 1 401 ? 29.016 1.820 -26.836 1.00 95.31 401 GLU A CA 1
ATOM 3119 C C . GLU A 1 401 ? 29.897 0.767 -27.520 1.00 95.31 401 GLU A C 1
ATOM 3121 O O . GLU A 1 401 ? 29.793 0.566 -28.729 1.00 95.31 401 GLU A O 1
ATOM 3126 N N . GLY A 1 402 ? 30.730 0.060 -26.749 1.00 94.25 402 GLY A N 1
ATOM 3127 C CA . GLY A 1 402 ? 31.628 -0.969 -27.278 1.00 94.25 402 GLY A CA 1
ATOM 3128 C C . GLY A 1 402 ? 30.881 -2.091 -28.003 1.00 94.25 402 GLY A C 1
ATOM 3129 O O . GLY A 1 402 ? 31.228 -2.429 -29.133 1.00 94.25 402 GLY A O 1
ATOM 3130 N N . GLN A 1 403 ? 29.796 -2.596 -27.406 1.00 93.06 403 GLN A N 1
ATOM 3131 C CA . GLN A 1 403 ? 28.977 -3.649 -28.015 1.00 93.06 403 GLN A CA 1
ATOM 3132 C C . GLN A 1 403 ? 28.288 -3.155 -29.292 1.00 93.06 403 GLN A C 1
ATOM 3134 O O . GLN A 1 403 ? 28.215 -3.885 -30.280 1.00 93.06 403 GLN A O 1
ATOM 3139 N N . VAL A 1 404 ? 27.826 -1.900 -29.298 1.00 95.62 404 VAL A N 1
ATOM 3140 C CA . VAL A 1 404 ? 27.221 -1.275 -30.483 1.00 95.62 404 VAL A CA 1
ATOM 3141 C C . VAL A 1 404 ? 28.253 -1.131 -31.605 1.00 95.62 404 VAL A C 1
ATOM 3143 O O . VAL A 1 404 ? 27.959 -1.465 -32.753 1.00 95.62 404 VAL A O 1
ATOM 3146 N N . PHE A 1 405 ? 29.475 -0.686 -31.301 1.00 96.31 405 PHE A N 1
ATOM 3147 C CA . PHE A 1 405 ? 30.541 -0.559 -32.299 1.00 96.31 405 PHE A CA 1
ATOM 3148 C C . PHE A 1 405 ? 30.930 -1.907 -32.906 1.00 96.31 405 PHE A C 1
ATOM 3150 O O . PHE A 1 405 ? 31.116 -1.994 -34.121 1.00 96.31 405 PHE A O 1
ATOM 3157 N N . ASP A 1 406 ? 31.013 -2.956 -32.089 1.00 94.19 406 ASP A N 1
ATOM 3158 C CA . ASP A 1 406 ? 31.336 -4.305 -32.553 1.00 94.19 406 ASP A CA 1
ATOM 3159 C C . ASP A 1 406 ? 30.200 -4.911 -33.388 1.00 94.19 406 ASP A C 1
ATOM 3161 O O . ASP A 1 406 ? 30.448 -5.576 -34.398 1.00 94.19 406 ASP A O 1
ATOM 3165 N N . ALA A 1 407 ? 28.940 -4.671 -33.016 1.00 92.94 407 ALA A N 1
ATOM 3166 C CA . ALA A 1 407 ? 27.779 -5.102 -33.793 1.00 92.94 407 ALA A CA 1
ATOM 3167 C C . ALA A 1 407 ? 27.715 -4.406 -35.163 1.00 92.94 407 ALA A C 1
ATOM 3169 O O . ALA A 1 407 ? 27.624 -5.075 -36.194 1.00 92.94 407 ALA A O 1
ATOM 3170 N N . LEU A 1 408 ? 27.847 -3.077 -35.195 1.00 94.19 408 LEU A N 1
ATOM 3171 C CA . LEU A 1 408 ? 27.837 -2.308 -36.442 1.00 94.19 408 LEU A CA 1
ATOM 3172 C C . LEU A 1 408 ? 29.058 -2.606 -37.315 1.00 94.19 408 LEU A C 1
ATOM 3174 O O . LEU A 1 408 ? 28.932 -2.701 -38.534 1.00 94.19 408 LEU A O 1
ATOM 3178 N N . GLY A 1 409 ? 30.232 -2.807 -36.713 1.00 93.62 409 GLY A N 1
ATOM 3179 C CA . GLY A 1 409 ? 31.433 -3.185 -37.451 1.00 93.62 409 GLY A CA 1
ATOM 3180 C C . GLY A 1 409 ? 31.294 -4.545 -38.139 1.00 93.62 409 GLY A C 1
ATOM 3181 O O . GLY A 1 409 ? 31.669 -4.695 -39.302 1.00 93.62 409 GLY A O 1
ATOM 3182 N N . ARG A 1 410 ? 30.676 -5.527 -37.464 1.00 91.56 410 ARG A N 1
ATOM 3183 C CA . ARG A 1 410 ? 30.327 -6.820 -38.077 1.00 91.56 410 ARG A CA 1
ATOM 3184 C C . ARG A 1 410 ? 29.354 -6.649 -39.242 1.00 91.56 410 ARG A C 1
ATOM 3186 O O . ARG A 1 410 ? 29.582 -7.237 -40.294 1.00 91.56 410 ARG A O 1
ATOM 3193 N N . PHE A 1 411 ? 28.332 -5.807 -39.088 1.00 89.12 411 PHE A N 1
ATOM 3194 C CA . PHE A 1 411 ? 27.367 -5.519 -40.154 1.00 89.12 411 PHE A CA 1
ATOM 3195 C C . PHE A 1 411 ? 28.021 -4.874 -41.388 1.00 89.12 411 PHE A C 1
ATOM 3197 O O . PHE A 1 411 ? 27.687 -5.217 -42.517 1.00 89.12 411 PHE A O 1
ATOM 3204 N N . MET A 1 412 ? 28.994 -3.979 -41.188 1.00 88.25 412 MET A N 1
ATOM 3205 C CA . MET A 1 412 ? 29.728 -3.326 -42.282 1.00 88.25 412 MET A CA 1
ATOM 3206 C C . MET A 1 412 ? 30.945 -4.121 -42.787 1.00 88.25 412 MET A C 1
ATOM 3208 O O . MET A 1 412 ? 31.682 -3.633 -43.645 1.00 88.25 412 MET A O 1
ATOM 3212 N N . GLY A 1 413 ? 31.212 -5.309 -42.235 1.00 92.56 413 GLY A N 1
ATOM 3213 C CA . GLY A 1 413 ? 32.371 -6.137 -42.587 1.00 92.56 413 GLY A CA 1
ATOM 3214 C C . GLY A 1 413 ? 33.736 -5.535 -42.220 1.00 92.56 413 GLY A C 1
ATOM 3215 O O . GLY A 1 413 ? 34.764 -6.026 -42.679 1.00 92.56 413 GLY A O 1
ATOM 3216 N N . SER A 1 414 ? 33.780 -4.466 -41.419 1.00 93.19 414 SER A N 1
ATOM 3217 C CA . SER A 1 414 ? 35.015 -3.774 -41.030 1.00 93.19 414 SER A CA 1
ATOM 3218 C C . SER A 1 414 ? 34.848 -3.010 -39.713 1.00 93.19 414 SER A C 1
ATOM 3220 O O . SER A 1 414 ? 33.749 -2.608 -39.340 1.00 93.19 414 SER A O 1
ATOM 3222 N N . LYS A 1 415 ? 35.946 -2.798 -38.975 1.00 94.81 415 LYS A N 1
ATOM 3223 C CA . LYS A 1 415 ? 35.910 -1.998 -37.739 1.00 94.81 415 LYS A CA 1
ATOM 3224 C C . LYS A 1 415 ? 35.539 -0.546 -38.061 1.00 94.81 415 LYS A C 1
ATOM 3226 O O . LYS A 1 415 ? 36.105 0.035 -38.981 1.00 94.81 415 LYS A O 1
ATOM 3231 N N . LEU A 1 416 ? 34.666 0.050 -37.245 1.00 95.25 416 LEU A N 1
ATOM 3232 C CA . LEU A 1 416 ? 34.307 1.466 -37.371 1.00 95.25 416 LEU A CA 1
ATOM 3233 C C . LEU A 1 416 ? 35.541 2.366 -37.222 1.00 95.25 416 LEU A C 1
ATOM 3235 O O . LEU A 1 416 ? 36.302 2.206 -36.257 1.00 95.25 416 LEU A O 1
ATOM 3239 N N . SER A 1 417 ? 35.691 3.334 -38.130 1.00 96.50 417 SER A N 1
ATOM 3240 C CA . SER A 1 417 ? 36.678 4.415 -38.019 1.00 96.50 417 SER A CA 1
ATOM 3241 C C . SER A 1 417 ? 36.386 5.313 -36.808 1.00 96.50 417 SER A C 1
ATOM 3243 O O . SER A 1 417 ? 35.291 5.271 -36.245 1.00 96.50 417 SER A O 1
ATOM 3245 N N . SER A 1 418 ? 37.347 6.151 -36.398 1.00 96.62 418 SER A N 1
ATOM 3246 C CA . SER A 1 418 ? 37.138 7.085 -35.275 1.00 96.62 418 SER A CA 1
ATOM 3247 C C . SER A 1 418 ? 35.937 8.006 -35.514 1.00 96.62 418 SER A C 1
ATOM 3249 O O . SER A 1 418 ? 35.062 8.106 -34.662 1.00 96.62 418 SER A O 1
ATOM 3251 N N . GLU A 1 419 ? 35.834 8.591 -36.709 1.00 95.00 419 GLU A N 1
ATOM 3252 C CA . GLU A 1 419 ? 34.726 9.476 -37.084 1.00 95.00 419 GLU A CA 1
ATOM 3253 C C . GLU A 1 419 ? 33.371 8.748 -37.074 1.00 95.00 419 GLU A C 1
ATOM 3255 O O . GLU A 1 419 ? 32.374 9.270 -36.574 1.00 95.00 419 GLU A O 1
ATOM 3260 N N . GLN A 1 420 ? 33.329 7.502 -37.564 1.00 95.19 420 GLN A N 1
ATOM 3261 C CA . GLN A 1 420 ? 32.120 6.675 -37.519 1.00 95.19 420 GLN A CA 1
ATOM 3262 C C . GLN A 1 420 ? 31.708 6.347 -36.081 1.00 95.19 420 GLN A C 1
ATOM 3264 O O . GLN A 1 420 ? 30.513 6.355 -35.779 1.00 95.19 420 GLN A O 1
ATOM 3269 N N . ARG A 1 421 ? 32.667 6.078 -35.186 1.00 96.50 421 ARG A N 1
ATOM 3270 C CA . ARG A 1 421 ? 32.396 5.858 -33.756 1.00 96.50 421 ARG A CA 1
ATOM 3271 C C . ARG A 1 421 ? 31.841 7.113 -33.100 1.00 96.50 421 ARG A C 1
ATOM 3273 O O . ARG A 1 421 ? 30.851 7.014 -32.385 1.00 96.50 421 ARG A O 1
ATOM 3280 N N . ASP A 1 422 ? 32.411 8.279 -33.388 1.00 95.62 422 ASP A N 1
ATOM 3281 C CA . ASP A 1 422 ? 31.943 9.551 -32.831 1.00 95.62 422 ASP A CA 1
ATOM 3282 C C . ASP A 1 422 ? 30.536 9.907 -33.336 1.00 95.62 422 ASP A C 1
ATOM 3284 O O . ASP A 1 422 ? 29.662 10.274 -32.548 1.00 95.62 422 ASP A O 1
ATOM 3288 N N . SER A 1 423 ? 30.268 9.698 -34.630 1.00 93.56 423 SER A N 1
ATOM 3289 C CA . SER A 1 423 ? 28.929 9.853 -35.211 1.00 93.56 423 SER A CA 1
ATOM 3290 C C . SER A 1 423 ? 27.921 8.871 -34.599 1.00 93.56 423 SER A C 1
ATOM 3292 O O . SER A 1 423 ? 26.823 9.270 -34.208 1.00 93.56 423 SER A O 1
ATOM 3294 N N . THR A 1 424 ? 28.305 7.599 -34.450 1.00 95.00 424 THR A N 1
ATOM 3295 C CA . THR A 1 424 ? 27.475 6.557 -33.821 1.00 95.00 424 THR A CA 1
ATOM 3296 C C . THR A 1 424 ? 27.171 6.901 -32.370 1.00 95.00 424 THR A C 1
ATOM 3298 O O . THR A 1 424 ? 26.015 6.826 -31.969 1.00 95.00 424 THR A O 1
ATOM 3301 N N . ARG A 1 425 ? 28.173 7.333 -31.596 1.00 96.25 425 ARG A N 1
ATOM 3302 C CA . ARG A 1 425 ? 28.011 7.776 -30.207 1.00 96.25 425 ARG A CA 1
ATOM 3303 C C . ARG A 1 425 ? 26.998 8.909 -30.106 1.00 96.25 425 ARG A C 1
ATOM 3305 O O . ARG A 1 425 ? 26.080 8.840 -29.292 1.00 96.25 425 ARG A O 1
ATOM 3312 N N . ASN A 1 426 ? 27.142 9.938 -30.941 1.00 94.62 426 ASN A N 1
ATOM 3313 C CA . ASN A 1 426 ? 26.236 11.083 -30.922 1.00 94.62 426 ASN A CA 1
ATOM 3314 C C . ASN A 1 426 ? 24.798 10.675 -31.281 1.00 94.62 426 ASN A C 1
ATOM 3316 O O . ASN A 1 426 ? 23.858 11.026 -30.572 1.00 94.62 426 ASN A O 1
ATOM 3320 N N . ASN A 1 427 ? 24.627 9.873 -32.334 1.00 95.06 427 ASN A N 1
ATOM 3321 C CA . ASN A 1 427 ? 23.316 9.370 -32.747 1.00 95.06 427 ASN A CA 1
ATOM 3322 C C . ASN A 1 427 ? 22.685 8.460 -31.685 1.00 95.06 427 ASN A C 1
ATOM 3324 O O . ASN A 1 427 ? 21.497 8.586 -31.400 1.00 95.06 427 ASN A O 1
ATOM 3328 N N . LEU A 1 428 ? 23.474 7.583 -31.057 1.00 96.00 428 LEU A N 1
ATOM 3329 C CA . LEU A 1 428 ? 23.016 6.717 -29.972 1.00 96.00 428 LEU A CA 1
ATOM 3330 C C . LEU A 1 428 ? 22.564 7.550 -28.773 1.00 96.00 428 LEU A C 1
ATOM 3332 O O . LEU A 1 428 ? 21.503 7.286 -28.220 1.00 96.00 428 LEU A O 1
ATOM 3336 N N . LYS A 1 429 ? 23.316 8.593 -28.405 1.00 96.50 429 LYS A N 1
ATOM 3337 C CA . LYS A 1 429 ? 22.929 9.523 -27.338 1.00 96.50 429 LYS A CA 1
ATOM 3338 C C . LYS A 1 429 ? 21.592 10.209 -27.637 1.00 96.50 429 LYS A C 1
ATOM 3340 O O . LYS A 1 429 ? 20.742 10.267 -26.753 1.00 96.50 429 LYS A O 1
ATOM 3345 N N . ILE A 1 430 ? 21.388 10.685 -28.870 1.00 95.19 430 ILE A N 1
ATOM 3346 C CA . ILE A 1 430 ? 20.123 11.302 -29.309 1.00 95.19 430 ILE A CA 1
ATOM 3347 C C . ILE A 1 430 ? 18.969 10.293 -29.225 1.00 95.19 430 ILE A C 1
ATOM 3349 O O . ILE A 1 430 ? 17.912 10.614 -28.683 1.00 95.19 430 ILE A O 1
ATOM 3353 N N . LEU A 1 431 ? 19.176 9.067 -29.716 1.00 96.50 431 LEU A N 1
ATOM 3354 C CA . LEU A 1 431 ? 18.175 8.000 -29.656 1.00 96.50 431 LEU A CA 1
ATOM 3355 C C . LEU A 1 431 ? 17.805 7.648 -28.215 1.00 96.50 431 LEU A C 1
ATOM 3357 O O . LEU A 1 431 ? 16.621 7.628 -27.894 1.00 96.50 431 LEU A O 1
ATOM 3361 N N . LYS A 1 432 ? 18.792 7.428 -27.338 1.00 97.38 432 LYS A N 1
ATOM 3362 C CA . LYS A 1 432 ? 18.549 7.094 -25.927 1.00 97.38 432 LYS A CA 1
ATOM 3363 C C . LYS A 1 432 ? 17.816 8.217 -25.192 1.00 97.38 432 LYS A C 1
ATOM 3365 O O . LYS A 1 432 ? 16.921 7.927 -24.411 1.00 97.38 432 LYS A O 1
ATOM 3370 N N . ALA A 1 433 ? 18.136 9.482 -25.477 1.00 97.25 433 ALA A N 1
ATOM 3371 C CA . ALA A 1 433 ? 17.419 10.622 -24.903 1.00 97.25 433 ALA A CA 1
ATOM 3372 C C . ALA A 1 433 ? 15.946 10.662 -25.351 1.00 97.25 433 ALA A C 1
ATOM 3374 O O . ALA A 1 433 ? 15.055 10.872 -24.531 1.00 97.25 433 ALA A O 1
ATOM 3375 N N . LYS A 1 434 ? 15.678 10.407 -26.639 1.00 97.56 434 LYS A N 1
ATOM 3376 C CA . LYS A 1 434 ? 14.309 10.321 -27.167 1.00 97.56 434 LYS A CA 1
ATOM 3377 C C . LYS A 1 434 ? 13.544 9.139 -26.564 1.00 97.56 434 LYS A C 1
ATOM 3379 O O . LYS A 1 434 ? 12.395 9.303 -26.179 1.00 97.56 434 LYS A O 1
ATOM 3384 N N . ILE A 1 435 ? 14.188 7.979 -26.443 1.00 98.25 435 ILE A N 1
ATOM 3385 C CA . ILE A 1 435 ? 13.610 6.786 -25.812 1.00 98.25 435 ILE A CA 1
ATOM 3386 C C . ILE A 1 435 ? 13.270 7.047 -24.342 1.00 98.25 435 ILE A C 1
ATOM 3388 O O . ILE A 1 435 ? 12.153 6.748 -23.939 1.00 98.25 435 ILE A O 1
ATOM 3392 N N . SER A 1 436 ? 14.186 7.637 -23.565 1.00 98.31 436 SER A N 1
ATOM 3393 C CA . SER A 1 436 ? 13.931 8.003 -22.164 1.00 98.31 436 SER A CA 1
ATOM 3394 C C . SER A 1 436 ? 12.696 8.900 -22.043 1.00 98.31 436 SER A C 1
ATOM 3396 O O . SER A 1 436 ? 11.779 8.576 -21.294 1.00 98.31 436 SER A O 1
ATOM 3398 N N . SER A 1 437 ? 12.587 9.936 -22.883 1.00 98.25 437 SER A N 1
ATOM 3399 C CA . SER A 1 437 ? 11.405 10.808 -22.907 1.00 98.25 437 SER A CA 1
ATOM 3400 C C . SER A 1 437 ? 10.102 10.073 -23.248 1.00 98.25 437 SER A C 1
ATOM 3402 O O . SER A 1 437 ? 9.053 10.463 -22.742 1.00 98.25 437 SER A O 1
ATOM 3404 N N . ILE A 1 438 ? 10.147 9.046 -24.103 1.00 98.50 438 ILE A N 1
ATOM 3405 C CA . ILE A 1 438 ? 8.975 8.231 -24.458 1.00 98.50 438 ILE A CA 1
ATOM 3406 C C . ILE A 1 438 ? 8.539 7.368 -23.264 1.00 98.50 438 ILE A C 1
ATOM 3408 O O . ILE A 1 438 ? 7.349 7.248 -22.997 1.00 98.50 438 ILE A O 1
ATOM 3412 N N . VAL A 1 439 ? 9.478 6.775 -22.518 1.00 98.25 439 VAL A N 1
ATOM 3413 C CA . VAL A 1 439 ? 9.147 5.835 -21.428 1.00 98.25 439 VAL A CA 1
ATOM 3414 C C . VAL A 1 439 ? 8.896 6.503 -20.076 1.00 98.25 439 VAL A C 1
ATOM 3416 O O . VAL A 1 439 ? 8.273 5.885 -19.211 1.00 98.25 439 VAL A O 1
ATOM 3419 N N . GLU A 1 440 ? 9.328 7.754 -19.886 1.00 97.94 440 GLU A N 1
ATOM 3420 C CA . GLU A 1 440 ? 9.169 8.526 -18.643 1.00 97.94 440 GLU A CA 1
ATOM 3421 C C . GLU A 1 440 ? 7.748 8.437 -18.034 1.00 97.94 440 GLU A C 1
ATOM 3423 O O . GLU A 1 440 ? 7.629 8.211 -16.823 1.00 97.94 440 GLU A O 1
ATOM 3428 N N . PRO A 1 441 ? 6.642 8.541 -18.808 1.00 97.94 441 PRO A N 1
ATOM 3429 C CA . PRO A 1 441 ? 5.288 8.459 -18.256 1.00 97.94 441 PRO A CA 1
ATOM 3430 C C . PRO A 1 441 ? 4.956 7.120 -17.579 1.00 97.94 441 PRO A C 1
ATOM 3432 O O . PRO A 1 441 ? 4.124 7.095 -16.670 1.00 97.94 441 PRO A O 1
ATOM 3435 N N . LEU A 1 442 ? 5.596 6.012 -17.973 1.00 97.19 442 LEU A N 1
ATOM 3436 C CA . LEU A 1 442 ? 5.399 4.698 -17.342 1.00 97.19 442 LEU A CA 1
ATOM 3437 C C . LEU A 1 442 ? 6.111 4.575 -15.991 1.00 97.19 442 LEU A C 1
ATOM 3439 O O . LEU A 1 442 ? 5.778 3.693 -15.201 1.00 97.19 442 LEU A O 1
ATOM 3443 N N . LEU A 1 443 ? 7.089 5.438 -15.719 1.00 96.88 443 LEU A N 1
ATOM 3444 C CA . LEU A 1 443 ? 7.910 5.381 -14.509 1.00 96.88 443 LEU A CA 1
ATOM 3445 C C . LEU A 1 443 ? 7.412 6.314 -13.402 1.00 96.88 443 LEU A C 1
ATOM 3447 O O . LEU A 1 443 ? 7.868 6.228 -12.258 1.00 96.88 443 LEU A O 1
ATOM 3451 N N . LYS A 1 444 ? 6.438 7.177 -13.708 1.00 96.12 444 LYS A N 1
ATOM 3452 C CA . LYS A 1 444 ? 5.772 8.023 -12.715 1.00 96.12 444 LYS A CA 1
ATOM 3453 C C . LYS A 1 444 ? 4.890 7.157 -11.823 1.00 96.12 444 LYS A C 1
ATOM 3455 O O . LYS A 1 444 ? 3.926 6.553 -12.276 1.00 96.12 444 LYS A O 1
ATOM 3460 N N . SER A 1 445 ? 5.224 7.118 -10.537 1.00 95.50 445 SER A N 1
ATOM 3461 C CA . SER A 1 445 ? 4.536 6.305 -9.535 1.00 95.50 445 SER A CA 1
ATOM 3462 C C . SER A 1 445 ? 3.944 7.197 -8.444 1.00 95.50 445 SER A C 1
ATOM 3464 O O . SER A 1 445 ? 4.695 7.978 -7.855 1.00 95.50 445 SER A O 1
ATOM 3466 N N . PRO A 1 446 ? 2.646 7.068 -8.112 1.00 96.06 446 PRO A N 1
ATOM 3467 C CA . PRO A 1 446 ? 2.038 7.793 -6.998 1.00 96.06 446 PRO A CA 1
ATOM 3468 C C . PRO A 1 446 ? 2.279 7.125 -5.633 1.00 96.06 446 PRO A C 1
ATOM 3470 O O . PRO A 1 446 ? 1.823 7.651 -4.619 1.00 96.06 446 PRO A O 1
ATOM 3473 N N . LEU A 1 447 ? 2.968 5.976 -5.609 1.00 96.56 447 LEU A N 1
ATOM 3474 C CA . LEU A 1 447 ? 3.211 5.205 -4.391 1.00 96.56 447 LEU A CA 1
ATOM 3475 C C . LEU A 1 447 ? 4.007 5.980 -3.333 1.00 96.56 447 LEU A C 1
ATOM 3477 O O . LEU A 1 447 ? 4.999 6.647 -3.658 1.00 96.56 447 LEU A O 1
ATOM 3481 N N . GLN A 1 448 ? 3.609 5.812 -2.072 1.00 95.56 448 GLN A N 1
ATOM 3482 C CA . GLN A 1 448 ? 4.339 6.281 -0.891 1.00 95.56 448 GLN A CA 1
ATOM 3483 C C . GLN A 1 448 ? 5.530 5.375 -0.555 1.00 95.56 448 GLN A C 1
ATOM 3485 O O . GLN A 1 448 ? 6.501 5.845 0.033 1.00 95.56 448 GLN A O 1
ATOM 3490 N N . TYR A 1 449 ? 5.497 4.101 -0.956 1.00 95.19 449 TYR A N 1
ATOM 3491 C CA . TYR A 1 449 ? 6.605 3.172 -0.767 1.00 95.19 449 TYR A CA 1
ATOM 3492 C C . TYR A 1 449 ? 7.904 3.674 -1.420 1.00 95.19 449 TYR A C 1
ATOM 3494 O O . TYR A 1 449 ? 8.006 3.826 -2.642 1.00 95.19 449 TYR A O 1
ATOM 3502 N N . GLU A 1 450 ? 8.928 3.910 -0.597 1.00 92.81 450 GLU A N 1
ATOM 3503 C CA . GLU A 1 450 ? 10.197 4.520 -1.022 1.00 92.81 450 GLU A CA 1
ATOM 3504 C C . GLU A 1 450 ? 10.976 3.636 -2.004 1.00 92.81 450 GLU A C 1
ATOM 3506 O O . GLU A 1 450 ? 11.536 4.123 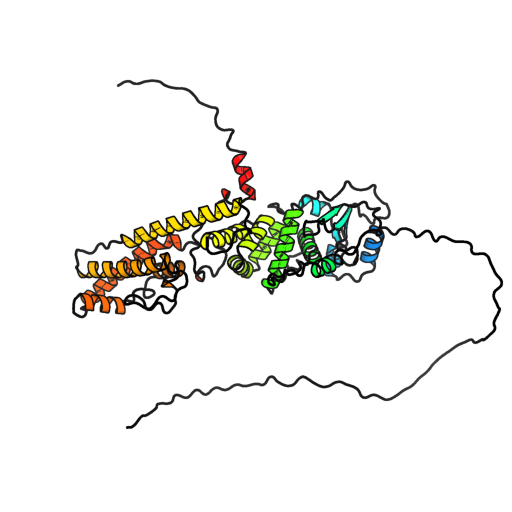-2.987 1.00 92.81 450 GLU A O 1
ATOM 3511 N N . LYS A 1 451 ? 10.940 2.314 -1.803 1.00 93.25 451 LYS A N 1
ATOM 3512 C CA . LYS A 1 451 ? 11.632 1.326 -2.646 1.00 93.25 451 LYS A CA 1
ATOM 3513 C C . LYS A 1 451 ? 10.819 0.907 -3.873 1.00 93.25 451 LYS A C 1
ATOM 3515 O O . LYS A 1 451 ? 11.018 -0.162 -4.442 1.00 93.25 451 LYS A O 1
ATOM 3520 N N . ARG A 1 452 ? 9.922 1.767 -4.356 1.00 91.81 452 ARG A N 1
ATOM 3521 C CA . ARG A 1 452 ? 9.143 1.536 -5.588 1.00 91.81 452 ARG A CA 1
ATOM 3522 C C . ARG A 1 452 ? 9.995 1.254 -6.834 1.00 91.81 452 ARG A C 1
ATOM 3524 O O . ARG A 1 452 ? 9.509 0.628 -7.772 1.00 91.81 452 ARG A O 1
ATOM 3531 N N . ALA A 1 453 ? 11.258 1.688 -6.851 1.00 90.50 453 ALA A N 1
ATOM 3532 C CA . ALA A 1 453 ? 12.210 1.376 -7.919 1.00 90.50 453 ALA A CA 1
ATOM 3533 C C . ALA A 1 453 ? 12.673 -0.097 -7.922 1.00 90.50 453 ALA A C 1
ATOM 3535 O O . ALA A 1 453 ? 13.167 -0.561 -8.944 1.00 90.50 453 ALA A O 1
ATOM 3536 N N . GLU A 1 454 ? 12.485 -0.829 -6.820 1.00 92.88 454 GLU A N 1
ATOM 3537 C CA . GLU A 1 454 ? 12.826 -2.254 -6.681 1.00 92.88 454 GLU A CA 1
ATOM 3538 C C . GLU A 1 454 ? 11.671 -3.173 -7.131 1.00 92.88 454 GLU A C 1
ATOM 3540 O O . GLU A 1 454 ? 11.861 -4.369 -7.327 1.00 92.88 454 GLU A O 1
ATOM 3545 N N . LEU A 1 455 ? 10.462 -2.631 -7.338 1.00 94.38 455 LEU A N 1
ATOM 3546 C CA . LEU A 1 455 ? 9.295 -3.416 -7.757 1.00 94.38 455 LEU A CA 1
ATOM 3547 C C . LEU A 1 455 ? 9.467 -3.946 -9.185 1.00 94.38 455 LEU A C 1
ATOM 3549 O O . LEU A 1 455 ? 9.838 -3.194 -10.082 1.00 94.38 455 LEU A O 1
ATOM 3553 N N . THR A 1 456 ? 9.124 -5.205 -9.442 1.00 92.88 456 THR A N 1
ATOM 3554 C CA . THR A 1 456 ? 9.272 -5.835 -10.772 1.00 92.88 456 THR A CA 1
ATOM 3555 C C . THR A 1 456 ? 8.184 -5.434 -11.777 1.00 92.88 456 THR A C 1
ATOM 3557 O O . THR A 1 456 ? 8.289 -5.714 -12.973 1.00 92.88 456 THR A O 1
ATOM 3560 N N . TYR A 1 457 ? 7.148 -4.734 -11.316 1.00 94.88 457 TYR A N 1
ATOM 3561 C CA . TYR A 1 457 ? 5.988 -4.307 -12.096 1.00 94.88 457 TYR A CA 1
ATOM 3562 C C . TYR A 1 457 ? 5.830 -2.780 -12.121 1.00 94.88 457 TYR A C 1
ATOM 3564 O O . TYR A 1 457 ? 6.333 -2.063 -11.257 1.00 94.88 457 TYR A O 1
ATOM 3572 N N . LEU A 1 458 ? 5.140 -2.282 -13.151 1.00 96.19 458 LEU A N 1
ATOM 3573 C CA . LEU A 1 458 ? 4.868 -0.857 -13.339 1.00 96.19 458 LEU A CA 1
ATOM 3574 C C . LEU A 1 458 ? 3.721 -0.389 -12.439 1.00 96.19 458 LEU A C 1
ATOM 3576 O O . LEU A 1 458 ? 2.702 -1.070 -12.323 1.00 96.19 458 LEU A O 1
ATOM 3580 N N . THR A 1 459 ? 3.874 0.797 -11.853 1.00 97.19 459 THR A N 1
ATOM 3581 C CA . THR A 1 459 ? 2.953 1.371 -10.857 1.00 97.19 459 THR A CA 1
ATOM 3582 C C . THR A 1 459 ? 2.360 2.709 -11.304 1.00 97.19 459 THR A C 1
ATOM 3584 O O . THR A 1 459 ? 1.842 3.463 -10.484 1.00 97.19 459 THR A O 1
ATOM 3587 N N . ASN A 1 460 ? 2.400 3.004 -12.606 1.00 97.06 460 ASN A N 1
ATOM 3588 C CA . ASN A 1 460 ? 1.828 4.197 -13.236 1.00 97.06 460 ASN A CA 1
ATOM 3589 C C . ASN A 1 460 ? 0.293 4.136 -13.329 1.00 97.06 460 ASN A C 1
ATOM 3591 O O . ASN A 1 460 ? -0.304 4.225 -14.402 1.00 97.06 460 ASN A O 1
ATOM 3595 N N . ILE A 1 461 ? -0.351 3.941 -12.183 1.00 97.69 461 ILE A N 1
ATOM 3596 C CA . ILE A 1 461 ? -1.798 3.845 -12.025 1.00 97.69 461 ILE A CA 1
ATOM 3597 C C . ILE A 1 461 ? -2.232 4.951 -11.076 1.00 97.69 461 ILE A C 1
ATOM 3599 O O . ILE A 1 461 ? -1.750 5.023 -9.949 1.00 97.69 461 ILE A O 1
ATOM 3603 N N . TYR A 1 462 ? -3.170 5.784 -11.511 1.00 97.00 462 TYR A N 1
ATOM 3604 C CA . TYR A 1 462 ? -3.716 6.868 -10.704 1.00 97.00 462 TYR A CA 1
ATOM 3605 C C . TYR A 1 462 ? -5.115 6.495 -10.228 1.00 97.00 462 TYR A C 1
ATOM 3607 O O . TYR A 1 462 ? -5.968 6.122 -11.027 1.00 97.00 462 TYR A O 1
ATOM 3615 N N . ILE A 1 463 ? -5.326 6.577 -8.915 1.00 96.94 463 ILE A N 1
ATOM 3616 C CA . ILE A 1 463 ? -6.609 6.273 -8.281 1.00 96.94 463 ILE A CA 1
ATOM 3617 C C . ILE A 1 463 ? -7.369 7.578 -8.068 1.00 96.94 463 ILE A C 1
ATOM 3619 O O . ILE A 1 463 ? -6.904 8.465 -7.339 1.00 96.94 463 ILE A O 1
ATOM 3623 N N . GLU A 1 464 ? -8.541 7.689 -8.679 1.00 95.69 464 GLU A N 1
ATOM 3624 C CA . GLU A 1 464 ? -9.377 8.885 -8.606 1.00 95.69 464 GLU A CA 1
ATOM 3625 C C . GLU A 1 464 ? -10.316 8.848 -7.393 1.00 95.69 464 GLU A C 1
ATOM 3627 O O . GLU A 1 464 ? -10.500 7.819 -6.743 1.00 95.69 464 GLU A O 1
ATOM 3632 N N . ALA A 1 465 ? -10.946 9.980 -7.064 1.00 94.31 465 ALA A N 1
ATOM 3633 C CA . ALA A 1 465 ? -11.921 10.034 -5.971 1.00 94.31 465 ALA A CA 1
ATOM 3634 C C . ALA A 1 465 ? -13.127 9.106 -6.222 1.00 94.31 465 ALA A C 1
ATOM 3636 O O . ALA A 1 465 ? -13.630 8.487 -5.285 1.00 94.31 465 ALA A O 1
ATOM 3637 N N . GLY A 1 466 ? -13.542 8.956 -7.487 1.00 94.12 466 GLY A N 1
ATOM 3638 C CA . GLY A 1 466 ? -14.597 8.025 -7.897 1.00 94.12 466 GLY A CA 1
ATOM 3639 C C . GLY A 1 466 ? -14.240 6.552 -7.674 1.00 94.12 466 GLY A C 1
ATOM 3640 O O . GLY A 1 466 ? -15.129 5.712 -7.565 1.00 94.12 466 GLY A O 1
ATOM 3641 N N . ASP A 1 467 ? -12.960 6.220 -7.514 1.00 94.88 467 ASP A N 1
ATOM 3642 C CA . ASP A 1 467 ? -12.527 4.856 -7.217 1.00 94.88 467 ASP A CA 1
ATOM 3643 C C . ASP A 1 467 ? -12.625 4.504 -5.732 1.00 94.88 467 ASP A C 1
ATOM 3645 O O . ASP A 1 467 ? -12.588 3.323 -5.387 1.00 94.88 467 ASP A O 1
ATOM 3649 N N . LEU A 1 468 ? -12.813 5.482 -4.843 1.00 94.94 468 LEU A N 1
ATOM 3650 C CA . LEU A 1 468 ? -12.919 5.245 -3.404 1.00 94.94 468 LEU A CA 1
ATOM 3651 C C . LEU A 1 468 ? -14.336 4.755 -3.041 1.00 94.94 468 LEU A C 1
ATOM 3653 O O . LEU A 1 468 ? -15.304 5.497 -3.242 1.00 94.94 468 LEU A O 1
ATOM 3657 N N . PRO A 1 469 ? -14.503 3.547 -2.459 1.00 92.44 469 PRO A N 1
ATOM 3658 C CA . PRO A 1 469 ? -15.823 2.962 -2.195 1.00 92.44 469 PRO A CA 1
ATOM 3659 C C . PRO A 1 469 ? -16.739 3.846 -1.342 1.00 92.44 469 PRO A C 1
ATOM 3661 O O . PRO A 1 469 ? -17.947 3.887 -1.556 1.00 92.44 469 PRO A O 1
ATOM 3664 N N . TRP A 1 470 ? -16.165 4.599 -0.400 1.00 90.88 470 TRP A N 1
ATOM 3665 C CA . TRP A 1 470 ? -16.910 5.480 0.503 1.00 90.88 470 TRP A CA 1
ATOM 3666 C C . TRP A 1 470 ? -17.252 6.859 -0.084 1.00 90.88 470 TRP A C 1
ATOM 3668 O O . TRP A 1 470 ? -17.928 7.630 0.593 1.00 90.88 470 TRP A O 1
ATOM 3678 N N . LEU A 1 471 ? -16.809 7.187 -1.305 1.00 89.69 471 LEU A N 1
ATOM 3679 C CA . LEU A 1 471 ? -17.176 8.432 -2.002 1.00 89.69 471 LEU A CA 1
ATOM 3680 C C . LEU A 1 471 ? -18.153 8.213 -3.167 1.00 89.69 471 LEU A C 1
ATOM 3682 O O . LEU A 1 471 ? -18.877 9.142 -3.523 1.00 89.69 471 LEU A O 1
ATOM 3686 N N . ARG A 1 472 ? -18.235 6.998 -3.729 1.00 78.69 472 ARG A N 1
ATOM 3687 C CA . ARG A 1 472 ? -19.085 6.696 -4.901 1.00 78.69 472 ARG A CA 1
ATOM 3688 C C . ARG A 1 472 ? -20.560 7.050 -4.712 1.00 78.69 472 ARG A C 1
ATOM 3690 O O . ARG A 1 472 ? -21.171 7.578 -5.632 1.00 78.69 472 ARG A O 1
ATOM 3697 N N . GLY A 1 473 ? -21.114 6.816 -3.522 1.00 65.81 473 GLY A N 1
ATOM 3698 C CA . GLY A 1 473 ? -22.525 7.104 -3.231 1.00 65.81 473 GLY A CA 1
ATOM 3699 C C . GLY A 1 473 ? -22.868 8.593 -3.091 1.00 65.81 473 GLY A C 1
ATOM 3700 O O . GLY A 1 473 ? -24.036 8.951 -3.175 1.00 65.81 473 GLY A O 1
ATOM 3701 N N . ALA A 1 474 ? -21.877 9.470 -2.891 1.00 58.81 474 ALA A N 1
ATOM 3702 C CA . ALA A 1 474 ? -22.107 10.912 -2.776 1.00 58.81 474 ALA A CA 1
ATOM 3703 C C . ALA A 1 474 ? -22.161 11.609 -4.148 1.00 58.81 474 ALA A C 1
ATOM 3705 O O . ALA A 1 474 ? -22.842 12.618 -4.297 1.00 58.81 474 ALA A O 1
ATOM 3706 N N . ALA A 1 475 ? -21.467 11.068 -5.155 1.00 54.09 475 ALA A N 1
ATOM 3707 C CA . ALA A 1 475 ? -21.366 11.676 -6.483 1.00 54.09 475 ALA A CA 1
ATOM 3708 C C . ALA A 1 475 ? -22.639 11.500 -7.333 1.00 54.09 475 ALA A C 1
ATOM 3710 O O . ALA A 1 475 ? -22.991 12.387 -8.108 1.00 54.09 475 ALA A O 1
ATOM 3711 N N . THR A 1 476 ? -23.363 10.391 -7.160 1.00 53.16 476 THR A N 1
ATOM 3712 C CA . THR A 1 476 ? -24.609 10.110 -7.896 1.00 53.16 476 THR A CA 1
ATOM 3713 C C . THR A 1 476 ? -25.835 10.817 -7.319 1.00 53.16 476 THR A C 1
ATOM 3715 O O . THR A 1 476 ? -26.879 10.817 -7.952 1.00 53.16 476 THR A O 1
ATOM 3718 N N . ALA A 1 477 ? -25.735 11.420 -6.130 1.00 52.91 477 ALA A N 1
ATOM 3719 C CA . ALA A 1 477 ? -26.848 12.120 -5.483 1.00 52.91 477 ALA A CA 1
ATOM 3720 C C . ALA A 1 477 ? -26.917 13.625 -5.817 1.00 52.91 477 ALA A C 1
ATOM 3722 O O . ALA A 1 477 ? -27.823 14.303 -5.348 1.00 52.91 477 ALA A O 1
ATOM 3723 N N . GLY A 1 478 ? -25.959 14.162 -6.583 1.00 52.78 478 GLY A N 1
ATOM 3724 C CA . GLY A 1 478 ? -25.826 15.606 -6.829 1.00 52.78 478 GLY A CA 1
ATOM 3725 C C . GLY A 1 478 ? -25.883 16.044 -8.294 1.00 52.78 478 GLY A C 1
ATOM 3726 O O . GLY A 1 478 ? -25.545 17.188 -8.574 1.00 52.78 478 GLY A O 1
ATOM 3727 N N . THR A 1 479 ? -26.240 15.161 -9.233 1.00 51.47 479 THR A N 1
ATOM 3728 C CA . THR A 1 479 ? -26.187 15.462 -10.681 1.00 51.47 479 THR A CA 1
ATOM 3729 C C . THR A 1 479 ? -27.525 15.388 -11.424 1.00 51.47 479 THR A C 1
ATOM 3731 O O . THR A 1 479 ? -27.552 15.729 -12.603 1.00 51.47 479 THR A O 1
ATOM 3734 N N . ASP A 1 480 ? -28.635 15.068 -10.752 1.00 49.19 480 ASP A N 1
ATOM 3735 C CA . ASP A 1 480 ? -29.965 15.008 -11.391 1.00 49.19 480 ASP A CA 1
ATOM 3736 C C . ASP A 1 480 ? -30.780 16.322 -11.332 1.00 49.19 480 ASP A C 1
ATOM 3738 O O . ASP A 1 480 ? -31.842 16.398 -11.941 1.00 49.19 480 ASP A O 1
ATOM 3742 N N . ASP A 1 481 ? -30.270 17.392 -10.705 1.00 51.31 481 ASP A N 1
ATOM 3743 C CA . ASP A 1 481 ? -30.997 18.674 -10.558 1.00 51.31 481 ASP A CA 1
ATOM 3744 C C . ASP A 1 481 ? -30.584 19.787 -11.551 1.00 51.31 481 ASP A C 1
ATOM 3746 O O . ASP A 1 481 ? -30.975 20.942 -11.394 1.00 51.31 481 ASP A O 1
ATOM 3750 N N . ILE A 1 482 ? -29.823 19.480 -12.612 1.00 51.34 482 ILE A N 1
ATOM 3751 C CA . ILE A 1 482 ? -29.482 20.465 -13.665 1.00 51.34 482 ILE A CA 1
ATOM 3752 C C . ILE A 1 482 ? -29.892 19.942 -15.048 1.00 51.34 482 ILE A C 1
ATOM 3754 O O . ILE A 1 482 ? -29.066 19.706 -15.925 1.00 51.34 482 ILE A O 1
ATOM 3758 N N . LYS A 1 483 ? -31.198 19.757 -15.257 1.00 47.31 483 LYS A N 1
ATOM 3759 C CA . LYS A 1 483 ? -31.827 19.761 -16.590 1.00 47.31 483 LYS A CA 1
ATOM 3760 C C . LYS A 1 483 ? -33.218 20.381 -16.487 1.00 47.31 483 LYS A C 1
ATOM 3762 O O . LYS A 1 483 ? -34.212 19.679 -16.348 1.00 47.31 483 LYS A O 1
ATOM 3767 N N . GLY A 1 484 ? -33.283 21.706 -16.557 1.00 52.72 484 GLY A N 1
ATOM 3768 C CA . GLY A 1 484 ? -34.557 22.423 -16.573 1.00 52.72 484 GLY A CA 1
ATOM 3769 C C . GLY A 1 484 ? -34.403 23.928 -16.757 1.00 52.72 484 GLY A C 1
ATOM 3770 O O . GLY A 1 484 ? -34.739 24.657 -15.835 1.00 52.72 484 GLY A O 1
ATOM 3771 N N . ALA A 1 485 ? -33.847 24.356 -17.897 1.00 50.16 485 ALA A N 1
ATOM 3772 C CA . ALA A 1 485 ? -33.821 25.722 -18.464 1.00 50.16 485 ALA A CA 1
ATOM 3773 C C . ALA A 1 485 ? -32.702 25.709 -19.531 1.00 50.16 485 ALA A C 1
ATOM 3775 O O . ALA A 1 485 ? -31.586 25.342 -19.187 1.00 50.16 485 ALA A O 1
ATOM 3776 N N . GLU A 1 486 ? -32.849 25.954 -20.830 1.00 50.41 486 GLU A N 1
ATOM 3777 C CA . GLU A 1 486 ? -33.817 26.660 -21.677 1.00 50.41 486 GLU A CA 1
ATOM 3778 C C . GLU A 1 486 ? -33.777 25.946 -23.048 1.00 50.41 486 GLU A C 1
ATOM 3780 O O . GLU A 1 486 ? -32.716 25.757 -23.638 1.00 50.41 486 GLU A O 1
ATOM 3785 N N . SER A 1 487 ? -34.845 25.236 -23.412 1.00 58.00 487 SER A N 1
ATOM 3786 C CA . SER A 1 487 ? -35.705 25.558 -24.565 1.00 58.00 487 SER A CA 1
ATOM 3787 C C . SER A 1 487 ? -35.643 27.005 -25.067 1.00 58.00 487 SER A C 1
ATOM 3789 O O . SER A 1 487 ? -35.683 27.924 -24.261 1.00 58.00 487 SER A O 1
ATOM 3791 N N . ASP A 1 488 ? -35.687 27.131 -26.396 1.00 54.69 488 ASP A N 1
ATOM 3792 C CA . ASP A 1 488 ? -36.048 28.306 -27.210 1.00 54.69 488 ASP A CA 1
ATOM 3793 C C . ASP A 1 488 ? -34.889 29.113 -27.809 1.00 54.69 488 ASP A C 1
ATOM 3795 O O . ASP A 1 488 ? -34.388 30.078 -27.239 1.00 54.69 488 ASP A O 1
ATOM 3799 N N . SER A 1 489 ? -34.513 28.767 -29.042 1.00 54.34 489 SER A N 1
ATOM 3800 C CA . SER A 1 489 ? -34.920 29.551 -30.226 1.00 54.34 489 SER A CA 1
ATOM 3801 C C . SER A 1 489 ? -34.312 28.946 -31.496 1.00 54.34 489 SER A C 1
ATOM 3803 O O . SER A 1 489 ? -33.130 29.102 -31.792 1.00 54.34 489 SER A O 1
ATOM 3805 N N . ASP A 1 490 ? -35.157 28.229 -32.238 1.00 62.56 490 ASP A N 1
ATOM 3806 C CA . ASP A 1 490 ? -35.099 28.237 -33.696 1.00 62.56 490 ASP A CA 1
ATOM 3807 C C . ASP A 1 490 ? -35.353 29.682 -34.140 1.00 62.56 490 ASP A C 1
ATOM 3809 O O . ASP A 1 490 ? -36.424 30.196 -33.835 1.00 62.56 490 ASP A O 1
ATOM 3813 N N . GLU A 1 491 ? -34.418 30.331 -34.832 1.00 65.19 491 GLU A N 1
ATOM 3814 C CA . GLU A 1 491 ? -34.741 31.406 -35.779 1.00 65.19 491 GLU A CA 1
ATOM 3815 C C . GLU A 1 491 ? -33.544 31.697 -36.708 1.00 65.19 491 GLU A C 1
ATOM 3817 O O . GLU A 1 491 ? -32.412 31.912 -36.276 1.00 65.19 491 GLU A O 1
ATOM 3822 N N . ASP A 1 4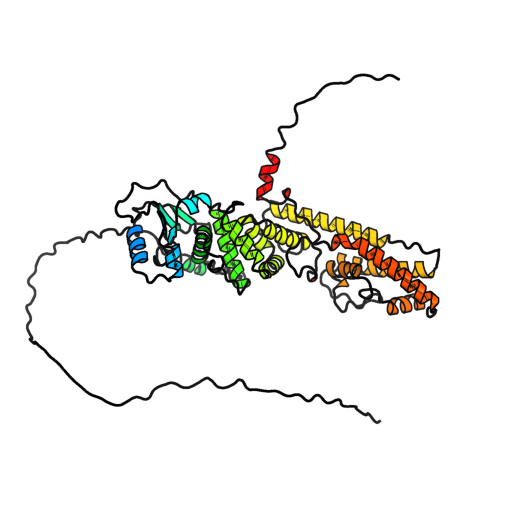92 ? -33.873 31.677 -38.000 1.00 59.50 492 ASP A N 1
ATOM 3823 C CA . ASP A 1 492 ? -33.259 32.402 -39.114 1.00 59.50 492 ASP A CA 1
ATOM 3824 C C . ASP A 1 492 ? -32.048 31.809 -39.858 1.00 59.50 492 ASP A C 1
ATOM 3826 O O . ASP A 1 492 ? -30.873 32.098 -39.632 1.00 59.50 492 ASP A O 1
ATOM 3830 N N . MET A 1 493 ? -32.422 31.021 -40.876 1.00 65.12 493 MET A N 1
ATOM 3831 C CA . MET A 1 493 ? -31.784 31.023 -42.194 1.00 65.12 493 MET A CA 1
ATOM 3832 C C . MET A 1 493 ? -32.003 32.367 -42.912 1.00 65.12 493 MET A C 1
ATOM 3834 O O . MET A 1 493 ? -33.140 32.820 -42.942 1.00 65.12 493 MET A O 1
ATOM 3838 N N . GLU A 1 494 ? -30.940 32.905 -43.524 1.00 65.31 494 GLU A N 1
ATOM 3839 C CA . GLU A 1 494 ? -30.820 33.847 -44.675 1.00 65.31 494 GLU A CA 1
ATOM 3840 C C . GLU A 1 494 ? -29.416 34.496 -44.520 1.00 65.31 494 GLU A C 1
ATOM 3842 O O . GLU A 1 494 ? -29.081 34.949 -43.430 1.00 65.31 494 GLU A O 1
ATOM 3847 N N . ASP A 1 495 ? -28.452 34.531 -45.444 1.00 55.78 495 ASP A N 1
ATOM 3848 C CA . ASP A 1 495 ? -28.298 34.290 -46.888 1.00 55.78 495 ASP A CA 1
ATOM 3849 C C . ASP A 1 495 ? -26.871 33.755 -47.165 1.00 55.78 495 ASP A C 1
ATOM 3851 O O . ASP A 1 495 ? -25.935 34.139 -46.413 1.00 55.78 495 ASP A O 1
#

Secondary structure (DSSP, 8-state):
-------------------------------------------------PPP--------------BHHHHHHHHHHHS---HHHHHHHSS-SEEEES-SS-GGG-EEE-HHHHHHHS--TT-PSPPS--TTSTT--EEEEEEEPTTSSSEEEEEE-TT-BSTT---TTTTHHHHTTT--------------HHHHHHHHHHHHTT--GGGS---SS-HHHHHHHHHHHHHHHHHTT---TTSHHHHHHHHHHHH-THHHHHHHHSHHHHHHHHHHHT-HHHHHHHHHHHHHHTTTS--TTTS-HHHHHHHHHHHHHHHHHHHHHHHHHHT-----SS-HHHHHHHHHHHHHHHHHHHHHHH-TTS-PPP-SS---TTSGGGSHHHHHHHHHH-GGGSS-HHHHHHHHHHHTTSPPPHHHHHHHHHHHHHHHHHHHHHHHHHH------GGGGG-SS-------GGGSTTTHHHHTTSSSS---S----------

pLDDT: mean 79.39, std 21.28, range [26.92, 98.5]

Radius of gyration: 37.11 Å; Cα contacts (8 Å, |Δi|>4): 502; chains: 1; bounding box: 93×70×125 Å

Solvent-accessible surface area (backbone atoms only — not comparable to full-atom values): 30678 Å² total; per-residue (Å²): 136,91,88,81,89,83,88,79,90,86,86,85,89,88,86,85,86,87,84,90,91,77,90,87,91,79,90,88,86,90,83,89,78,91,78,92,86,77,87,78,90,80,88,81,89,85,80,94,77,84,88,79,91,73,82,89,72,86,74,75,74,77,74,76,78,60,36,40,56,59,53,38,55,49,37,68,69,72,50,91,62,52,78,70,56,50,75,59,37,73,54,47,29,25,38,37,36,60,36,91,84,45,42,81,64,45,36,20,37,44,59,65,50,44,53,73,34,25,63,45,80,40,65,64,80,70,55,82,86,58,92,82,47,83,66,46,50,41,34,33,35,53,37,79,48,91,90,63,92,52,66,42,72,39,49,48,62,77,80,39,58,59,80,88,72,78,57,93,72,62,63,71,63,60,58,67,71,75,64,85,65,95,73,82,91,71,83,74,74,79,75,61,58,62,63,23,51,51,26,49,49,32,34,58,71,69,48,59,77,95,69,36,80,67,51,86,89,39,65,81,71,19,49,63,46,52,43,49,33,17,52,52,30,42,75,44,54,21,41,44,93,82,15,53,50,43,52,50,50,54,50,49,58,72,75,36,64,67,56,42,54,49,29,68,72,43,20,73,63,34,28,53,35,14,58,30,37,59,38,60,71,49,26,47,43,9,46,32,50,47,19,42,43,55,84,74,58,92,50,82,89,76,51,55,74,72,58,47,53,48,32,52,52,52,27,51,52,45,51,53,53,49,51,51,44,54,50,55,60,72,66,64,81,76,100,55,89,83,43,69,67,54,53,53,50,50,51,54,54,45,50,50,52,53,54,47,56,52,45,63,74,78,48,90,87,58,90,75,75,62,53,102,82,45,68,59,86,84,47,38,62,67,29,67,28,33,31,49,49,35,46,46,70,25,74,70,70,49,81,33,67,68,62,51,48,53,52,52,12,60,75,69,76,43,79,66,49,74,67,54,48,52,52,49,52,53,52,50,52,54,50,37,54,53,48,14,66,62,43,48,72,56,70,47,57,82,59,82,40,84,66,58,86,74,44,61,52,50,46,49,53,84,81,54,70,76,69,36,80,92,44,44,74,64,62,73,73,72,67,82,86,81,81,87,85,77,87,88,79,93,81,80,91,86,132

Foldseek 3Di:
DDDDDDDDDDDDDDDDDDDDDDDDDDDDDDDDDDDDDDDDDDDDDDDDDDDDDDDDDPPPPPPPQDFLLVVLVVLLVPDPPPPVLVVFAPDAQEWEAEWLVDSNLIGHDHPVLLVVQFVPPQFDDFDDDDPPNNNHRWYWYFADDPPPLATDTHTDDSRHTSPDDDTRPPVVVVVVVVPPDDDDDPPPPRQPLSLLVVLLSCLSSVHDLVPSSADLPDVVSRLSSLLSNLQRCLVRVRLDCPHSLLVSVVVSCVVRLCVLVVCLVCLLSQCSSCQSNVNVQSNFSSLLSLLQCPPPPPCPPSDDPLSVVVSVVQNVVLVVLVVVLLVCLLPDDFPDPPDPLLVVLSVLSNVLSVVLVVLQPPPDDDPDPADLQGRCVVVLSNQPLSVLVLLQVDACSGDHLVSSQVVSCVVVVHGDDPVSSVVSVVSSVVRSNVSNVSSVLQQDAPRPNPVPSVDSTTSSGDQDQCSRPVNVVVVVVPPPPPDDDDDDDDDDDDD